Protein AF-0000000074523384 (afdb_homodimer)

Sequence (526 aa):
MQQQQSYNNSIAIIFIVIIAFISCMSECSKISSTTATSIYHSSTPRTKIYENTLPFQLLKIQELNQQYKFRTLSKYSNSKTTNANTNTIIPTNPIWPLQFNATLLKITPFNTDIQWTKLYYDYKNQLGKFDFFDSYYSMNNEWGATNFTILWWNSTVWYIYPKTQECWIRSRTLPLISPNWLQITNYIGRSLFRGLYSDIWQFPNIDDLDGMKYYHRVADKMEDRIPLRSTNQENDPGATDYVDFIIGQSDLNLYEIPKYCPKMQQQQSYNNSIAIIFIVIIAFISCMSECSKISSTTATSIYHSSTPRTKIYENTLPFQLLKIQELNQQYKFRTLSKYSNSKTTNANTNTIIPTNPIWPLQFNATLLKITPFNTDIQWTKLYYDYKNQLGKFDFFDSYYSMNNEWGATNFTILWWNSTVWYIYPKTQECWIRSRTLPLISPNWLQITNYIGRSLFRGLYSDIWQFPNIDDLDGMKYYHRVADKMEDRIPLRSTNQENDPGATDYVDFIIGQSDLNLYEIPKYCPK

Radius of gyration: 36.14 Å; Cα contacts (8 Å, |Δi|>4): 907; chains: 2; bounding box: 59×171×106 Å

Structure (mmCIF, N/CA/C/O backbone):
data_AF-0000000074523384-model_v1
#
loop_
_entity.id
_entity.type
_entity.pdbx_description
1 polymer 'Predicted protein'
#
loop_
_atom_site.group_PDB
_atom_site.id
_atom_site.type_symbol
_atom_site.label_atom_id
_atom_site.label_alt_id
_atom_site.label_comp_id
_atom_site.label_asym_id
_atom_site.label_entity_id
_atom_site.label_seq_id
_atom_site.pdbx_PDB_ins_code
_atom_site.Cartn_x
_atom_site.Cartn_y
_atom_site.Cartn_z
_atom_site.occupancy
_atom_site.B_iso_or_equiv
_atom_site.auth_seq_id
_atom_site.auth_comp_id
_atom_site.auth_asym_id
_atom_site.auth_atom_id
_atom_site.pdbx_PDB_model_num
ATOM 1 N N . MET A 1 1 ? -26.234 97.75 12.094 1 26.11 1 MET A N 1
ATOM 2 C CA . MET A 1 1 ? -25.484 97.188 13.219 1 26.11 1 MET A CA 1
ATOM 3 C C . MET A 1 1 ? -25.859 95.75 13.477 1 26.11 1 MET A C 1
ATOM 5 O O . MET A 1 1 ? -25.031 94.938 13.922 1 26.11 1 MET A O 1
ATOM 9 N N . GLN A 1 2 ? -27.188 95.375 13.32 1 31.06 2 GLN A N 1
ATOM 10 C CA . GLN A 1 2 ? -27.812 94.25 13.984 1 31.06 2 GLN A CA 1
ATOM 11 C C . GLN A 1 2 ? -27.5 92.938 13.242 1 31.06 2 GLN A C 1
ATOM 13 O O . GLN A 1 2 ? -27.609 91.875 13.812 1 31.06 2 GLN A O 1
ATOM 18 N N . GLN A 1 3 ? -27.391 92.938 11.953 1 32.56 3 GLN A N 1
ATOM 19 C CA . GLN A 1 3 ? -27.375 91.75 11.125 1 32.56 3 GLN A CA 1
ATOM 20 C C . GLN A 1 3 ? -26.094 90.938 11.344 1 32.56 3 GLN A C 1
ATOM 22 O O . GLN A 1 3 ? -25.984 89.812 10.867 1 32.56 3 GLN A O 1
ATOM 27 N N . GLN A 1 4 ? -24.969 91.562 11.812 1 32.28 4 GLN A N 1
ATOM 28 C CA . GLN A 1 4 ? -23.625 91 11.914 1 32.28 4 GLN A CA 1
ATOM 29 C C . GLN A 1 4 ? -23.547 89.938 13.031 1 32.28 4 GLN A C 1
ATOM 31 O O . GLN A 1 4 ? -22.547 89.25 13.164 1 32.28 4 GLN A O 1
ATOM 36 N N . GLN A 1 5 ? -24.453 90 14.047 1 31.61 5 GLN A N 1
ATOM 37 C CA . GLN A 1 5 ? -24.219 89.312 15.297 1 31.61 5 GLN A CA 1
ATOM 38 C C . GLN A 1 5 ? -24.422 87.812 15.102 1 31.61 5 GLN A C 1
ATOM 40 O O . GLN A 1 5 ? -23.906 87 15.875 1 31.61 5 GLN A O 1
ATOM 45 N N . SER A 1 6 ? -25.328 87.375 14.195 1 34.03 6 SER A N 1
ATOM 46 C CA . SER A 1 6 ? -25.844 86 14.281 1 34.03 6 SER A CA 1
ATOM 47 C C . SER A 1 6 ? -24.797 85 13.844 1 34.03 6 SER A C 1
ATOM 49 O O . SER A 1 6 ? -25 83.812 14.023 1 34.03 6 SER A O 1
ATOM 51 N N . TYR A 1 7 ? -23.828 85.438 12.953 1 33.94 7 TYR A N 1
ATOM 52 C CA . TYR A 1 7 ? -22.938 84.438 12.336 1 33.94 7 TYR A CA 1
ATOM 53 C C . TYR A 1 7 ? -21.953 83.875 13.359 1 33.94 7 TYR A C 1
ATOM 55 O O . TYR A 1 7 ? -21.281 82.875 13.094 1 33.94 7 TYR A O 1
ATOM 63 N N . ASN A 1 8 ? -21.656 84.625 14.461 1 33.97 8 ASN A N 1
ATOM 64 C CA . ASN A 1 8 ? -20.562 84.312 15.344 1 33.97 8 ASN A CA 1
ATOM 65 C C . ASN A 1 8 ? -20.906 83.062 16.203 1 33.97 8 ASN A C 1
ATOM 67 O O . ASN A 1 8 ? -20.016 82.438 16.781 1 33.97 8 ASN A O 1
ATOM 71 N N . ASN A 1 9 ? -22.203 82.938 16.562 1 35.53 9 ASN A N 1
ATOM 72 C CA . ASN A 1 9 ? -22.484 82 17.625 1 35.53 9 ASN A CA 1
ATOM 73 C C . ASN A 1 9 ? -22.312 80.562 17.141 1 35.53 9 ASN A C 1
ATOM 75 O O . ASN A 1 9 ? -22.406 79.625 17.938 1 35.53 9 ASN A O 1
ATOM 79 N N . SER A 1 10 ? -22.453 80.312 15.797 1 35.44 10 SER A N 1
ATOM 80 C CA . SER A 1 10 ? -22.469 78.875 15.344 1 35.44 10 SER A CA 1
ATOM 81 C C . SER A 1 10 ? -21.094 78.25 15.438 1 35.44 10 SER A C 1
ATOM 83 O O . SER A 1 10 ? -20.953 77.062 15.328 1 35.44 10 SER A O 1
ATOM 85 N N . ILE A 1 11 ? -19.969 79.062 15.422 1 37.03 11 ILE A N 1
ATOM 86 C CA . ILE A 1 11 ? -18.625 78.5 15.352 1 37.03 11 ILE A CA 1
ATOM 87 C C . ILE A 1 11 ? -18.234 77.938 16.719 1 37.03 11 ILE A C 1
ATOM 89 O O . ILE A 1 11 ? -17.438 77 16.812 1 37.03 11 ILE A O 1
ATOM 93 N N . ALA A 1 12 ? -18.812 78.438 17.828 1 34.88 12 ALA A N 1
ATOM 94 C CA . ALA A 1 12 ? -18.312 78.062 19.156 1 34.88 12 ALA A CA 1
ATOM 95 C C . ALA A 1 12 ? -18.672 76.625 19.531 1 34.88 12 ALA A C 1
ATOM 97 O O . ALA A 1 12 ? -17.953 76 20.312 1 34.88 12 ALA A O 1
ATOM 98 N N . ILE A 1 13 ? -19.812 76.125 19.062 1 36.19 13 ILE A N 1
ATOM 99 C CA . ILE A 1 13 ? -20.266 74.875 19.609 1 36.19 13 ILE A CA 1
ATOM 100 C C . ILE A 1 13 ? -19.406 73.75 19.062 1 36.19 13 ILE A C 1
ATOM 102 O O . ILE A 1 13 ? -19.25 72.688 19.703 1 36.19 13 ILE A O 1
ATOM 106 N N . ILE A 1 14 ? -18.656 73.875 17.891 1 37 14 ILE A N 1
ATOM 107 C CA . ILE A 1 14 ? -17.953 72.75 17.281 1 37 14 ILE A CA 1
ATOM 108 C C . ILE A 1 14 ? -16.672 72.438 18.062 1 37 14 ILE A C 1
ATOM 110 O O . ILE A 1 14 ? -16.266 71.312 18.172 1 37 14 ILE A O 1
ATOM 114 N N . PHE A 1 15 ? -16.062 73.375 18.812 1 37.22 15 PHE A N 1
ATOM 115 C CA . PHE A 1 15 ? -14.75 73.188 19.391 1 37.22 15 PHE A CA 1
ATOM 116 C C . PHE A 1 15 ? -14.859 72.25 20.625 1 37.22 15 PHE A C 1
ATOM 118 O O . PHE A 1 15 ? -13.906 71.562 20.984 1 37.22 15 PHE A O 1
ATOM 125 N N . ILE A 1 16 ? -15.969 72.312 21.391 1 37.41 16 ILE A N 1
ATOM 126 C CA . ILE A 1 16 ? -15.977 71.688 22.703 1 37.41 16 ILE A CA 1
ATOM 127 C C . ILE A 1 16 ? -16.078 70.188 22.531 1 37.41 16 ILE A C 1
ATOM 129 O O . ILE A 1 16 ? -15.469 69.375 23.297 1 37.41 16 ILE A O 1
ATOM 133 N N . VAL A 1 17 ? -16.703 69.625 21.438 1 36.69 17 VAL A N 1
ATOM 134 C CA . VAL A 1 17 ? -16.938 68.188 21.406 1 36.69 17 VAL A CA 1
ATOM 135 C C . VAL A 1 17 ? -15.641 67.5 21.078 1 36.69 17 VAL A C 1
ATOM 137 O O . VAL A 1 17 ? -15.453 66.312 21.438 1 36.69 17 VAL A O 1
ATOM 140 N N . ILE A 1 18 ? -14.602 68.062 20.438 1 37.78 18 ILE A N 1
ATOM 141 C CA . ILE A 1 18 ? -13.406 67.375 20 1 37.78 18 ILE A CA 1
ATOM 142 C C . ILE A 1 18 ? -12.508 67.062 21.203 1 37.78 18 ILE A C 1
ATOM 144 O O . ILE A 1 18 ? -11.922 66 21.297 1 37.78 18 ILE A O 1
ATOM 148 N N . ILE A 1 19 ? -12.492 67.875 22.266 1 36.81 19 ILE A N 1
ATOM 149 C CA . ILE A 1 19 ? -11.477 67.688 23.297 1 36.81 19 ILE A CA 1
ATOM 150 C C . ILE A 1 19 ? -11.828 66.5 24.156 1 36.81 19 ILE A C 1
ATOM 152 O O . ILE A 1 19 ? -10.945 65.75 24.562 1 36.81 19 ILE A O 1
ATOM 156 N N . ALA A 1 20 ? -13.109 66.25 24.422 1 36.97 20 ALA A N 1
ATOM 157 C CA . ALA A 1 20 ? -13.406 65.188 25.391 1 36.97 20 ALA A CA 1
ATOM 158 C C . ALA A 1 20 ? -13.062 63.812 24.828 1 36.97 20 ALA A C 1
ATOM 160 O O . ALA A 1 20 ? -12.906 62.844 25.594 1 36.97 20 ALA A O 1
ATOM 161 N N . PHE A 1 21 ? -12.992 63.594 23.453 1 35 21 PHE A N 1
ATOM 162 C CA . PHE A 1 21 ? -12.719 62.25 22.938 1 35 21 PHE A CA 1
ATOM 163 C C . PHE A 1 21 ? -11.258 61.875 23.125 1 35 21 PHE A C 1
ATOM 165 O O . PHE A 1 21 ? -10.906 60.688 23.156 1 35 21 PHE A O 1
ATOM 172 N N . ILE A 1 22 ? -10.305 62.781 23.203 1 36.5 22 ILE A N 1
ATOM 173 C CA . ILE A 1 22 ? -8.891 62.438 23.203 1 36.5 22 ILE A CA 1
ATOM 174 C C . ILE A 1 22 ? -8.492 61.906 24.578 1 36.5 22 ILE A C 1
ATOM 176 O O . ILE A 1 22 ? -7.602 61.062 24.703 1 36.5 22 ILE A O 1
ATOM 180 N N . SER A 1 23 ? -9.094 62.375 25.672 1 32.38 23 SER A N 1
ATOM 181 C CA . SER A 1 23 ? -8.5 62 26.953 1 32.38 23 SER A CA 1
ATOM 182 C C . SER A 1 23 ? -8.742 60.531 27.25 1 32.38 23 SER A C 1
ATOM 184 O O . SER A 1 23 ? -8.062 59.938 28.094 1 32.38 23 SER A O 1
ATOM 186 N N . CYS A 1 24 ? -9.914 59.938 26.906 1 32.28 24 CYS A N 1
ATOM 187 C CA . CYS A 1 24 ? -10.172 58.594 27.375 1 32.28 24 CYS A CA 1
ATOM 188 C C . CYS A 1 24 ? -9.281 57.594 26.656 1 32.28 24 CYS A C 1
ATOM 190 O O . CYS A 1 24 ? -9.289 56.406 26.984 1 32.28 24 CYS A O 1
ATOM 192 N N . MET A 1 25 ? -8.578 57.969 25.547 1 28.97 25 MET A N 1
ATOM 193 C CA . MET A 1 25 ? -7.758 56.969 24.875 1 28.97 25 MET A CA 1
ATOM 194 C C . MET A 1 25 ? -6.492 56.688 25.672 1 28.97 25 MET A C 1
ATOM 196 O O . MET A 1 25 ? -5.758 55.75 25.359 1 28.97 25 MET A O 1
ATOM 200 N N . SER A 1 26 ? -5.996 57.625 26.469 1 29.7 26 SER A N 1
ATOM 201 C CA . SER A 1 26 ? -4.652 57.375 26.984 1 29.7 26 SER A CA 1
ATOM 202 C C . SER A 1 26 ? -4.645 56.25 27.984 1 29.7 26 SER A C 1
ATOM 204 O O . SER A 1 26 ? -3.592 55.656 28.266 1 29.7 26 SER A O 1
ATOM 206 N N . GLU A 1 27 ? -5.629 56.156 28.844 1 31.73 27 GLU A N 1
ATOM 207 C CA . GLU A 1 27 ? -5.355 55.25 29.953 1 31.73 27 GLU A CA 1
ATOM 208 C C . GLU A 1 27 ? -5.332 53.781 29.484 1 31.73 27 GLU A C 1
ATOM 210 O O . GLU A 1 27 ? -5.016 52.875 30.25 1 31.73 27 GLU A O 1
ATOM 215 N N . CYS A 1 28 ? -6 53.469 28.391 1 28.72 28 CYS A N 1
ATOM 216 C CA . CYS A 1 28 ? -6.148 52.031 28.188 1 28.72 28 CYS A CA 1
ATOM 217 C C . CYS A 1 28 ? -4.824 51.406 27.781 1 28.72 28 CYS A C 1
ATOM 219 O O . CYS A 1 28 ? -4.781 50.219 27.406 1 28.72 28 CYS A O 1
ATOM 221 N N . SER A 1 29 ? -3.812 52.25 27.578 1 29.61 29 SER A N 1
ATOM 222 C CA . SER A 1 29 ? -2.633 51.625 27 1 29.61 29 SER A CA 1
ATOM 223 C C . SER A 1 29 ? -2.006 50.625 27.984 1 29.61 29 SER A C 1
ATOM 225 O O . SER A 1 29 ? -1.047 49.938 27.641 1 29.61 29 SER A O 1
ATOM 227 N N . LYS A 1 30 ? -2.068 50.906 29.234 1 30.38 30 LYS A N 1
ATOM 228 C CA . LYS A 1 30 ? -1.224 50.031 30.031 1 30.38 30 LYS A CA 1
ATOM 229 C C . LYS A 1 30 ? -1.738 48.594 30 1 30.38 30 LYS A C 1
ATOM 231 O O . LYS A 1 30 ? -2.428 48.156 30.922 1 30.38 30 LYS A O 1
ATOM 236 N N . ILE A 1 31 ? -2.549 48.25 28.984 1 29.12 31 ILE A N 1
ATOM 237 C CA . ILE A 1 31 ? -2.775 46.812 29.141 1 29.12 31 ILE A CA 1
ATOM 238 C C . ILE A 1 31 ? -1.436 46.062 29.188 1 29.12 31 ILE A C 1
ATOM 240 O O . ILE A 1 31 ? -0.572 46.312 28.328 1 29.12 31 ILE A O 1
ATOM 244 N N . SER A 1 32 ? -0.994 45.656 30.344 1 27.59 32 SER A N 1
ATOM 245 C CA . SER A 1 32 ? 0.145 44.781 30.594 1 27.59 32 SER A CA 1
ATOM 246 C C . SER A 1 32 ? 0.265 43.719 29.5 1 27.59 32 SER A C 1
ATOM 248 O O . SER A 1 32 ? -0.725 43.062 29.141 1 27.59 32 SER A O 1
ATOM 250 N N . SER A 1 33 ? 1.226 43.906 28.609 1 29.42 33 SER A N 1
ATOM 251 C CA . SER A 1 33 ? 1.703 42.812 27.766 1 29.42 33 SER A CA 1
ATOM 252 C C . SER A 1 33 ? 1.751 41.5 28.516 1 29.42 33 SER A C 1
ATOM 254 O O . SER A 1 33 ? 2.662 41.25 29.328 1 29.42 33 SER A O 1
ATOM 256 N N . THR A 1 34 ? 0.679 41.094 29.125 1 29.97 34 THR A N 1
ATOM 257 C CA . THR A 1 34 ? 0.813 39.719 29.5 1 29.97 34 THR A CA 1
ATOM 258 C C . THR A 1 34 ? 1.406 38.875 28.359 1 29.97 34 THR A C 1
ATOM 260 O O . THR A 1 34 ? 0.813 38.781 27.297 1 29.97 34 THR A O 1
ATOM 263 N N . THR A 1 35 ? 2.727 38.875 28.312 1 30.53 35 THR A N 1
ATOM 264 C CA . THR A 1 35 ? 3.447 37.875 27.547 1 30.53 35 THR A CA 1
ATOM 265 C C . THR A 1 35 ? 2.682 36.562 27.516 1 30.53 35 THR A C 1
ATOM 267 O O . THR A 1 35 ? 2.422 35.969 28.578 1 30.53 35 THR A O 1
ATOM 270 N N . ALA A 1 36 ? 1.731 36.406 26.656 1 31.55 36 ALA A N 1
ATOM 271 C CA . ALA A 1 36 ? 1.311 35.031 26.375 1 31.55 36 ALA A CA 1
ATOM 272 C C . ALA A 1 36 ? 2.494 34.094 26.438 1 31.55 36 ALA A C 1
ATOM 274 O O . ALA A 1 36 ? 3.395 34.125 25.594 1 31.55 36 ALA A O 1
ATOM 275 N N . THR A 1 37 ? 3.018 33.875 27.641 1 29.94 37 THR A N 1
ATOM 276 C CA . THR A 1 37 ? 3.822 32.656 27.719 1 29.94 37 THR A CA 1
ATOM 277 C C . THR A 1 37 ? 3.205 31.547 26.875 1 29.94 37 THR A C 1
ATOM 279 O O . THR A 1 37 ? 2.109 31.078 27.172 1 29.94 37 THR A O 1
ATOM 282 N N . SER A 1 38 ? 3.359 31.688 25.609 1 30.72 38 SER A N 1
ATOM 283 C CA . SER A 1 38 ? 3.15 30.438 24.891 1 30.72 38 SER A CA 1
ATOM 284 C C . SER A 1 38 ? 3.58 29.234 25.734 1 30.72 38 SER A C 1
ATOM 286 O O . SER A 1 38 ? 4.758 29.094 26.062 1 30.72 38 SER A O 1
ATOM 288 N N . ILE A 1 39 ? 2.875 29 26.781 1 30.45 39 ILE A N 1
ATOM 289 C CA . ILE A 1 39 ? 3.098 27.672 27.344 1 30.45 39 ILE A CA 1
ATOM 290 C C . ILE A 1 39 ? 3.334 26.656 26.219 1 30.45 39 ILE A C 1
ATOM 292 O O . ILE A 1 39 ? 2.391 26.25 25.547 1 30.45 39 ILE A O 1
ATOM 296 N N . TYR A 1 40 ? 4.363 26.922 25.438 1 31.88 40 TYR A N 1
ATOM 297 C CA . TYR A 1 40 ? 4.832 25.734 24.734 1 31.88 40 TYR A CA 1
ATOM 298 C C . TYR A 1 40 ? 4.797 24.516 25.641 1 31.88 40 TYR A C 1
ATOM 300 O O . TYR A 1 40 ? 5.594 24.406 26.578 1 31.88 40 TYR A O 1
ATOM 308 N N . HIS A 1 41 ? 3.684 24.156 26.109 1 31.77 41 HIS A N 1
ATOM 309 C CA . HIS A 1 41 ? 3.697 22.812 26.703 1 31.77 41 HIS A CA 1
ATOM 310 C C . HIS A 1 41 ? 4.562 21.859 25.875 1 31.77 41 HIS A C 1
ATOM 312 O O . HIS A 1 41 ? 4.344 21.703 24.672 1 31.77 41 HIS A O 1
ATOM 318 N N . SER A 1 42 ? 5.812 21.828 26.109 1 35.47 42 SER A N 1
ATOM 319 C CA . SER A 1 42 ? 6.723 20.766 25.672 1 35.47 42 SER A CA 1
ATOM 320 C C . SER A 1 42 ? 5.965 19.469 25.375 1 35.47 42 SER A C 1
ATOM 322 O O . SER A 1 42 ? 4.973 19.172 26.031 1 35.47 42 SER A O 1
ATOM 324 N N . SER A 1 43 ? 5.922 18.984 24.125 1 45 43 SER A N 1
ATOM 325 C CA . SER A 1 43 ? 5.469 17.656 23.734 1 45 43 SER A CA 1
ATOM 326 C C . SER A 1 43 ? 5.613 16.672 24.875 1 45 43 SER A C 1
ATOM 328 O O . SER A 1 43 ? 6.691 16.547 25.469 1 45 43 SER A O 1
ATOM 330 N N . THR A 1 44 ? 4.648 16.453 25.641 1 51.91 44 THR A N 1
ATOM 331 C CA . THR A 1 44 ? 4.598 15.391 26.656 1 51.91 44 THR A CA 1
ATOM 332 C C . THR A 1 44 ? 5.359 14.156 26.188 1 51.91 44 THR A C 1
ATOM 334 O O . THR A 1 44 ? 5.387 13.852 24.984 1 51.91 44 THR A O 1
ATOM 337 N N . PRO A 1 45 ? 6.152 13.594 27 1 57.91 45 PRO A N 1
ATOM 338 C CA . PRO A 1 45 ? 7 12.414 26.797 1 57.91 45 PRO A CA 1
ATOM 339 C C . PRO A 1 45 ? 6.32 11.344 25.953 1 57.91 45 PRO A C 1
ATOM 341 O O . PRO A 1 45 ? 6.984 10.648 25.172 1 57.91 45 PRO A O 1
ATOM 344 N N . ARG A 1 46 ? 4.922 11.469 25.781 1 74.56 46 ARG A N 1
ATOM 345 C CA . ARG A 1 46 ? 4.25 10.328 25.172 1 74.56 46 ARG A CA 1
ATOM 346 C C . ARG A 1 46 ? 4.188 10.469 23.656 1 74.56 46 ARG A C 1
ATOM 348 O O . ARG A 1 46 ? 4.125 9.477 22.938 1 74.56 46 ARG A O 1
ATOM 355 N N . THR A 1 47 ? 4.348 11.844 23.141 1 76.38 47 THR A N 1
ATOM 356 C CA . THR A 1 47 ? 4.238 12.023 21.703 1 76.38 47 THR A CA 1
ATOM 357 C C . THR A 1 47 ? 5.602 11.891 21.031 1 76.38 47 THR A C 1
ATOM 359 O O . THR A 1 47 ? 5.711 11.969 19.812 1 76.38 47 THR A O 1
ATOM 362 N N . LYS A 1 48 ? 6.59 11.703 21.797 1 75.69 48 LYS A N 1
ATOM 363 C CA . LYS A 1 48 ? 7.949 11.68 21.266 1 75.69 48 LYS A CA 1
ATOM 364 C C . LYS A 1 48 ? 8.102 10.625 20.188 1 75.69 48 LYS A C 1
ATOM 366 O O . LYS A 1 48 ? 8.789 10.844 19.188 1 75.69 48 LYS A O 1
ATOM 371 N N . ILE A 1 49 ? 7.336 9.531 20.328 1 77.75 49 ILE A N 1
ATOM 372 C CA . ILE A 1 49 ? 7.477 8.422 19.391 1 77.75 49 ILE A CA 1
ATOM 373 C C . ILE A 1 49 ? 6.863 8.805 18.047 1 77.75 49 ILE A C 1
ATOM 375 O O . ILE A 1 49 ? 7.18 8.195 17.016 1 77.75 49 ILE A O 1
ATOM 379 N N . TYR A 1 50 ? 6.086 9.906 18.047 1 83.62 50 TYR A N 1
ATOM 380 C CA . TYR A 1 50 ? 5.383 10.273 16.812 1 83.62 50 TYR A CA 1
ATOM 381 C C . TYR A 1 50 ? 6.027 11.484 16.156 1 83.62 50 TYR A C 1
ATOM 383 O O . TYR A 1 50 ? 5.684 11.836 15.023 1 83.62 50 TYR A O 1
ATOM 391 N N . GLU A 1 51 ? 6.91 12.203 16.781 1 79.25 51 GLU A N 1
ATOM 392 C CA . GLU A 1 51 ? 7.414 13.516 16.375 1 79.25 51 GLU A CA 1
ATOM 393 C C . GLU A 1 51 ? 8.086 13.453 15.016 1 79.25 51 GLU A C 1
ATOM 395 O O . GLU A 1 51 ? 8.125 14.445 14.289 1 79.25 51 GLU A O 1
ATOM 400 N N . ASN A 1 52 ? 8.508 12.32 14.617 1 78.88 52 ASN A N 1
ATOM 401 C CA . ASN A 1 52 ? 9.219 12.258 13.352 1 78.88 52 ASN A CA 1
ATOM 402 C C . ASN A 1 52 ? 8.367 11.617 12.258 1 78.88 52 ASN A C 1
ATOM 404 O O . ASN A 1 52 ? 8.891 11.156 11.242 1 78.88 52 ASN A O 1
ATOM 408 N N . THR A 1 53 ? 7.133 11.688 12.477 1 86.5 53 THR A N 1
ATOM 409 C CA . THR A 1 53 ? 6.207 11.164 11.484 1 86.5 53 THR A CA 1
ATOM 410 C C . THR A 1 53 ? 5.684 12.289 10.594 1 86.5 53 THR A C 1
ATOM 412 O O . THR A 1 53 ? 5.82 13.469 10.922 1 86.5 53 THR A O 1
ATOM 415 N N . LEU A 1 54 ? 5.152 11.953 9.484 1 87.81 54 LEU A N 1
ATOM 416 C CA . LEU A 1 54 ? 4.652 12.906 8.5 1 87.81 54 LEU A CA 1
ATOM 417 C C . LEU A 1 54 ? 3.631 13.852 9.125 1 87.81 54 LEU A C 1
ATOM 419 O O . LEU A 1 54 ? 3.705 15.062 8.938 1 87.81 54 LEU A O 1
ATOM 423 N N . PRO A 1 55 ? 2.676 13.414 9.938 1 88.56 55 PRO A N 1
ATOM 424 C CA . PRO A 1 55 ? 1.706 14.344 10.516 1 88.56 55 PRO A CA 1
ATOM 425 C C . PRO A 1 55 ? 2.367 15.445 11.344 1 88.56 55 PRO A C 1
ATOM 427 O O . PRO A 1 55 ? 1.958 16.609 11.266 1 88.56 55 PRO A O 1
ATOM 430 N N . PHE A 1 56 ? 3.326 15.094 12.055 1 88.75 56 PHE A N 1
ATOM 431 C CA . PHE A 1 56 ? 4.004 16.094 12.867 1 88.75 56 PHE A CA 1
ATOM 432 C C . PHE A 1 56 ? 4.832 17.031 12 1 88.75 56 PHE A C 1
ATOM 434 O O . PHE A 1 56 ? 4.969 18.219 12.305 1 88.75 56 PHE A O 1
ATOM 441 N N . GLN A 1 57 ? 5.363 16.5 10.953 1 87.38 57 GLN A N 1
ATOM 442 C CA . GLN A 1 57 ? 6.047 17.359 9.992 1 87.38 57 GLN A CA 1
ATOM 443 C C . GLN A 1 57 ? 5.082 18.359 9.367 1 87.38 57 GLN A C 1
ATOM 445 O O . GLN A 1 57 ? 5.422 19.531 9.203 1 87.38 57 GLN A O 1
ATOM 450 N N . LEU A 1 58 ? 3.947 17.922 9.086 1 90.06 58 LEU A N 1
ATOM 451 C CA . LEU A 1 58 ? 2.938 18.797 8.508 1 90.06 58 LEU A CA 1
ATOM 452 C C . LEU A 1 58 ? 2.523 19.875 9.492 1 90.06 58 LEU A C 1
ATOM 454 O O . LEU A 1 58 ? 2.301 21.031 9.102 1 90.06 58 LEU A O 1
ATOM 458 N N . LEU A 1 59 ? 2.441 19.5 10.766 1 89.75 59 LEU A N 1
ATOM 459 C CA . LEU A 1 59 ? 2.162 20.484 11.805 1 89.75 59 LEU A CA 1
ATOM 460 C C . LEU A 1 59 ? 3.242 21.562 11.844 1 89.75 59 LEU A C 1
ATOM 462 O O . LEU A 1 59 ? 2.936 22.75 11.875 1 89.75 59 LEU A O 1
ATOM 466 N N . LYS A 1 60 ? 4.422 21.062 11.766 1 85.69 60 LYS A N 1
ATOM 467 C CA . LYS A 1 60 ? 5.551 21.984 11.82 1 85.69 60 LYS A CA 1
ATOM 468 C C . LYS A 1 60 ? 5.566 22.906 10.609 1 85.69 60 LYS A C 1
ATOM 470 O O . LYS A 1 60 ? 5.781 24.109 10.742 1 85.69 60 LYS A O 1
ATOM 475 N N . ILE A 1 61 ? 5.359 22.359 9.5 1 87.19 61 ILE A N 1
ATOM 476 C CA . ILE A 1 61 ? 5.34 23.141 8.266 1 87.19 61 ILE A CA 1
ATOM 477 C C . ILE A 1 61 ? 4.227 24.172 8.336 1 87.19 61 ILE A C 1
ATOM 479 O O . ILE A 1 61 ? 4.434 25.344 7.969 1 87.19 61 ILE A O 1
ATOM 483 N N . GLN A 1 62 ? 3.125 23.75 8.844 1 89.56 62 GLN A N 1
ATOM 484 C CA . GLN A 1 62 ? 1.997 24.672 8.93 1 89.56 62 GLN A CA 1
ATOM 485 C C . GLN A 1 62 ? 2.273 25.797 9.93 1 89.56 62 GLN A C 1
ATOM 487 O O . GLN A 1 62 ? 1.873 26.938 9.719 1 89.56 62 GLN A O 1
ATOM 492 N N . GLU A 1 63 ? 2.91 25.453 10.953 1 87.25 63 GLU A N 1
ATOM 493 C CA . GLU A 1 63 ? 3.307 26.453 11.93 1 87.25 63 GLU A CA 1
ATOM 494 C C . GLU A 1 63 ? 4.289 27.453 11.328 1 87.25 63 GLU A C 1
ATOM 496 O O . GLU A 1 63 ? 4.176 28.656 11.555 1 87.25 63 GLU A O 1
ATOM 501 N N . LEU A 1 64 ? 5.172 26.922 10.57 1 82.44 64 LEU A N 1
ATOM 502 C CA . LEU A 1 64 ? 6.137 27.766 9.891 1 82.44 64 LEU A CA 1
ATOM 503 C C . LEU A 1 64 ? 5.441 28.672 8.875 1 82.44 64 LEU A C 1
ATOM 505 O O . LEU A 1 64 ? 5.762 29.859 8.766 1 82.44 64 LEU A O 1
ATOM 509 N N . ASN A 1 65 ? 4.539 28.109 8.141 1 82.75 65 ASN A N 1
ATOM 510 C CA . ASN A 1 65 ? 3.779 28.891 7.168 1 82.75 65 ASN A CA 1
ATOM 511 C C . ASN A 1 65 ? 3.021 30.047 7.836 1 82.75 65 ASN A C 1
ATOM 513 O O . ASN A 1 65 ? 2.91 31.125 7.273 1 82.75 65 ASN A O 1
ATOM 517 N N . GLN A 1 66 ? 2.555 29.719 8.914 1 80.69 66 GLN A N 1
ATOM 518 C CA . GLN A 1 66 ? 1.817 30.75 9.641 1 80.69 66 GLN A CA 1
ATOM 519 C C . GLN A 1 66 ? 2.75 31.859 10.133 1 80.69 66 GLN A C 1
ATOM 521 O O . GLN A 1 66 ? 2.381 33.031 10.141 1 80.69 66 GLN A O 1
ATOM 526 N N . GLN A 1 67 ? 3.906 31.328 10.523 1 73.81 67 GLN A N 1
ATOM 527 C CA . GLN A 1 67 ? 4.887 32.312 10.992 1 73.81 67 GLN A CA 1
ATOM 528 C C . GLN A 1 67 ? 5.41 33.156 9.836 1 73.81 67 GLN A C 1
ATOM 530 O O . GLN A 1 67 ? 5.582 34.375 9.977 1 73.81 67 GLN A O 1
ATOM 535 N N . TYR A 1 68 ? 5.859 32.344 8.641 1 62.25 68 TYR A N 1
ATOM 536 C CA . TYR A 1 68 ? 6.406 33.094 7.5 1 62.25 68 TYR A CA 1
ATOM 537 C C . TYR A 1 68 ? 5.312 33.844 6.773 1 62.25 68 TYR A C 1
ATOM 539 O O . TYR A 1 68 ? 5.578 34.906 6.16 1 62.25 68 TYR A O 1
ATOM 547 N N . LYS A 1 69 ? 4.148 33.062 6.301 1 54.84 69 LYS A N 1
ATOM 548 C CA . LYS A 1 69 ? 3.127 33.969 5.785 1 54.84 69 LYS A CA 1
ATOM 549 C C . LYS A 1 69 ? 3.133 35.281 6.547 1 54.84 69 LYS A C 1
ATOM 551 O O . LYS A 1 69 ? 2.871 36.344 5.969 1 54.84 69 LYS A O 1
ATOM 556 N N . PHE A 1 70 ? 3.537 35.188 7.785 1 41.47 70 PHE A N 1
ATOM 557 C CA . PHE A 1 70 ? 3.756 36.469 8.445 1 41.47 70 PHE A CA 1
ATOM 558 C C . PHE A 1 70 ? 4.992 37.156 7.879 1 41.47 70 PHE A C 1
ATOM 560 O O . PHE A 1 70 ? 5.039 38.406 7.801 1 41.47 70 PHE A O 1
ATOM 567 N N . ARG A 1 71 ? 6.121 36.344 7.461 1 37.59 71 ARG A N 1
ATOM 568 C CA . ARG A 1 71 ? 7.277 37.094 6.961 1 37.59 71 ARG A CA 1
ATOM 569 C C . ARG A 1 71 ? 7.172 37.312 5.461 1 37.59 71 ARG A C 1
ATOM 571 O O . ARG A 1 71 ? 7.566 38.375 4.961 1 37.59 71 ARG A O 1
ATOM 578 N N . THR A 1 72 ? 7.113 36.156 4.605 1 41.12 72 THR A N 1
ATOM 579 C CA . THR A 1 72 ? 7.344 36.344 3.176 1 41.12 72 THR A CA 1
ATOM 580 C C . THR A 1 72 ? 6.113 36.938 2.498 1 41.12 72 THR A C 1
ATOM 582 O O . THR A 1 72 ? 5.996 36.906 1.272 1 41.12 72 THR A O 1
ATOM 585 N N . LEU A 1 73 ? 5.09 37.625 2.982 1 34.12 73 LEU A N 1
ATOM 586 C CA . LEU A 1 73 ? 4.52 38.438 1.927 1 34.12 73 LEU A CA 1
ATOM 587 C C . LEU A 1 73 ? 5.621 39.125 1.115 1 34.12 73 LEU A C 1
ATOM 589 O O . LEU A 1 73 ? 5.352 39.719 0.076 1 34.12 73 LEU A O 1
ATOM 593 N N . SER A 1 74 ? 6.746 39.594 1.771 1 31.09 74 SER A N 1
ATOM 594 C CA . SER A 1 74 ? 7.574 40.469 0.957 1 31.09 74 SER A CA 1
ATOM 595 C C . SER A 1 74 ? 8.273 39.688 -0.156 1 31.09 74 SER A C 1
ATOM 597 O O . SER A 1 74 ? 8.32 40.156 -1.301 1 31.09 74 SER A O 1
ATOM 599 N N . LYS A 1 75 ? 9.484 38.906 0.13 1 32.78 75 LYS A N 1
ATOM 600 C CA . LYS A 1 75 ? 10.609 38.812 -0.79 1 32.78 75 LYS A CA 1
ATOM 601 C C . LYS A 1 75 ? 10.422 37.625 -1.743 1 32.78 75 LYS A C 1
ATOM 603 O O . LYS A 1 75 ? 11.359 37.219 -2.443 1 32.78 75 LYS A O 1
ATOM 608 N N . TYR A 1 76 ? 9.477 36.781 -1.636 1 31.98 76 TYR A N 1
ATOM 609 C CA . TYR A 1 76 ? 9.727 35.719 -2.602 1 31.98 76 TYR A CA 1
ATOM 610 C C . TYR A 1 76 ? 9.711 36.25 -4.027 1 31.98 76 TYR A C 1
ATOM 612 O O . TYR A 1 76 ? 8.648 36.625 -4.543 1 31.98 76 TYR A O 1
ATOM 620 N N . SER A 1 77 ? 10.656 37.156 -4.285 1 29.14 77 SER A N 1
ATOM 621 C CA . SER A 1 77 ? 11 37.531 -5.656 1 29.14 77 SER A CA 1
ATOM 622 C C . SER A 1 77 ? 11.102 36.281 -6.543 1 29.14 77 SER A C 1
ATOM 624 O O . SER A 1 77 ? 11.555 35.219 -6.098 1 29.14 77 SER A O 1
ATOM 626 N N . ASN A 1 78 ? 10.195 36.188 -7.488 1 32.28 78 ASN A N 1
ATOM 627 C CA . ASN A 1 78 ? 10.227 35.469 -8.758 1 32.28 78 ASN A CA 1
ATOM 628 C C . ASN A 1 78 ? 11.648 35.344 -9.289 1 32.28 78 ASN A C 1
ATOM 630 O O . ASN A 1 78 ? 12.094 36.156 -10.078 1 32.28 78 ASN A O 1
ATOM 634 N N . SER A 1 79 ? 12.656 35.25 -8.43 1 31.64 79 SER A N 1
ATOM 635 C CA . SER A 1 79 ? 13.812 35.156 -9.312 1 31.64 79 SER A CA 1
ATOM 636 C C . SER A 1 79 ? 13.68 34 -10.297 1 31.64 79 SER A C 1
ATOM 638 O O . SER A 1 79 ? 13.625 32.844 -9.891 1 31.64 79 SER A O 1
ATOM 640 N N . LYS A 1 80 ? 12.938 34.312 -11.367 1 31.97 80 LYS A N 1
ATOM 641 C CA . LYS A 1 80 ? 13.109 33.625 -12.641 1 31.97 80 LYS A CA 1
ATOM 642 C C . LYS A 1 80 ? 14.586 33.375 -12.938 1 31.97 80 LYS A C 1
ATOM 644 O O . LYS A 1 80 ? 15.289 34.25 -13.398 1 31.97 80 LYS A O 1
ATOM 649 N N . THR A 1 81 ? 15.312 32.844 -12.078 1 31.86 81 THR A N 1
ATOM 650 C CA . THR A 1 81 ? 16.594 32.562 -12.727 1 31.86 81 THR A CA 1
ATOM 651 C C . THR A 1 81 ? 16.375 31.828 -14.055 1 31.86 81 THR A C 1
ATOM 653 O O . THR A 1 81 ? 15.719 30.797 -14.102 1 31.86 81 THR A O 1
ATOM 656 N N . THR A 1 82 ? 16.453 32.688 -15.102 1 32.78 82 THR A N 1
ATOM 657 C CA . THR A 1 82 ? 16.594 32.406 -16.531 1 32.78 82 THR A CA 1
ATOM 658 C C . THR A 1 82 ? 17.672 31.359 -16.781 1 32.78 82 THR A C 1
ATOM 660 O O . THR A 1 82 ? 18.203 31.281 -17.891 1 32.78 82 THR A O 1
ATOM 663 N N . ASN A 1 83 ? 18.188 30.641 -15.852 1 31.19 83 ASN A N 1
ATOM 664 C CA . ASN A 1 83 ? 19.344 30 -16.469 1 31.19 83 ASN A CA 1
ATOM 665 C C . ASN A 1 83 ? 19 29.438 -17.844 1 31.19 83 ASN A C 1
ATOM 667 O O . ASN A 1 83 ? 17.828 29.172 -18.141 1 31.19 83 ASN A O 1
ATOM 671 N N . ALA A 1 84 ? 20.172 29.062 -18.734 1 32.16 84 ALA A N 1
ATOM 672 C CA . ALA A 1 84 ? 20.328 28.625 -20.109 1 32.16 84 ALA A CA 1
ATOM 673 C C . ALA A 1 84 ? 19.234 27.625 -20.5 1 32.16 84 ALA A C 1
ATOM 675 O O . ALA A 1 84 ? 18.609 27.016 -19.641 1 32.16 84 ALA A O 1
ATOM 676 N N . ASN A 1 85 ? 18.984 27.375 -21.891 1 34.47 85 ASN A N 1
ATOM 677 C CA . ASN A 1 85 ? 18.188 26.844 -23 1 34.47 85 ASN A CA 1
ATOM 678 C C . ASN A 1 85 ? 17.766 25.406 -22.75 1 34.47 85 ASN A C 1
ATOM 680 O O . ASN A 1 85 ? 17.375 24.703 -23.672 1 34.47 85 ASN A O 1
ATOM 684 N N . THR A 1 86 ? 18.438 24.609 -21.844 1 40.31 86 THR A N 1
ATOM 685 C CA . THR A 1 86 ? 18.016 23.266 -22.188 1 40.31 86 THR A CA 1
ATOM 686 C C . THR A 1 86 ? 16.531 23.078 -21.875 1 40.31 86 THR A C 1
ATOM 688 O O . THR A 1 86 ? 16.062 23.438 -20.781 1 40.31 86 THR A O 1
ATOM 691 N N . ASN A 1 87 ? 15.516 23.125 -22.719 1 45.28 87 ASN A N 1
ATOM 692 C CA . ASN A 1 87 ? 14.094 22.844 -22.906 1 45.28 87 ASN A CA 1
ATOM 693 C C . ASN A 1 87 ? 13.586 21.812 -21.906 1 45.28 87 ASN A C 1
ATOM 695 O O . ASN A 1 87 ? 12.688 21.031 -22.203 1 45.28 87 ASN A O 1
ATOM 699 N N . THR A 1 88 ? 14.305 21.484 -20.844 1 56.62 88 THR A N 1
ATOM 700 C CA . THR A 1 88 ? 13.656 20.406 -20.094 1 56.62 88 THR A CA 1
ATOM 701 C C . THR A 1 88 ? 12.492 20.953 -19.266 1 56.62 88 THR A C 1
ATOM 703 O O . THR A 1 88 ? 12.68 21.859 -18.438 1 56.62 88 THR A O 1
ATOM 706 N N . ILE A 1 89 ? 11.266 21.031 -19.641 1 66.12 89 ILE A N 1
ATOM 707 C CA . ILE A 1 89 ? 10.016 21.375 -19 1 66.12 89 ILE A CA 1
ATOM 708 C C . ILE A 1 89 ? 9.992 20.797 -17.578 1 66.12 89 ILE A C 1
ATOM 710 O O . ILE A 1 89 ? 10.039 19.578 -17.391 1 66.12 89 ILE A O 1
ATOM 714 N N . ILE A 1 90 ? 10.289 21.703 -16.516 1 80 90 ILE A N 1
ATOM 715 C CA . ILE A 1 90 ? 10.164 21.312 -15.117 1 80 90 ILE A CA 1
ATOM 716 C C . ILE A 1 90 ? 8.688 21.156 -14.75 1 80 90 ILE A C 1
ATOM 718 O O . ILE A 1 90 ? 7.883 22.062 -15.008 1 80 90 ILE A O 1
ATOM 722 N N . PRO A 1 91 ? 8.398 20.047 -14.164 1 89.62 91 PRO A N 1
ATOM 723 C CA . PRO A 1 91 ? 7 19.859 -13.766 1 89.62 91 PRO A CA 1
ATOM 724 C C . PRO A 1 91 ? 6.555 20.844 -12.688 1 89.62 91 PRO A C 1
ATOM 726 O O . PRO A 1 91 ? 7.391 21.391 -11.961 1 89.62 91 PRO A O 1
ATOM 729 N N . THR A 1 92 ? 5.285 21.156 -12.672 1 92.12 92 THR A N 1
ATOM 730 C CA . THR A 1 92 ? 4.723 21.984 -11.602 1 92.12 92 THR A CA 1
ATOM 731 C C . THR A 1 92 ? 4.703 21.203 -10.289 1 92.12 92 THR A C 1
ATOM 733 O O . THR A 1 92 ? 4.641 19.969 -10.289 1 92.12 92 THR A O 1
ATOM 736 N N . ASN A 1 93 ? 4.777 21.938 -9.195 1 94.12 93 ASN A N 1
ATOM 737 C CA . ASN A 1 93 ? 4.738 21.312 -7.871 1 94.12 93 ASN A CA 1
ATOM 738 C C . ASN A 1 93 ? 3.449 20.531 -7.66 1 94.12 93 ASN A C 1
ATOM 740 O O . ASN A 1 93 ? 2.385 20.938 -8.133 1 94.12 93 ASN A O 1
ATOM 744 N N . PRO A 1 94 ? 3.6 19.469 -6.93 1 94.88 94 PRO A N 1
ATOM 745 C CA . PRO A 1 94 ? 2.381 18.703 -6.645 1 94.88 94 PRO A CA 1
ATOM 746 C C . PRO A 1 94 ? 1.406 19.469 -5.746 1 94.88 94 PRO A C 1
ATOM 748 O O . PRO A 1 94 ? 1.829 20.266 -4.906 1 94.88 94 PRO A O 1
ATOM 751 N N . ILE A 1 95 ? 0.151 19.203 -5.996 1 95.75 95 ILE A N 1
ATOM 752 C CA . ILE A 1 95 ? -0.942 19.766 -5.199 1 95.75 95 ILE A CA 1
ATOM 753 C C . ILE A 1 95 ? -1.8 18.625 -4.652 1 95.75 95 ILE A C 1
ATOM 755 O O . ILE A 1 95 ? -2.201 17.719 -5.395 1 95.75 95 ILE A O 1
ATOM 759 N N . TRP A 1 96 ? -2.008 18.672 -3.377 1 96.38 96 TRP A N 1
ATOM 760 C CA . TRP A 1 96 ? -2.885 17.656 -2.795 1 96.38 96 TRP A CA 1
ATOM 761 C C . TRP A 1 96 ? -4.336 17.906 -3.191 1 96.38 96 TRP A C 1
ATOM 763 O O . TRP A 1 96 ? -4.77 19.047 -3.312 1 96.38 96 TRP A O 1
ATOM 773 N N . PRO A 1 97 ? -5.086 16.797 -3.432 1 95.75 97 PRO A N 1
ATOM 774 C CA . PRO A 1 97 ? -6.531 17 -3.592 1 95.75 97 PRO A CA 1
ATOM 775 C C . PRO A 1 97 ? -7.18 17.625 -2.363 1 95.75 97 PRO A C 1
ATOM 777 O O . PRO A 1 97 ? -6.652 17.516 -1.255 1 95.75 97 PRO A O 1
ATOM 780 N N . LEU A 1 98 ? -8.336 18.234 -2.562 1 96.88 98 LEU A N 1
ATOM 781 C CA . LEU A 1 98 ? -9.031 18.906 -1.477 1 96.88 98 LEU A CA 1
ATOM 782 C C . LEU A 1 98 ? -9.5 17.906 -0.422 1 96.88 98 LEU A C 1
ATOM 784 O O . LEU A 1 98 ? -9.641 18.266 0.752 1 96.88 98 LEU A O 1
ATOM 788 N N . GLN A 1 99 ? -9.828 16.734 -0.904 1 96.12 99 GLN A N 1
ATOM 789 C CA . GLN A 1 99 ? -10.297 15.688 -0.012 1 96.12 99 GLN A CA 1
ATOM 790 C C . GLN A 1 99 ? -9.727 14.328 -0.409 1 96.12 99 GLN A C 1
ATOM 792 O O . GLN A 1 99 ? -9.836 13.914 -1.564 1 96.12 99 GLN A O 1
ATOM 797 N N . PHE A 1 100 ? -9.148 13.625 0.574 1 95.31 100 PHE A N 1
ATOM 798 C CA . PHE A 1 100 ? -8.625 12.281 0.349 1 95.31 100 PHE A CA 1
ATOM 799 C C . PHE A 1 100 ? -8.297 11.602 1.673 1 95.31 100 PHE A C 1
ATOM 801 O O . PHE A 1 100 ? -8.328 12.234 2.729 1 95.31 100 PHE A O 1
ATOM 808 N N . ASN A 1 101 ? -8.07 10.391 1.663 1 94.31 101 ASN A N 1
ATOM 809 C CA . ASN A 1 101 ? -7.473 9.656 2.77 1 94.31 101 ASN A CA 1
ATOM 810 C C . ASN A 1 101 ? -6.359 8.727 2.287 1 94.31 101 ASN A C 1
ATOM 812 O O . ASN A 1 101 ? -6.301 8.383 1.104 1 94.31 101 ASN A O 1
ATOM 816 N N . ALA A 1 102 ? -5.508 8.383 3.16 1 94.69 102 ALA A N 1
ATOM 817 C CA . ALA A 1 102 ? -4.363 7.547 2.811 1 94.69 102 ALA A CA 1
ATOM 818 C C . ALA A 1 102 ? -3.922 6.699 4 1 94.69 102 ALA A C 1
ATOM 820 O O . ALA A 1 102 ? -3.949 7.16 5.145 1 94.69 102 ALA A O 1
ATOM 821 N N . THR A 1 103 ? -3.598 5.488 3.668 1 94 103 THR A N 1
ATOM 822 C CA . THR A 1 103 ? -2.9 4.648 4.633 1 94 103 THR A CA 1
ATOM 823 C C . THR A 1 103 ? -1.39 4.836 4.523 1 94 103 THR A C 1
ATOM 825 O O . THR A 1 103 ? -0.826 4.746 3.432 1 94 103 THR A O 1
ATOM 828 N N . LEU A 1 104 ? -0.777 5.121 5.707 1 95.12 104 LEU A N 1
ATOM 829 C CA . LEU A 1 104 ? 0.65 5.426 5.734 1 95.12 104 LEU A CA 1
ATOM 830 C C . LEU A 1 104 ? 1.412 4.391 6.555 1 95.12 104 LEU A C 1
ATOM 832 O O . LEU A 1 104 ? 0.925 3.934 7.59 1 95.12 104 LEU A O 1
ATOM 836 N N . LEU A 1 105 ? 2.566 4.051 6.027 1 93.56 105 LEU A N 1
ATOM 837 C CA . LEU A 1 105 ? 3.514 3.223 6.762 1 93.56 105 LEU A CA 1
ATOM 838 C C . LEU A 1 105 ? 4.832 3.957 6.969 1 93.56 105 LEU A C 1
ATOM 840 O O . LEU A 1 105 ? 5.473 4.379 6 1 93.56 105 LEU A O 1
ATOM 844 N N . LYS A 1 106 ? 5.23 4.098 8.172 1 92.31 106 LYS A N 1
ATOM 845 C CA . LYS A 1 106 ? 6.5 4.75 8.484 1 92.31 106 LYS A CA 1
ATOM 846 C C . LYS A 1 106 ? 7.594 3.725 8.75 1 92.31 106 LYS A C 1
ATOM 848 O O . LYS A 1 106 ? 7.391 2.77 9.5 1 92.31 106 LYS A O 1
ATOM 853 N N . ILE A 1 107 ? 8.664 4 8.148 1 90 107 ILE A N 1
ATOM 854 C CA . ILE A 1 107 ? 9.836 3.148 8.328 1 90 107 ILE A CA 1
ATOM 855 C C . ILE A 1 107 ? 10.984 3.971 8.898 1 90 107 ILE A C 1
ATOM 857 O O . ILE A 1 107 ? 11.109 5.164 8.617 1 90 107 ILE A O 1
ATOM 861 N N . THR A 1 108 ? 11.797 3.367 9.719 1 86.31 108 THR A N 1
ATOM 862 C CA . THR A 1 108 ? 13.008 3.959 10.273 1 86.31 108 THR A CA 1
ATOM 863 C C . THR A 1 108 ? 14.211 3.049 10.039 1 86.31 108 THR A C 1
ATOM 865 O O . THR A 1 108 ? 14.055 1.843 9.836 1 86.31 108 THR A O 1
ATOM 868 N N . PRO A 1 109 ? 15.336 3.65 9.984 1 83.44 109 PRO A N 1
ATOM 869 C CA . PRO A 1 109 ? 16.516 2.812 9.797 1 83.44 109 PRO A CA 1
ATOM 870 C C . PRO A 1 109 ? 16.891 2.012 11.047 1 83.44 109 PRO A C 1
ATOM 872 O O . PRO A 1 109 ? 17.781 1.157 10.992 1 83.44 109 PRO A O 1
ATOM 875 N N . PHE A 1 110 ? 16.266 2.188 12.102 1 79.56 110 PHE A N 1
ATOM 876 C CA . PHE A 1 110 ? 16.719 1.659 13.383 1 79.56 110 PHE A CA 1
ATOM 877 C C . PHE A 1 110 ? 16.016 0.354 13.719 1 79.56 110 PHE A C 1
ATOM 879 O O . PHE A 1 110 ? 16.484 -0.424 14.547 1 79.56 110 PHE A O 1
ATOM 886 N N . ASN A 1 111 ? 14.859 0.151 13.203 1 75.25 111 ASN A N 1
ATOM 887 C CA . ASN A 1 111 ? 14.141 -1.107 13.398 1 75.25 111 ASN A CA 1
ATOM 888 C C . ASN A 1 111 ? 13.242 -1.43 12.211 1 75.25 111 ASN A C 1
ATOM 890 O O . ASN A 1 111 ? 13.07 -0.603 11.312 1 75.25 111 ASN A O 1
ATOM 894 N N . THR A 1 112 ? 12.75 -2.656 12.273 1 78.5 112 THR A N 1
ATOM 895 C CA . THR A 1 112 ? 11.938 -3.111 11.148 1 78.5 112 THR A CA 1
ATOM 896 C C . THR A 1 112 ? 10.453 -2.949 11.445 1 78.5 112 THR A C 1
ATOM 898 O O . THR A 1 112 ? 9.609 -3.33 10.633 1 78.5 112 THR A O 1
ATOM 901 N N . ASP A 1 113 ? 10.18 -2.318 12.594 1 81.06 113 ASP A N 1
ATOM 902 C CA . ASP A 1 113 ? 8.773 -2.145 12.945 1 81.06 113 ASP A CA 1
ATOM 903 C C . ASP A 1 113 ? 8.133 -1.059 12.086 1 81.06 113 ASP A C 1
ATOM 905 O O . ASP A 1 113 ? 8.75 -0.034 11.797 1 81.06 113 ASP A O 1
ATOM 909 N N . ILE A 1 114 ? 6.934 -1.358 11.781 1 88.31 114 ILE A N 1
ATOM 910 C CA . ILE A 1 114 ? 6.184 -0.408 10.969 1 88.31 114 ILE A CA 1
ATOM 911 C C . ILE A 1 114 ? 5.188 0.348 11.844 1 88.31 114 ILE A C 1
ATOM 913 O O . ILE A 1 114 ? 4.477 -0.256 12.656 1 88.31 114 ILE A O 1
ATOM 917 N N . GLN A 1 115 ? 5.246 1.608 11.719 1 89.88 115 GLN A N 1
ATOM 918 C CA . GLN A 1 115 ? 4.203 2.422 12.336 1 89.88 115 GLN A CA 1
ATOM 919 C C . GLN A 1 115 ? 3.092 2.738 11.336 1 89.88 115 GLN A C 1
ATOM 921 O O . GLN A 1 115 ? 3.344 3.338 10.289 1 89.88 115 GLN A O 1
ATOM 926 N N . TRP A 1 116 ? 1.87 2.354 11.758 1 92.69 116 TRP A N 1
ATOM 927 C CA . TRP A 1 116 ? 0.727 2.516 10.867 1 92.69 116 TRP A CA 1
ATOM 928 C C . TRP A 1 116 ? -0.058 3.775 11.211 1 92.69 116 TRP A C 1
ATOM 930 O O . TRP A 1 116 ? -0.365 4.023 12.375 1 92.69 116 TRP A O 1
ATOM 940 N N . THR A 1 117 ? -0.388 4.543 10.156 1 95.06 117 THR A N 1
ATOM 941 C CA . THR A 1 117 ? -1.177 5.762 10.312 1 95.06 117 THR A CA 1
ATOM 942 C C . THR A 1 117 ? -2.219 5.875 9.203 1 95.06 117 THR A C 1
ATOM 944 O O . THR A 1 117 ? -1.946 5.535 8.055 1 95.06 117 THR A O 1
ATOM 947 N N . LYS A 1 118 ? -3.357 6.25 9.578 1 95.25 118 LYS A N 1
ATOM 948 C CA . LYS A 1 118 ? -4.363 6.637 8.586 1 95.25 118 LYS A CA 1
ATOM 949 C C . LYS A 1 118 ? -4.574 8.148 8.578 1 95.25 118 LYS A C 1
ATOM 951 O O . LYS A 1 118 ? -4.789 8.758 9.633 1 95.25 118 LYS A O 1
ATOM 956 N N . LEU A 1 119 ? -4.461 8.711 7.41 1 96.44 119 LEU A N 1
ATOM 957 C CA . LEU A 1 119 ? -4.656 10.133 7.188 1 96.44 119 LEU A CA 1
ATOM 958 C C . LEU A 1 119 ? -6.004 10.406 6.527 1 96.44 119 LEU A C 1
ATOM 960 O O . LEU A 1 119 ? -6.32 9.82 5.488 1 96.44 119 LEU A O 1
ATOM 964 N N . TYR A 1 120 ? -6.82 11.219 7.141 1 96.44 120 TYR A N 1
ATOM 965 C CA . TYR A 1 120 ? -8.023 11.797 6.559 1 96.44 120 TYR A CA 1
ATOM 966 C C . TYR A 1 120 ? -7.867 13.305 6.363 1 96.44 120 TYR A C 1
ATOM 968 O O . TYR A 1 120 ? -7.676 14.047 7.328 1 96.44 120 TYR A O 1
ATOM 976 N N . TYR A 1 121 ? -7.883 13.664 5.156 1 97 121 TYR A N 1
ATOM 977 C CA . TYR A 1 121 ? -7.664 15.055 4.77 1 97 121 TYR A CA 1
ATOM 978 C C . TYR A 1 121 ? -8.898 15.641 4.102 1 97 121 TYR A C 1
ATOM 980 O O . TYR A 1 121 ? -9.352 15.141 3.068 1 97 121 TYR A O 1
ATOM 988 N N . ASP A 1 122 ? -9.484 16.688 4.676 1 97.56 122 ASP A N 1
ATOM 989 C CA . ASP A 1 122 ? -10.656 17.391 4.156 1 97.56 122 ASP A CA 1
ATOM 990 C C . ASP A 1 122 ? -10.477 18.906 4.246 1 97.56 122 ASP A C 1
ATOM 992 O O . ASP A 1 122 ? -11.039 19.547 5.133 1 97.56 122 ASP A O 1
ATOM 996 N N . TYR A 1 123 ? -9.773 19.391 3.281 1 97.12 123 TYR A N 1
ATOM 997 C CA . TYR A 1 123 ? -9.461 20.812 3.289 1 97.12 123 TYR A CA 1
ATOM 998 C C . TYR A 1 123 ? -10.703 21.641 3.016 1 97.12 123 TYR A C 1
ATOM 1000 O O . TYR A 1 123 ? -10.844 22.766 3.531 1 97.12 123 TYR A O 1
ATOM 1008 N N . LYS A 1 124 ? -11.562 21.156 2.189 1 96.5 124 LYS A N 1
ATOM 1009 C CA . LYS A 1 124 ? -12.812 21.844 1.878 1 96.5 124 LYS A CA 1
ATOM 1010 C C . LYS A 1 124 ? -13.562 22.219 3.152 1 96.5 124 LYS A C 1
ATOM 1012 O O . LYS A 1 124 ? -14.094 23.328 3.264 1 96.5 124 LYS A O 1
ATOM 1017 N N . ASN A 1 125 ? -13.57 21.391 4.074 1 96.31 125 ASN A N 1
ATOM 1018 C CA . ASN A 1 125 ? -14.312 21.609 5.309 1 96.31 125 ASN A CA 1
ATOM 1019 C C . ASN A 1 125 ? -13.375 21.938 6.473 1 96.31 125 ASN A C 1
ATOM 1021 O O . ASN A 1 125 ? -13.812 22 7.621 1 96.31 125 ASN A O 1
ATOM 1025 N N . GLN A 1 126 ? -12.094 22.016 6.211 1 96.88 126 GLN A N 1
ATOM 1026 C CA . GLN A 1 126 ? -11.07 22.328 7.195 1 96.88 126 GLN A CA 1
ATOM 1027 C C . GLN A 1 126 ? -11.047 21.297 8.32 1 96.88 126 GLN A C 1
ATOM 1029 O O . GLN A 1 126 ? -11.016 21.656 9.5 1 96.88 126 GLN A O 1
ATOM 1034 N N . LEU A 1 127 ? -11.172 20.031 7.895 1 97.56 127 LEU A N 1
ATOM 1035 C CA . LEU A 1 127 ? -11.102 18.891 8.789 1 97.56 127 LEU A CA 1
ATOM 1036 C C . LEU A 1 127 ? -9.898 18 8.453 1 97.56 127 LEU A C 1
ATOM 1038 O O . LEU A 1 127 ? -9.594 17.797 7.273 1 97.56 127 LEU A O 1
ATOM 1042 N N . GLY A 1 128 ? -9.164 17.562 9.438 1 97.19 128 GLY A N 1
ATOM 1043 C CA . GLY A 1 128 ? -8.055 16.625 9.281 1 97.19 128 GLY A CA 1
ATOM 1044 C C . GLY A 1 128 ? -7.914 15.664 10.445 1 97.19 128 GLY A C 1
ATOM 1045 O O . GLY A 1 128 ? -8.188 16.016 11.594 1 97.19 128 GLY A O 1
ATOM 1046 N N . LYS A 1 129 ? -7.543 14.508 10.141 1 97.5 129 LYS A N 1
ATOM 1047 C CA . LYS A 1 129 ? -7.371 13.5 11.188 1 97.5 129 LYS A CA 1
ATOM 1048 C C . LYS A 1 129 ? -6.234 12.539 10.852 1 97.5 129 LYS A C 1
ATOM 1050 O O . LYS A 1 129 ? -6.145 12.055 9.719 1 97.5 129 LYS A O 1
ATOM 1055 N N . PHE A 1 130 ? -5.355 12.344 11.812 1 96.94 130 PHE A N 1
ATOM 1056 C CA . PHE A 1 130 ? -4.305 11.336 11.75 1 96.94 130 PHE A CA 1
ATOM 1057 C C . PHE A 1 130 ? -4.449 10.336 12.883 1 96.94 130 PHE A C 1
ATOM 1059 O O . PHE A 1 130 ? -4.312 10.688 14.055 1 96.94 130 PHE A O 1
ATOM 1066 N N . ASP A 1 131 ? -4.762 9.133 12.516 1 96.19 131 ASP A N 1
ATOM 1067 C CA . ASP A 1 131 ? -4.867 8.062 13.508 1 96.19 131 ASP A CA 1
ATOM 1068 C C . A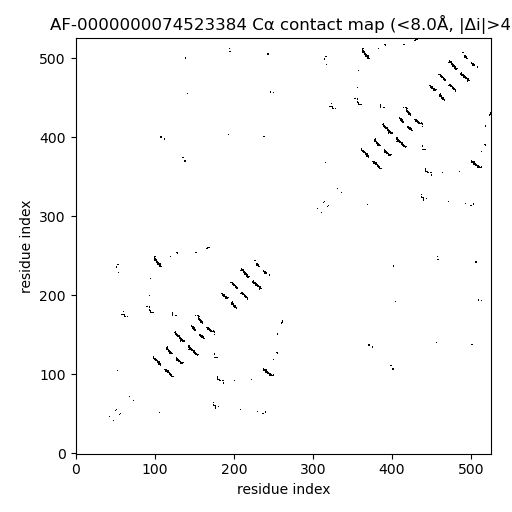SP A 1 131 ? -3.631 7.164 13.477 1 96.19 131 ASP A C 1
ATOM 1070 O O . ASP A 1 131 ? -3.262 6.645 12.422 1 96.19 131 ASP A O 1
ATOM 1074 N N . PHE A 1 132 ? -2.986 7.031 14.617 1 95.44 132 PHE A N 1
ATOM 1075 C CA . PHE A 1 132 ? -1.863 6.113 14.781 1 95.44 132 PHE A CA 1
ATOM 1076 C C . PHE A 1 132 ? -2.324 4.797 15.398 1 95.44 132 PHE A C 1
ATOM 1078 O O . PHE A 1 132 ? -2.973 4.789 16.438 1 95.44 132 PHE A O 1
ATOM 1085 N N . PHE A 1 133 ? -1.956 3.719 14.766 1 93 133 PHE A N 1
ATOM 1086 C CA . PHE A 1 133 ? -2.496 2.428 15.172 1 93 133 PHE A CA 1
ATOM 1087 C C . PHE A 1 133 ? -1.389 1.513 15.68 1 93 133 PHE A C 1
ATOM 1089 O O . PHE A 1 133 ? -0.223 1.682 15.312 1 93 133 PHE A O 1
ATOM 1096 N N . ASP A 1 134 ? -1.827 0.512 16.406 1 87 134 ASP A N 1
ATOM 1097 C CA . ASP A 1 134 ? -0.905 -0.496 16.922 1 87 134 ASP A CA 1
ATOM 1098 C C . ASP A 1 134 ? -0.554 -1.52 15.852 1 87 134 ASP A C 1
ATOM 1100 O O . ASP A 1 134 ? 0.506 -2.146 15.906 1 87 134 ASP A O 1
ATOM 1104 N N . SER A 1 135 ? -1.508 -1.672 14.969 1 87.25 135 SER A N 1
ATOM 1105 C CA . SER A 1 135 ? -1.308 -2.697 13.953 1 87.25 135 SER A CA 1
ATOM 1106 C C . SER A 1 135 ? -2.076 -2.369 12.68 1 87.25 135 SER A C 1
ATOM 1108 O O . SER A 1 135 ? -2.91 -1.46 12.664 1 87.25 135 SER A O 1
ATOM 1110 N N . TYR A 1 136 ? -1.688 -3.115 11.664 1 88.06 136 TYR A N 1
ATOM 1111 C CA . TYR A 1 136 ? -2.375 -3.029 10.383 1 88.06 136 TYR A CA 1
ATOM 1112 C C . TYR A 1 136 ? -3.789 -3.588 10.484 1 88.06 136 TYR A C 1
ATOM 1114 O O . TYR A 1 136 ? -4.172 -4.141 11.516 1 88.06 136 TYR A O 1
ATOM 1122 N N . TYR A 1 137 ? -4.559 -3.457 9.438 1 84.94 137 TYR A N 1
ATOM 1123 C CA . TYR A 1 137 ? -5.926 -3.955 9.328 1 84.94 137 TYR A CA 1
ATOM 1124 C C . TYR A 1 137 ? -5.984 -5.453 9.602 1 84.94 137 TYR A C 1
ATOM 1126 O O . TYR A 1 137 ? -5.09 -6.199 9.203 1 84.94 137 TYR A O 1
ATOM 1134 N N . SER A 1 138 ? -7.078 -5.746 10.266 1 80.06 138 SER A N 1
ATOM 1135 C CA . SER A 1 138 ? -7.426 -7.16 10.352 1 80.06 138 SER A CA 1
ATOM 1136 C C . SER A 1 138 ? -8.062 -7.652 9.055 1 80.06 138 SER A C 1
ATOM 1138 O O . SER A 1 138 ? -8.289 -6.871 8.133 1 80.06 138 SER A O 1
ATOM 1140 N N . MET A 1 139 ? -8.391 -8.906 9 1 79.19 139 MET A N 1
ATOM 1141 C CA . MET A 1 139 ? -9.047 -9.508 7.84 1 79.19 139 MET A CA 1
ATOM 1142 C C . MET A 1 139 ? -10.43 -8.898 7.617 1 79.19 139 MET A C 1
ATOM 1144 O O . MET A 1 139 ? -10.945 -8.922 6.5 1 79.19 139 MET A O 1
ATOM 1148 N N . ASN A 1 140 ? -11.031 -8.359 8.664 1 77.75 140 ASN A N 1
ATOM 1149 C CA . ASN A 1 140 ? -12.344 -7.738 8.562 1 77.75 140 ASN A CA 1
ATOM 1150 C C . ASN A 1 140 ? -12.234 -6.238 8.305 1 77.75 140 ASN A C 1
ATOM 1152 O O . ASN A 1 140 ? -13.203 -5.5 8.484 1 77.75 140 ASN A O 1
ATOM 1156 N N . ASN A 1 141 ? -11.039 -5.844 7.926 1 78.12 141 ASN A N 1
ATOM 1157 C CA . ASN A 1 141 ? -10.742 -4.457 7.582 1 78.12 141 ASN A CA 1
ATOM 1158 C C . ASN A 1 141 ? -10.898 -3.533 8.789 1 78.12 141 ASN A C 1
ATOM 1160 O O . ASN A 1 141 ? -11.344 -2.393 8.648 1 78.12 141 ASN A O 1
ATOM 1164 N N . GLU A 1 142 ? -10.648 -4.098 9.891 1 80.12 142 GLU A N 1
ATOM 1165 C CA . GLU A 1 142 ? -10.648 -3.299 11.117 1 80.12 142 GLU A CA 1
ATOM 1166 C C . GLU A 1 142 ? -9.234 -2.932 11.539 1 80.12 142 GLU A C 1
ATOM 1168 O O . GLU A 1 142 ? -8.359 -3.799 11.633 1 80.12 142 GLU A O 1
ATOM 1173 N N . TRP A 1 143 ? -9.07 -1.653 11.742 1 80.31 143 TRP A N 1
ATOM 1174 C CA . TRP A 1 143 ? -7.781 -1.21 12.258 1 80.31 143 TRP A CA 1
ATOM 1175 C C . TRP A 1 143 ? -7.531 -1.767 13.656 1 80.31 143 TRP A C 1
ATOM 1177 O O . TRP A 1 143 ? -8.477 -2.02 14.406 1 80.31 143 TRP A O 1
ATOM 1187 N N . GLY A 1 144 ? -6.242 -2.01 13.953 1 80.56 144 GLY A N 1
ATOM 1188 C CA . GLY A 1 144 ? -5.918 -2.213 15.359 1 80.56 144 GLY A CA 1
ATOM 1189 C C . GLY A 1 144 ? -6.34 -1.054 16.234 1 80.56 144 GLY A C 1
ATOM 1190 O O . GLY A 1 144 ? -6.945 -0.091 15.766 1 80.56 144 GLY A O 1
ATOM 1191 N N . ALA A 1 145 ? -6.055 -1.167 17.453 1 87.31 145 ALA A N 1
ATOM 1192 C CA . ALA A 1 145 ? -6.418 -0.116 18.391 1 87.31 145 ALA A CA 1
ATOM 1193 C C . ALA A 1 145 ? -5.676 1.18 18.094 1 87.31 145 ALA A C 1
ATOM 1195 O O . ALA A 1 145 ? -4.488 1.156 17.75 1 87.31 145 ALA A O 1
ATOM 1196 N N . THR A 1 146 ? -6.414 2.287 18.203 1 92.88 146 THR A N 1
ATOM 1197 C CA . THR A 1 146 ? -5.812 3.602 18.016 1 92.88 146 THR A CA 1
ATOM 1198 C C . THR A 1 146 ? -5.023 4.027 19.25 1 92.88 146 THR A C 1
ATOM 1200 O O . THR A 1 146 ? -5.578 4.105 20.344 1 92.88 146 THR A O 1
ATOM 1203 N N . ASN A 1 147 ? -3.775 4.332 19.062 1 93.25 147 ASN A N 1
ATOM 1204 C CA . ASN A 1 147 ? -2.908 4.766 20.156 1 93.25 147 ASN A CA 1
ATOM 1205 C C . ASN A 1 147 ? -2.955 6.281 20.344 1 93.25 147 ASN A C 1
ATOM 1207 O O . ASN A 1 147 ? -2.881 6.773 21.469 1 93.25 147 ASN A O 1
ATOM 1211 N N . PHE A 1 148 ? -3.025 6.93 19.312 1 95.69 148 PHE A N 1
ATOM 1212 C CA . PHE A 1 148 ? -2.914 8.383 19.312 1 95.69 148 PHE A CA 1
ATOM 1213 C C . PHE A 1 148 ? -3.588 8.977 18.094 1 95.69 148 PHE A C 1
ATOM 1215 O O . PHE A 1 148 ? -3.543 8.391 17 1 95.69 148 PHE A O 1
ATOM 1222 N N . THR A 1 149 ? -4.285 10.07 18.281 1 96.75 149 THR A N 1
ATOM 1223 C CA . THR A 1 149 ? -4.945 10.773 17.188 1 96.75 149 THR A CA 1
ATOM 1224 C C . THR A 1 149 ? -4.602 12.266 17.203 1 96.75 149 THR A C 1
ATOM 1226 O O . THR A 1 149 ? -4.586 12.883 18.281 1 96.75 149 THR A O 1
ATOM 1229 N N . ILE A 1 150 ? -4.223 12.797 16.062 1 96.94 150 ILE A N 1
ATOM 1230 C CA . ILE A 1 150 ? -4.223 14.234 15.828 1 96.94 150 ILE A CA 1
ATOM 1231 C C . ILE A 1 150 ? -5.477 14.633 15.055 1 96.94 150 ILE A C 1
ATOM 1233 O O . ILE A 1 150 ? -5.707 14.141 13.945 1 96.94 150 ILE A O 1
ATOM 1237 N N . LEU A 1 151 ? -6.273 15.484 15.672 1 97.56 151 LEU A N 1
ATOM 1238 C CA . LEU A 1 151 ? -7.531 15.891 15.055 1 97.56 151 LEU A CA 1
ATOM 1239 C C . LEU A 1 151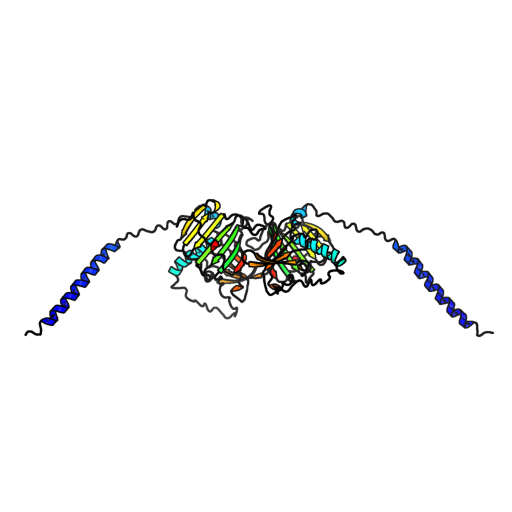 ? -7.555 17.391 14.797 1 97.56 151 LEU A C 1
ATOM 1241 O O . LEU A 1 151 ? -7.238 18.188 15.688 1 97.56 151 LEU A O 1
ATOM 1245 N N . TRP A 1 152 ? -7.84 17.75 13.57 1 96.56 152 TRP A N 1
ATOM 1246 C CA . TRP A 1 152 ? -8.062 19.125 13.164 1 96.56 152 TRP A CA 1
ATOM 1247 C C . TRP A 1 152 ? -9.555 19.391 12.961 1 96.56 152 TRP A C 1
ATOM 1249 O O . TRP A 1 152 ? -10.227 18.688 12.203 1 96.56 152 TRP A O 1
ATOM 1259 N N . TRP A 1 153 ? -10.008 20.281 13.555 1 94.62 153 TRP A N 1
ATOM 1260 C CA . TRP A 1 153 ? -11.344 20.844 13.336 1 94.62 153 TRP A CA 1
ATOM 1261 C C . TRP A 1 153 ? -11.297 22.359 13.219 1 94.62 153 TRP A C 1
ATOM 1263 O O . TRP A 1 153 ? -11.172 23.062 14.227 1 94.62 153 TRP A O 1
ATOM 1273 N N . ASN A 1 154 ? -11.312 22.703 11.883 1 90.69 154 ASN A N 1
ATOM 1274 C CA . ASN A 1 154 ? -11.031 24.109 11.578 1 90.69 154 ASN A CA 1
ATOM 1275 C C . ASN A 1 154 ? -9.641 24.516 12.062 1 90.69 154 ASN A C 1
ATOM 1277 O O . ASN A 1 154 ? -8.641 23.922 11.664 1 90.69 154 ASN A O 1
ATOM 1281 N N . SER A 1 155 ? -9.398 25.391 12.922 1 93.81 155 SER A N 1
ATOM 1282 C CA . SER A 1 155 ? -8.078 25.859 13.328 1 93.81 155 SER A CA 1
ATOM 1283 C C . SER A 1 155 ? -7.676 25.281 14.688 1 93.81 155 SER A C 1
ATOM 1285 O O . SER A 1 155 ? -6.574 25.547 15.172 1 93.81 155 S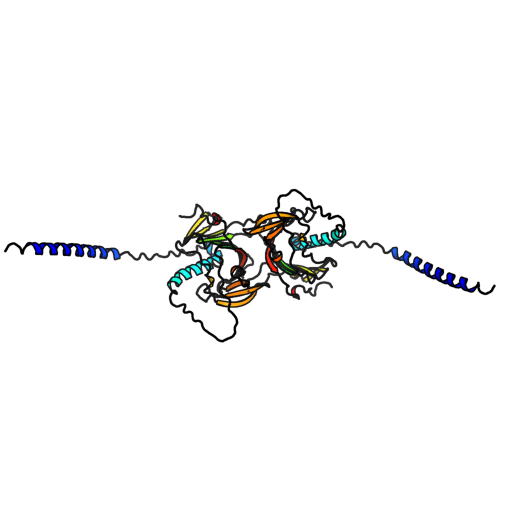ER A O 1
ATOM 1287 N N . THR A 1 156 ? -8.562 24.438 15.203 1 96.19 156 THR A N 1
ATOM 1288 C CA . THR A 1 156 ? -8.234 23.812 16.484 1 96.19 156 THR A CA 1
ATOM 1289 C C . THR A 1 156 ? -7.633 22.422 16.266 1 96.19 156 THR A C 1
ATOM 1291 O O . THR A 1 156 ? -8.156 21.625 15.492 1 96.19 156 THR A O 1
ATOM 1294 N N . VAL A 1 157 ? -6.512 22.141 16.922 1 96.31 157 VAL A N 1
ATOM 1295 C CA . VAL A 1 157 ? -5.824 20.859 16.844 1 96.31 157 VAL A CA 1
ATOM 1296 C C . VAL A 1 157 ? -5.871 20.156 18.203 1 96.31 157 VAL A C 1
ATOM 1298 O O . VAL A 1 157 ? -5.516 20.75 19.219 1 96.31 157 VAL A O 1
ATOM 1301 N N . TRP A 1 158 ? -6.355 18.938 18.172 1 96.94 158 TRP A N 1
ATOM 1302 C CA . TRP A 1 158 ? -6.438 18.125 19.391 1 96.94 158 TRP A CA 1
ATOM 1303 C C . TRP A 1 158 ? -5.441 16.969 19.328 1 96.94 158 TRP A C 1
ATOM 1305 O O . TRP A 1 158 ? -5.254 16.344 18.281 1 96.94 158 TRP A O 1
ATOM 1315 N N . TYR A 1 159 ? -4.801 16.703 20.438 1 96.56 159 TYR A N 1
ATOM 1316 C CA . TYR A 1 159 ? -4.125 15.438 20.703 1 96.56 159 TYR A CA 1
ATOM 1317 C C . TYR A 1 159 ? -5.012 14.516 21.531 1 96.56 159 TYR A C 1
ATOM 1319 O O . TYR A 1 159 ? -5.457 14.883 22.625 1 96.56 159 TYR A O 1
ATOM 1327 N N . ILE A 1 160 ? -5.281 13.383 21.016 1 97.06 160 ILE A N 1
ATOM 1328 C CA . ILE A 1 160 ? -6.246 12.492 21.641 1 97.06 160 ILE A CA 1
ATOM 1329 C C . ILE A 1 160 ? -5.613 11.125 21.875 1 97.06 160 ILE A C 1
ATOM 1331 O O . ILE A 1 160 ? -5.031 10.539 20.953 1 97.06 160 ILE A O 1
ATOM 1335 N N . TYR A 1 161 ? -5.73 10.641 23.078 1 95.69 161 TYR A N 1
ATOM 1336 C CA . TYR A 1 161 ? -5.336 9.289 23.453 1 95.69 161 TYR A CA 1
ATOM 1337 C C . TYR A 1 161 ? -6.551 8.453 23.844 1 95.69 161 TYR A C 1
ATOM 1339 O O . TYR A 1 161 ? -6.945 8.422 25.016 1 95.69 161 TYR A O 1
ATOM 1347 N N . PRO A 1 162 ? -6.996 7.719 22.875 1 95.06 162 PRO A N 1
ATOM 1348 C CA . PRO A 1 162 ? -8.266 7.023 23.094 1 95.06 162 PRO A CA 1
ATOM 1349 C C . PRO A 1 162 ? -8.172 5.988 24.219 1 95.06 162 PRO A C 1
ATOM 1351 O O . PRO A 1 162 ? -9.102 5.852 25.016 1 95.06 162 PRO A O 1
ATOM 1354 N N . LYS A 1 163 ? -7.113 5.215 24.297 1 92.56 163 LYS A N 1
ATOM 1355 C CA . LYS A 1 163 ? -6.988 4.133 25.266 1 92.56 163 LYS A CA 1
ATOM 1356 C C . LYS A 1 163 ? -7.117 4.656 26.703 1 92.56 163 LYS A C 1
ATOM 1358 O O . LYS A 1 163 ? -7.734 4.012 27.547 1 92.56 163 LYS A O 1
ATOM 1363 N N . THR A 1 164 ? -6.555 5.797 26.938 1 93.88 164 THR A N 1
ATOM 1364 C CA . THR A 1 164 ? -6.582 6.367 28.281 1 93.88 164 THR A CA 1
ATOM 1365 C C . THR A 1 164 ? -7.625 7.477 28.375 1 93.88 164 THR A C 1
ATOM 1367 O O . THR A 1 164 ? -7.754 8.133 29.422 1 93.88 164 THR A O 1
ATOM 1370 N N . GLN A 1 165 ? -8.312 7.773 27.312 1 95.38 165 GLN A N 1
ATOM 1371 C CA . GLN A 1 165 ? -9.32 8.82 27.219 1 95.38 165 GLN A CA 1
ATOM 1372 C C . GLN A 1 165 ? -8.75 10.172 27.641 1 95.38 165 GLN A C 1
ATOM 1374 O O . GLN A 1 165 ? -9.359 10.883 28.438 1 95.38 165 GLN A O 1
ATOM 1379 N N . GLU A 1 166 ? -7.555 10.445 27.203 1 95.75 166 GLU A N 1
ATOM 1380 C CA . GLU A 1 166 ? -6.914 11.742 27.406 1 95.75 166 GLU A CA 1
ATOM 1381 C C . GLU A 1 166 ? -7 12.594 26.141 1 95.75 166 GLU A C 1
ATOM 1383 O O . GLU A 1 166 ? -6.918 12.07 25.031 1 95.75 166 GLU A O 1
ATOM 1388 N N . CYS A 1 167 ? -7.227 13.812 26.391 1 96.06 167 CYS A N 1
ATOM 1389 C CA . CYS A 1 167 ? -7.379 14.742 25.281 1 96.06 167 CYS A CA 1
ATOM 1390 C C . CYS A 1 167 ? -6.871 16.125 25.656 1 96.06 167 CYS A C 1
ATOM 1392 O O . CYS A 1 167 ? -7.18 16.641 26.734 1 96.06 167 CYS A O 1
ATOM 1394 N N . TRP A 1 168 ? -6.031 16.734 24.734 1 94.75 168 TRP A N 1
ATOM 1395 C CA . TRP A 1 168 ? -5.504 18.094 24.938 1 94.75 168 TRP A CA 1
ATOM 1396 C C . TRP A 1 168 ? -5.637 18.922 23.672 1 94.75 168 TRP A C 1
ATOM 1398 O O . TRP A 1 168 ? -5.512 18.406 22.562 1 94.75 168 TRP A O 1
ATOM 1408 N N . ILE A 1 169 ? -5.852 20.156 23.906 1 95.38 169 ILE A N 1
ATOM 1409 C CA . ILE A 1 169 ? -5.812 21.078 22.781 1 95.38 169 ILE A CA 1
ATOM 1410 C C . ILE A 1 169 ? -4.367 21.5 22.516 1 95.38 169 ILE A C 1
ATOM 1412 O O . ILE A 1 169 ? -3.719 22.125 23.344 1 95.38 169 ILE A O 1
ATOM 1416 N N . ARG A 1 170 ? -3.895 21.125 21.391 1 93.88 170 ARG A N 1
ATOM 1417 C CA . ARG A 1 170 ? -2.537 21.469 20.984 1 93.88 170 ARG A CA 1
ATOM 1418 C C . ARG A 1 170 ? -2.463 22.891 20.469 1 93.88 170 ARG A C 1
ATOM 1420 O O . ARG A 1 170 ? -1.464 23.578 20.672 1 93.88 170 ARG A O 1
ATOM 1427 N N . SER A 1 171 ? -3.438 23.344 19.734 1 94.12 171 SER A N 1
ATOM 1428 C CA . SER A 1 171 ? -3.516 24.688 19.172 1 94.12 171 SER A CA 1
ATOM 1429 C C . SER A 1 171 ? -4.953 25.078 18.844 1 94.12 171 SER A C 1
ATOM 1431 O O . SER A 1 171 ? -5.734 24.234 18.406 1 94.12 171 SER A O 1
ATOM 1433 N N . ARG A 1 172 ? -5.297 26.375 19.016 1 94.94 172 ARG A N 1
ATOM 1434 C CA . ARG A 1 172 ? -6.629 26.859 18.672 1 94.94 172 ARG A CA 1
ATOM 1435 C C . ARG A 1 172 ? -6.586 27.688 17.391 1 94.94 172 ARG A C 1
ATOM 1437 O O . ARG A 1 172 ? -7.625 28.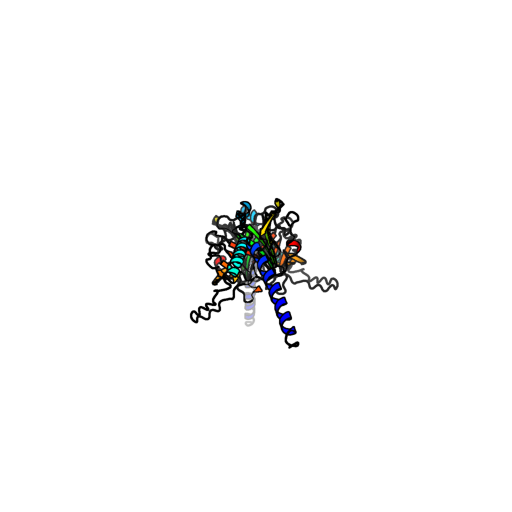141 16.906 1 94.94 172 ARG A O 1
ATOM 1444 N N . THR A 1 173 ? -5.395 27.812 16.812 1 94.38 173 THR A N 1
ATOM 1445 C CA . THR A 1 173 ? -5.281 28.797 15.75 1 94.38 173 THR A CA 1
ATOM 1446 C C . THR A 1 173 ? -4.508 28.234 14.562 1 94.38 173 THR A C 1
ATOM 1448 O O . THR A 1 173 ? -4.016 28.984 13.719 1 94.38 173 THR A O 1
ATOM 1451 N N . LEU A 1 174 ? -4.34 27.016 14.523 1 94.94 174 LEU A N 1
ATOM 1452 C CA . LEU A 1 174 ? -3.559 26.422 13.445 1 94.94 174 LEU A CA 1
ATOM 1453 C C . LEU A 1 174 ? -4.473 25.812 12.391 1 94.94 174 LEU A C 1
ATOM 1455 O O . LEU A 1 174 ? -5.02 24.719 12.586 1 94.94 174 LEU A O 1
ATOM 1459 N N . PRO A 1 175 ? -4.582 26.422 11.242 1 94.44 175 PRO A N 1
ATOM 1460 C CA . PRO A 1 175 ? -5.41 25.844 10.188 1 94.44 175 PRO A CA 1
ATOM 1461 C C . PRO A 1 175 ? -4.816 24.562 9.609 1 94.44 175 PRO A C 1
ATOM 1463 O O . PRO A 1 175 ? -3.625 24.297 9.789 1 94.44 175 PRO A O 1
ATOM 1466 N N . LEU A 1 176 ? -5.684 23.797 8.953 1 95.44 176 LEU A N 1
ATOM 1467 C CA . LEU A 1 176 ? -5.211 22.609 8.25 1 95.44 176 LEU A CA 1
ATOM 1468 C C . LEU A 1 176 ? -4.238 23 7.137 1 95.44 176 LEU A C 1
ATOM 1470 O O . LEU A 1 176 ? -4.43 24 6.457 1 95.44 176 LEU A O 1
ATOM 1474 N N . ILE A 1 177 ? -3.277 22.188 6.969 1 94.44 177 ILE A N 1
ATOM 1475 C CA . ILE A 1 177 ? -2.264 22.453 5.953 1 94.44 177 ILE A CA 1
ATOM 1476 C C . ILE A 1 177 ? -2.918 22.531 4.578 1 94.44 177 ILE A C 1
ATOM 1478 O O . ILE A 1 177 ? -3.807 21.734 4.262 1 94.44 177 ILE A O 1
ATOM 1482 N N . SER A 1 178 ? -2.504 23.453 3.795 1 94.12 178 SER A N 1
ATOM 1483 C CA . SER A 1 178 ? -3.088 23.719 2.484 1 94.12 178 SER A CA 1
ATOM 1484 C C . SER A 1 178 ? -2.686 22.641 1.477 1 94.12 178 SER A C 1
ATOM 1486 O O . SER A 1 178 ? -1.605 22.062 1.583 1 94.12 178 SER A O 1
ATOM 1488 N N . PRO A 1 179 ? -3.562 22.469 0.456 1 94.94 179 PRO A N 1
ATOM 1489 C CA . PRO A 1 179 ? -3.189 21.547 -0.631 1 94.94 179 PRO A CA 1
ATOM 1490 C C . PRO A 1 179 ? -1.874 21.953 -1.301 1 94.94 179 PRO A C 1
ATOM 1492 O O . PRO A 1 179 ? -1.208 21.094 -1.903 1 94.94 179 PRO A O 1
ATOM 1495 N N . ASN A 1 180 ? -1.45 23.188 -1.16 1 93.31 180 ASN A N 1
ATOM 1496 C CA . ASN A 1 180 ? -0.289 23.719 -1.864 1 93.31 180 ASN A CA 1
ATOM 1497 C C . ASN A 1 180 ? 0.954 23.719 -0.979 1 93.31 180 ASN A C 1
ATOM 1499 O O . ASN A 1 180 ? 1.925 24.422 -1.262 1 93.31 180 ASN A O 1
ATOM 1503 N N . TRP A 1 181 ? 0.979 22.953 0.016 1 92 181 TRP A N 1
ATOM 1504 C CA . TRP A 1 181 ? 2.047 23.016 1.009 1 92 181 TRP A CA 1
ATOM 1505 C C . TRP A 1 181 ? 3.385 22.625 0.39 1 92 181 TRP A C 1
ATOM 1507 O O . TRP A 1 181 ? 4.445 22.953 0.926 1 92 181 TRP A O 1
ATOM 1517 N N . LEU A 1 182 ? 3.363 21.953 -0.765 1 92.75 182 LEU A N 1
ATOM 1518 C CA . LEU A 1 182 ? 4.582 21.5 -1.419 1 92.75 182 LEU A CA 1
ATOM 1519 C C . LEU A 1 182 ? 5.141 22.562 -2.35 1 92.75 182 LEU A C 1
ATOM 1521 O O . LEU A 1 182 ? 6.168 22.359 -2.998 1 92.75 182 LEU A O 1
ATOM 1525 N N . GLN A 1 183 ? 4.578 23.734 -2.355 1 90 183 GLN A N 1
ATOM 1526 C CA . GLN A 1 183 ? 5.023 24.797 -3.24 1 90 183 GLN A CA 1
ATOM 1527 C C . GLN A 1 183 ? 6.402 25.328 -2.828 1 90 183 GLN A C 1
ATOM 1529 O O . GLN A 1 183 ? 7.109 25.922 -3.635 1 90 183 GLN A O 1
ATOM 1534 N N . ILE A 1 184 ? 6.785 25.094 -1.663 1 86.06 184 ILE A N 1
ATOM 1535 C CA . ILE A 1 184 ? 8.055 25.594 -1.156 1 86.06 184 ILE A CA 1
ATOM 1536 C C . ILE A 1 184 ? 9.195 24.672 -1.609 1 86.06 184 ILE A C 1
ATOM 1538 O O . ILE A 1 184 ? 10.367 24.969 -1.383 1 86.06 184 ILE A O 1
ATOM 1542 N N . THR A 1 185 ? 8.844 23.516 -2.191 1 91.81 185 THR A N 1
ATOM 1543 C CA . THR A 1 185 ? 9.859 22.516 -2.553 1 91.81 185 THR A CA 1
ATOM 1544 C C . THR A 1 185 ? 10.453 22.828 -3.924 1 91.81 185 THR A C 1
ATOM 1546 O O . THR A 1 185 ? 9.859 23.578 -4.707 1 91.81 185 THR A O 1
ATOM 1549 N N . ASN A 1 186 ? 11.617 22.219 -4.168 1 92.56 186 ASN A N 1
ATOM 1550 C CA . ASN A 1 186 ? 12.297 22.297 -5.457 1 92.56 186 ASN A CA 1
ATOM 1551 C C . ASN A 1 186 ? 12.344 20.922 -6.137 1 92.56 186 ASN A C 1
ATOM 1553 O O . ASN A 1 186 ? 12.586 19.906 -5.484 1 92.56 186 ASN A O 1
ATOM 1557 N N . TYR A 1 187 ? 12.109 21.016 -7.445 1 94.94 187 TYR A N 1
ATOM 1558 C CA . TYR A 1 187 ? 12.211 19.781 -8.234 1 94.94 187 TYR A CA 1
ATOM 1559 C C . TYR A 1 187 ? 13.664 19.328 -8.344 1 94.94 187 TYR A C 1
ATOM 1561 O O . TYR A 1 187 ? 14.539 20.109 -8.719 1 94.94 187 TYR A O 1
ATOM 1569 N N . ILE A 1 188 ? 13.914 18.078 -8.031 1 93.94 188 ILE A N 1
ATOM 1570 C CA . ILE A 1 188 ? 15.312 17.672 -8.086 1 93.94 188 ILE A CA 1
ATOM 1571 C C . ILE A 1 188 ? 15.484 16.562 -9.109 1 93.94 188 ILE A C 1
ATOM 1573 O O . ILE A 1 188 ? 16.594 16.078 -9.328 1 93.94 188 ILE A O 1
ATOM 1577 N N . GLY A 1 189 ? 14.414 16.031 -9.664 1 94.94 189 GLY A N 1
ATOM 1578 C CA . GLY A 1 189 ? 14.57 15.094 -10.758 1 94.94 189 GLY A CA 1
ATOM 1579 C C . GLY A 1 189 ? 13.602 13.93 -10.695 1 94.94 189 GLY A C 1
ATOM 1580 O O . GLY A 1 189 ? 12.664 13.938 -9.891 1 94.94 189 GLY A O 1
ATOM 1581 N N . ARG A 1 190 ? 13.758 13.039 -11.656 1 93.12 190 ARG A N 1
ATOM 1582 C CA . ARG A 1 190 ? 12.953 11.828 -11.789 1 93.12 190 ARG A CA 1
ATOM 1583 C C . ARG A 1 190 ? 13.789 10.586 -11.516 1 93.12 190 ARG A C 1
ATOM 1585 O O . ARG A 1 190 ? 14.969 10.539 -11.867 1 93.12 190 ARG A O 1
ATOM 1592 N N . SER A 1 191 ? 13.219 9.703 -10.766 1 90.56 191 SER A N 1
ATOM 1593 C CA . SER A 1 191 ? 13.883 8.438 -10.484 1 90.56 191 SER A CA 1
ATOM 1594 C C . SER A 1 191 ? 12.898 7.273 -10.5 1 90.56 191 SER A C 1
ATOM 1596 O O . SER A 1 191 ? 11.688 7.48 -10.531 1 90.56 191 SER A O 1
ATOM 1598 N N . LEU A 1 192 ? 13.469 6.012 -10.516 1 84.62 192 LEU A N 1
ATOM 1599 C CA . LEU A 1 192 ? 12.633 4.824 -10.391 1 84.62 192 LEU A CA 1
ATOM 1600 C C . LEU A 1 192 ? 12.383 4.484 -8.93 1 84.62 192 LEU A C 1
ATOM 1602 O O . LEU A 1 192 ? 13.336 4.348 -8.148 1 84.62 192 LEU A O 1
ATOM 1606 N N . PHE A 1 193 ? 11.164 4.543 -8.617 1 86.12 193 PHE A N 1
ATOM 1607 C CA . PHE A 1 193 ? 10.695 4.109 -7.309 1 86.12 193 PHE A CA 1
ATOM 1608 C C . PHE A 1 193 ? 10.055 2.73 -7.391 1 86.12 193 PHE A C 1
ATOM 1610 O O . PHE A 1 193 ? 8.875 2.609 -7.727 1 86.12 193 PHE A O 1
ATOM 1617 N N . ARG A 1 194 ? 10.812 1.74 -7.164 1 80.44 194 ARG A N 1
ATOM 1618 C CA . ARG A 1 194 ? 10.352 0.356 -7.199 1 80.44 194 ARG A CA 1
ATOM 1619 C C . ARG A 1 194 ? 9.695 0.029 -8.539 1 80.44 194 ARG A C 1
ATOM 1621 O O . ARG A 1 194 ? 8.609 -0.561 -8.57 1 80.44 194 ARG A O 1
ATOM 1628 N N . GLY A 1 195 ? 10.281 0.534 -9.602 1 75.12 195 GLY A N 1
ATOM 1629 C CA . GLY A 1 195 ? 9.844 0.232 -10.953 1 75.12 195 GLY A CA 1
ATOM 1630 C C . GLY A 1 195 ? 8.914 1.286 -11.523 1 75.12 195 GLY A C 1
ATOM 1631 O O . GLY A 1 195 ? 8.516 1.198 -12.688 1 75.12 195 GLY A O 1
ATOM 1632 N N . LEU A 1 196 ? 8.516 2.201 -10.711 1 80.38 196 LEU A N 1
ATOM 1633 C CA . LEU A 1 196 ? 7.676 3.307 -11.156 1 80.38 196 LEU A CA 1
ATOM 1634 C C . LEU A 1 196 ? 8.484 4.594 -11.266 1 80.38 196 LEU A C 1
ATOM 1636 O O . LEU A 1 196 ? 9.281 4.91 -10.375 1 80.38 196 LEU A O 1
ATOM 1640 N N . TYR A 1 197 ? 8.266 5.23 -12.344 1 86.19 197 TYR A N 1
ATOM 1641 C CA . TYR A 1 197 ? 8.875 6.551 -12.422 1 86.19 197 TYR A CA 1
ATOM 1642 C C . TYR A 1 197 ? 8.25 7.508 -11.414 1 86.19 197 TYR A C 1
ATOM 1644 O O . TYR A 1 197 ? 7.023 7.559 -11.273 1 86.19 197 TYR A O 1
ATOM 1652 N N . SER A 1 198 ? 9.133 8.172 -10.742 1 93.81 198 SER A N 1
ATOM 1653 C CA . SER A 1 198 ? 8.68 9.117 -9.727 1 93.81 198 SER A CA 1
ATOM 1654 C C . SER A 1 198 ? 9.391 10.453 -9.859 1 93.81 198 SER A C 1
ATOM 1656 O O . SER A 1 198 ? 10.57 10.5 -10.211 1 93.81 198 SER A O 1
ATOM 1658 N N . ASP A 1 199 ? 8.648 11.516 -9.664 1 95.62 199 ASP A N 1
ATOM 1659 C CA . ASP A 1 199 ? 9.234 12.844 -9.5 1 95.62 199 ASP A CA 1
ATOM 1660 C C . ASP A 1 199 ? 9.594 13.109 -8.039 1 95.62 199 ASP A C 1
ATOM 1662 O O . ASP A 1 199 ? 8.859 12.719 -7.137 1 95.62 199 ASP A O 1
ATOM 1666 N N . ILE A 1 200 ? 10.719 13.82 -7.879 1 96.56 200 ILE A N 1
ATOM 1667 C CA . ILE A 1 200 ? 11.234 14.039 -6.531 1 96.56 200 ILE A CA 1
ATOM 1668 C C . ILE A 1 200 ? 11.312 15.539 -6.25 1 96.56 200 ILE A C 1
ATOM 1670 O O . ILE A 1 200 ? 11.812 16.312 -7.078 1 96.56 200 ILE A O 1
ATOM 1674 N N . TRP A 1 201 ? 10.789 15.898 -5.133 1 95.06 201 TRP A N 1
ATOM 1675 C CA . TRP A 1 201 ? 10.789 17.281 -4.668 1 95.06 201 TRP A CA 1
ATOM 1676 C C . TRP A 1 201 ? 11.508 17.406 -3.328 1 95.06 201 TRP A C 1
ATOM 1678 O O . TRP A 1 201 ? 11.266 16.609 -2.414 1 95.06 201 TRP A O 1
ATOM 1688 N N . GLN A 1 202 ? 12.391 18.391 -3.23 1 93.81 202 GLN A N 1
ATOM 1689 C CA . GLN A 1 202 ? 13.18 18.578 -2.016 1 93.81 202 GLN A CA 1
ATOM 1690 C C . GLN A 1 202 ? 12.789 19.875 -1.304 1 93.81 202 GLN A C 1
ATOM 1692 O O . GLN A 1 202 ? 12.617 20.906 -1.942 1 93.81 202 GLN A O 1
ATOM 1697 N N . PHE A 1 203 ? 12.656 19.703 0.002 1 89.38 203 PHE A N 1
ATOM 1698 C CA . PHE A 1 203 ? 12.375 20.859 0.833 1 89.38 203 PHE A CA 1
ATOM 1699 C C . PHE A 1 203 ? 13.617 21.719 1.003 1 89.38 203 PHE A C 1
ATOM 1701 O O . PHE A 1 203 ? 14.742 21.219 0.92 1 89.38 203 PHE A O 1
ATOM 1708 N N . PRO A 1 204 ? 13.344 23.031 1.179 1 83.5 204 PRO A N 1
ATOM 1709 C CA . PRO A 1 204 ? 14.5 23.891 1.442 1 83.5 204 PRO A CA 1
ATOM 1710 C C . PRO A 1 204 ? 15.18 23.578 2.771 1 83.5 204 PRO A C 1
ATOM 1712 O O . PRO A 1 204 ? 14.555 22.984 3.66 1 83.5 204 PRO A O 1
ATOM 1715 N N . ASN A 1 205 ? 16.438 23.828 2.791 1 78.88 205 ASN A N 1
ATOM 1716 C CA . ASN A 1 205 ? 17.203 23.578 4.004 1 78.88 205 ASN A CA 1
ATOM 1717 C C . ASN A 1 205 ? 16.844 24.562 5.109 1 78.88 205 ASN A C 1
ATOM 1719 O O . ASN A 1 205 ? 17.594 25.5 5.379 1 78.88 205 ASN A O 1
ATOM 1723 N N . ILE A 1 206 ? 15.719 24.453 5.535 1 70.06 206 ILE A N 1
ATOM 1724 C CA . ILE A 1 206 ? 15.273 25.266 6.668 1 70.06 206 ILE A CA 1
ATOM 1725 C C . ILE A 1 206 ? 15.086 24.375 7.895 1 70.06 206 ILE A C 1
ATOM 1727 O O . ILE A 1 206 ? 14.242 23.484 7.898 1 70.06 206 ILE A O 1
ATOM 1731 N N . ASP A 1 207 ? 15.898 24.594 8.891 1 66.56 207 ASP A N 1
ATOM 1732 C CA . ASP A 1 207 ? 16.047 23.953 10.195 1 66.56 207 ASP A CA 1
ATOM 1733 C C . ASP A 1 207 ? 15.367 22.594 10.227 1 66.56 207 ASP A C 1
ATOM 1735 O O . ASP A 1 207 ? 15.875 21.625 9.672 1 66.56 207 ASP A O 1
ATOM 1739 N N . ASP A 1 208 ? 14.055 22.609 10.508 1 68.06 208 ASP A N 1
ATOM 1740 C CA . ASP A 1 208 ? 13.391 21.359 10.883 1 68.06 208 ASP A CA 1
ATOM 1741 C C . ASP A 1 208 ? 12.906 20.609 9.641 1 68.06 208 ASP A C 1
ATOM 1743 O O . ASP A 1 208 ? 12.289 19.547 9.758 1 68.06 208 ASP A O 1
ATOM 1747 N N . LEU A 1 209 ? 13.273 21.078 8.398 1 76.5 209 LEU A N 1
ATOM 1748 C CA . LEU A 1 209 ? 12.805 20.422 7.18 1 76.5 209 LEU A CA 1
ATOM 1749 C C . LEU A 1 209 ? 13.977 20.047 6.281 1 76.5 209 LEU A C 1
ATOM 1751 O O . LEU A 1 209 ? 13.781 19.594 5.148 1 76.5 209 LEU A O 1
ATOM 1755 N N . ASP A 1 210 ? 15.172 20.062 6.871 1 80.62 210 ASP A N 1
ATOM 1756 C CA . ASP A 1 210 ? 16.391 19.875 6.066 1 80.62 210 ASP A CA 1
ATOM 1757 C C . ASP A 1 210 ? 16.453 18.469 5.473 1 80.62 210 ASP A C 1
ATOM 1759 O O . ASP A 1 210 ? 16.375 17.484 6.199 1 80.62 210 ASP A O 1
ATOM 1763 N N . GLY A 1 211 ? 16.5 18.531 4.145 1 84.88 211 GLY A N 1
ATOM 1764 C CA . GLY A 1 211 ? 16.766 17.281 3.447 1 84.88 211 GLY A CA 1
ATOM 1765 C C . GLY A 1 211 ? 15.516 16.469 3.178 1 84.88 211 GLY A C 1
ATOM 1766 O O . GLY A 1 211 ? 15.578 15.414 2.545 1 84.88 211 GLY A O 1
ATOM 1767 N N . MET A 1 212 ? 14.375 16.906 3.631 1 90.38 212 MET A N 1
ATOM 1768 C CA . MET A 1 212 ? 13.125 16.188 3.393 1 90.38 212 MET A CA 1
ATOM 1769 C C . MET A 1 212 ? 12.789 16.172 1.904 1 90.38 212 MET A C 1
ATOM 1771 O O . MET A 1 212 ? 12.984 17.156 1.203 1 90.38 212 MET A O 1
ATOM 1775 N N . LYS A 1 213 ? 12.289 15.023 1.506 1 93.81 213 LYS A N 1
ATOM 1776 C CA . LYS A 1 213 ? 11.914 14.844 0.105 1 93.81 213 LYS A CA 1
ATOM 1777 C C . LYS A 1 213 ? 10.508 14.281 -0.019 1 93.81 213 LYS A C 1
ATOM 1779 O O . LYS A 1 213 ? 10 13.648 0.911 1 93.81 213 LYS A O 1
ATOM 1784 N N . TYR A 1 214 ? 9.914 14.602 -1.081 1 95.81 214 TYR A N 1
ATOM 1785 C CA . TYR A 1 214 ? 8.586 14.125 -1.45 1 95.81 214 TYR A CA 1
ATOM 1786 C C . TYR A 1 214 ? 8.609 13.453 -2.818 1 95.81 214 TYR A C 1
ATOM 1788 O O . TYR A 1 214 ? 9.102 14.023 -3.791 1 95.81 214 TYR A O 1
ATOM 1796 N N . TYR A 1 215 ? 8.109 12.211 -2.867 1 96 215 TYR A N 1
ATOM 1797 C CA . TYR A 1 215 ? 8.047 11.414 -4.086 1 96 215 TYR A CA 1
ATOM 1798 C C . TYR A 1 215 ? 6.609 11.203 -4.531 1 96 215 TYR A C 1
ATOM 1800 O O . TYR A 1 215 ? 5.742 10.867 -3.719 1 96 215 TYR A O 1
ATOM 1808 N N . HIS A 1 216 ? 6.355 11.398 -5.805 1 96.25 216 HIS A N 1
ATOM 1809 C CA . HIS A 1 216 ? 5.055 11.023 -6.344 1 96.25 216 HIS A CA 1
ATOM 1810 C C . HIS A 1 216 ? 5.188 10.406 -7.734 1 96.25 216 HIS A C 1
ATOM 1812 O O . HIS A 1 216 ? 6.207 10.594 -8.406 1 96.25 216 HIS A O 1
ATOM 1818 N N . ARG A 1 217 ? 4.191 9.695 -8.102 1 93.12 217 ARG A N 1
ATOM 1819 C CA . ARG A 1 217 ? 4.148 9.078 -9.422 1 93.12 217 ARG A CA 1
ATOM 1820 C C . ARG A 1 217 ? 4.125 10.133 -10.516 1 93.12 217 ARG A C 1
ATOM 1822 O O . ARG A 1 217 ? 3.424 11.141 -10.398 1 93.12 217 ARG A O 1
ATOM 1829 N N . VAL A 1 218 ? 4.867 9.805 -11.555 1 92.19 218 VAL A N 1
ATOM 1830 C CA . VAL A 1 218 ? 4.824 10.688 -12.711 1 92.19 218 VAL A CA 1
ATOM 1831 C C . VAL A 1 218 ? 3.482 10.539 -13.422 1 92.19 218 VAL A C 1
ATOM 1833 O O . VAL A 1 218 ? 3.041 9.422 -13.711 1 92.19 218 VAL A O 1
ATOM 1836 N N . ALA A 1 219 ? 2.859 11.672 -13.641 1 88.5 219 ALA A N 1
ATOM 1837 C CA . ALA A 1 219 ? 1.608 11.695 -14.398 1 88.5 219 ALA A CA 1
ATOM 1838 C C . ALA A 1 219 ? 1.369 13.07 -15.016 1 88.5 219 ALA A C 1
ATOM 1840 O O . ALA A 1 219 ? 1.867 14.078 -14.516 1 88.5 219 ALA A O 1
ATOM 1841 N N . ASP A 1 220 ? 0.671 13 -16.031 1 86.25 220 ASP A N 1
ATOM 1842 C CA . ASP A 1 220 ? 0.36 14.258 -16.703 1 86.25 220 ASP A CA 1
ATOM 1843 C C . ASP A 1 220 ? -0.671 15.062 -15.922 1 86.25 220 ASP A C 1
ATOM 1845 O O . ASP A 1 220 ? -0.528 16.281 -15.758 1 86.25 220 ASP A O 1
ATOM 1849 N N . LYS A 1 221 ? -1.629 14.352 -15.43 1 87.12 221 LYS A N 1
ATOM 1850 C CA . LYS A 1 221 ? -2.676 15.023 -14.672 1 87.12 221 LYS A CA 1
ATOM 1851 C C . LYS A 1 221 ? -2.326 15.086 -13.188 1 87.12 221 LYS A C 1
ATOM 1853 O O . LYS A 1 221 ? -1.796 14.125 -12.625 1 87.12 221 LYS A O 1
ATOM 1858 N N . MET A 1 222 ? -2.617 16.219 -12.586 1 87.38 222 MET A N 1
ATOM 1859 C CA . MET A 1 222 ? -2.303 16.469 -11.188 1 87.38 222 MET A CA 1
ATOM 1860 C C . MET A 1 222 ? -2.934 15.398 -10.289 1 87.38 222 MET A C 1
ATOM 1862 O O . MET A 1 222 ? -2.295 14.906 -9.359 1 87.38 222 MET A O 1
ATOM 1866 N N . GLU A 1 223 ? -4.145 15.016 -10.641 1 82.25 223 GLU A N 1
ATOM 1867 C CA . GLU A 1 223 ? -4.883 14.07 -9.805 1 82.25 223 GLU A CA 1
ATOM 1868 C C . GLU A 1 223 ? -4.262 12.68 -9.852 1 82.25 223 GLU A C 1
ATOM 1870 O O . GLU A 1 223 ? -4.516 11.852 -8.977 1 82.25 223 GLU A O 1
ATOM 1875 N N . ASP A 1 224 ? -3.43 12.43 -10.812 1 85.25 224 ASP A N 1
ATOM 1876 C CA . ASP A 1 224 ? -2.818 11.117 -10.984 1 85.25 224 ASP A CA 1
ATOM 1877 C C . ASP A 1 224 ? -1.417 11.078 -10.375 1 85.25 224 ASP A C 1
ATOM 1879 O O . ASP A 1 224 ? -0.775 10.023 -10.344 1 85.25 224 ASP A O 1
ATOM 1883 N N . ARG A 1 225 ? -0.988 12.203 -9.867 1 92.25 225 ARG A N 1
ATOM 1884 C CA . ARG A 1 225 ? 0.31 12.266 -9.203 1 92.25 225 ARG A CA 1
ATOM 1885 C C . ARG A 1 225 ? 0.212 11.773 -7.762 1 92.25 225 ARG A C 1
ATOM 1887 O O . ARG A 1 225 ? 0.403 12.555 -6.82 1 92.25 225 ARG A O 1
ATOM 1894 N N . ILE A 1 226 ? -0.031 10.508 -7.711 1 92.12 226 ILE A N 1
ATOM 1895 C CA . ILE A 1 226 ? -0.26 9.859 -6.426 1 92.12 226 ILE A CA 1
ATOM 1896 C C . ILE A 1 226 ? 1.032 9.852 -5.613 1 92.12 226 ILE A C 1
ATOM 1898 O O . ILE A 1 226 ? 2.086 9.453 -6.113 1 92.12 226 ILE A O 1
ATOM 1902 N N . PRO A 1 227 ? 0.958 10.328 -4.379 1 96.12 227 PRO A N 1
ATOM 1903 C CA . PRO A 1 227 ? 2.156 10.297 -3.535 1 96.12 227 PRO A CA 1
ATOM 1904 C C . PRO A 1 227 ? 2.664 8.883 -3.287 1 96.12 227 PRO A C 1
ATOM 1906 O O . PRO A 1 227 ? 1.867 7.953 -3.141 1 96.12 227 PRO A O 1
ATOM 1909 N N . LEU A 1 228 ? 3.973 8.773 -3.209 1 94.62 228 LEU A N 1
ATOM 1910 C CA . LEU A 1 228 ? 4.598 7.48 -2.967 1 94.62 228 LEU A CA 1
ATOM 1911 C C . LEU A 1 228 ? 5.312 7.461 -1.621 1 94.62 228 LEU A C 1
ATOM 1913 O O . LEU A 1 228 ? 5.176 6.508 -0.852 1 94.62 228 LEU A O 1
ATOM 1917 N N . ARG A 1 229 ? 6.039 8.555 -1.372 1 95.38 229 ARG A N 1
ATOM 1918 C CA . ARG A 1 229 ? 6.879 8.586 -0.178 1 95.38 229 ARG A CA 1
ATOM 1919 C C . ARG A 1 229 ? 7.184 10.016 0.245 1 95.38 229 ARG A C 1
ATOM 1921 O O . ARG A 1 229 ? 7.375 10.891 -0.602 1 95.38 229 ARG A O 1
ATOM 1928 N N . SER A 1 230 ? 7.211 10.25 1.523 1 94.75 230 SER A N 1
ATOM 1929 C CA . SER A 1 230 ? 7.82 11.422 2.145 1 94.75 230 SER A CA 1
ATOM 1930 C C . SER A 1 230 ? 8.945 11.016 3.094 1 94.75 230 SER A C 1
ATOM 1932 O O . SER A 1 230 ? 8.789 10.094 3.895 1 94.75 230 SER A O 1
ATOM 1934 N N . THR A 1 231 ? 10.078 11.703 3.002 1 93.38 231 THR A N 1
ATOM 1935 C CA . THR A 1 231 ? 11.18 11.391 3.906 1 93.38 231 THR A CA 1
ATOM 1936 C C . THR A 1 231 ? 11.234 12.383 5.062 1 93.38 231 THR A C 1
ATOM 1938 O O . THR A 1 231 ? 10.672 13.477 4.969 1 93.38 231 THR A O 1
ATOM 1941 N N . ASN A 1 232 ? 11.914 11.883 6.082 1 89.69 232 ASN A N 1
ATOM 1942 C CA . ASN A 1 232 ? 12.18 12.773 7.199 1 89.69 232 ASN A CA 1
ATOM 1943 C C . ASN A 1 232 ? 13.398 13.664 6.934 1 89.69 232 ASN A C 1
ATOM 1945 O O . ASN A 1 232 ? 14.008 13.578 5.863 1 89.69 232 ASN A O 1
ATOM 1949 N N . GLN A 1 233 ? 13.594 14.492 7.941 1 85.69 233 GLN A N 1
ATOM 1950 C CA . GLN A 1 233 ? 14.781 15.344 7.875 1 85.69 233 GLN A CA 1
ATOM 1951 C C . GLN A 1 233 ? 16.047 14.523 8.047 1 85.69 233 GLN A C 1
ATOM 1953 O O . GLN A 1 233 ? 16.016 13.422 8.594 1 85.69 233 GLN A O 1
ATOM 1958 N N . GLU A 1 234 ? 17.094 15.094 7.652 1 81.38 234 GLU A N 1
ATOM 1959 C CA 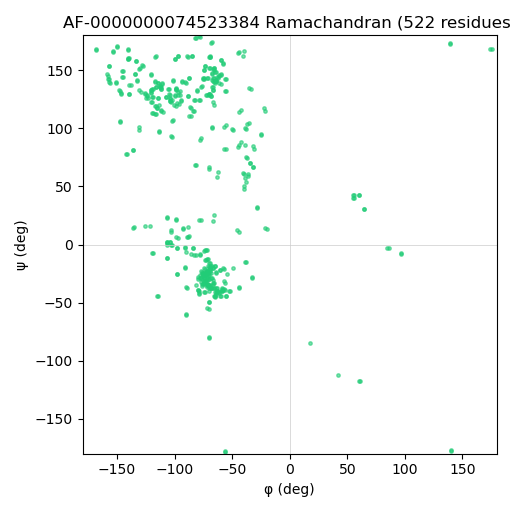. GLU A 1 234 ? 18.375 14.391 7.625 1 81.38 234 GLU A CA 1
ATOM 1960 C C . GLU A 1 234 ? 18.812 13.992 9.031 1 81.38 234 GLU A C 1
ATOM 1962 O O . GLU A 1 234 ? 19.391 12.914 9.227 1 81.38 234 GLU A O 1
ATOM 1967 N N . ASN A 1 235 ? 18.562 14.836 10.008 1 81.06 235 ASN A N 1
ATOM 1968 C CA . ASN A 1 235 ? 19.031 14.586 11.359 1 81.06 235 ASN A CA 1
ATOM 1969 C C . ASN A 1 235 ? 18.172 13.562 12.086 1 81.06 235 ASN A C 1
ATOM 1971 O O . ASN A 1 235 ? 18.516 13.094 13.164 1 81.06 235 ASN A O 1
ATOM 1975 N N . ASP A 1 236 ? 17.125 13.164 11.578 1 82.88 236 ASP A N 1
ATOM 1976 C CA . ASP A 1 236 ? 16.219 12.125 12.07 1 82.88 236 ASP A CA 1
ATOM 1977 C C . ASP A 1 236 ? 15.656 11.297 10.914 1 82.88 236 ASP A C 1
ATOM 1979 O O . ASP A 1 236 ? 14.484 11.43 10.562 1 82.88 236 ASP A O 1
ATOM 1983 N N . PRO A 1 237 ? 16.484 10.422 10.461 1 86.44 237 PRO A N 1
ATOM 1984 C CA . PRO A 1 237 ? 16.141 9.742 9.211 1 86.44 237 PRO A CA 1
ATOM 1985 C C . PRO A 1 237 ? 14.938 8.82 9.359 1 86.44 237 PRO A C 1
ATOM 1987 O O . PRO A 1 237 ? 14.766 8.188 10.398 1 86.44 237 PRO A O 1
ATOM 1990 N N . GLY A 1 238 ? 14.102 8.758 8.406 1 90.12 238 GLY A N 1
ATOM 1991 C CA . GLY A 1 238 ? 12.914 7.938 8.258 1 90.12 238 GLY A CA 1
ATOM 1992 C C . GLY A 1 238 ? 12.109 8.273 7.012 1 90.12 238 GLY A C 1
ATOM 1993 O O . GLY A 1 238 ? 12.445 9.211 6.285 1 90.12 238 GLY A O 1
ATOM 1994 N N . ALA A 1 239 ? 11.195 7.43 6.727 1 92.81 239 ALA A N 1
ATOM 1995 C CA . ALA A 1 239 ? 10.344 7.676 5.566 1 92.81 239 ALA A CA 1
ATOM 1996 C C . ALA A 1 239 ? 8.922 7.184 5.812 1 92.81 239 ALA A C 1
ATOM 1998 O O . ALA A 1 239 ? 8.703 6.293 6.641 1 92.81 239 ALA A O 1
ATOM 1999 N N . THR A 1 240 ? 8.023 7.871 5.195 1 94.88 240 THR A N 1
ATOM 2000 C CA . THR A 1 240 ? 6.625 7.473 5.191 1 94.88 240 THR A CA 1
ATOM 2001 C C . THR A 1 240 ? 6.168 7.113 3.779 1 94.88 240 THR A C 1
ATOM 2003 O O . THR A 1 240 ? 6.223 7.945 2.873 1 94.88 240 THR A O 1
ATOM 2006 N N . ASP A 1 241 ? 5.797 5.875 3.627 1 94.25 241 ASP A N 1
ATOM 2007 C CA . ASP A 1 241 ? 5.242 5.434 2.348 1 94.25 241 ASP A CA 1
ATOM 2008 C C . ASP A 1 241 ? 3.721 5.531 2.346 1 94.25 241 ASP A C 1
ATOM 2010 O O . ASP A 1 241 ? 3.07 5.211 3.342 1 94.25 241 ASP A O 1
ATOM 2014 N N . TYR A 1 242 ? 3.211 5.953 1.23 1 94.44 242 TYR A N 1
ATOM 2015 C CA . TYR A 1 242 ? 1.771 5.941 1.003 1 94.44 242 TYR A CA 1
ATOM 2016 C C . TYR A 1 242 ? 1.318 4.598 0.444 1 94.44 242 TYR A C 1
ATOM 2018 O O . TYR A 1 242 ? 1.604 4.27 -0.71 1 94.44 242 TYR A O 1
ATOM 2026 N N . VAL A 1 243 ? 0.604 3.869 1.252 1 90.62 243 VAL A N 1
ATOM 2027 C CA . VAL A 1 243 ? 0.157 2.533 0.871 1 90.62 243 VAL A CA 1
ATOM 2028 C C . VAL A 1 243 ? -1.048 2.639 -0.062 1 90.62 243 VAL A C 1
ATOM 2030 O O . VAL A 1 243 ? -1.162 1.88 -1.027 1 90.62 243 VAL A O 1
ATOM 2033 N N . ASP A 1 244 ? -1.907 3.471 0.238 1 88.25 244 ASP A N 1
ATOM 2034 C CA . ASP A 1 244 ? -3.049 3.791 -0.612 1 88.25 244 ASP A CA 1
ATOM 2035 C C . ASP A 1 244 ? -3.332 5.293 -0.612 1 88.25 244 ASP A C 1
ATOM 2037 O O . ASP A 1 244 ? -2.742 6.039 0.171 1 88.25 244 ASP A O 1
ATOM 2041 N N . PHE A 1 245 ? -4.008 5.699 -1.569 1 91.38 245 PHE A N 1
ATOM 2042 C CA . PHE A 1 245 ? -4.395 7.094 -1.759 1 91.38 245 PHE A CA 1
ATOM 2043 C C . PHE A 1 245 ? -5.762 7.188 -2.432 1 91.38 245 PHE A C 1
ATOM 2045 O O . PHE A 1 245 ? -5.883 6.953 -3.635 1 91.38 245 PHE A O 1
ATOM 2052 N N . ILE A 1 246 ? -6.73 7.551 -1.644 1 88.88 246 ILE A N 1
ATOM 2053 C CA . ILE A 1 246 ? -8.109 7.523 -2.119 1 88.88 246 ILE A CA 1
ATOM 2054 C C . ILE A 1 246 ? -8.68 8.938 -2.125 1 88.88 246 ILE A C 1
ATOM 2056 O O . ILE A 1 246 ? -8.938 9.516 -1.065 1 88.88 246 ILE A O 1
ATOM 2060 N N . ILE A 1 247 ? -8.922 9.398 -3.332 1 90.56 247 ILE A N 1
ATOM 2061 C CA . ILE A 1 247 ? -9.438 10.758 -3.48 1 90.56 247 ILE A CA 1
ATOM 2062 C C . ILE A 1 247 ? -10.938 10.773 -3.223 1 90.56 247 ILE A C 1
ATOM 2064 O O . ILE A 1 247 ? -11.672 9.906 -3.703 1 90.56 247 ILE A O 1
ATOM 2068 N N . GLY A 1 248 ? -11.383 11.711 -2.422 1 89.88 248 GLY A N 1
ATOM 2069 C CA . GLY A 1 248 ? -12.797 11.875 -2.115 1 89.88 248 GLY A CA 1
ATOM 2070 C C . GLY A 1 248 ? -13.055 12.195 -0.655 1 89.88 248 GLY A C 1
ATOM 2071 O O . GLY A 1 248 ? -12.148 12.117 0.174 1 89.88 248 GLY A O 1
ATOM 2072 N N . GLN A 1 249 ? -14.273 12.5 -0.355 1 91.69 249 GLN A N 1
ATOM 2073 C CA . GLN A 1 249 ? -14.672 12.867 0.999 1 91.69 249 GLN A CA 1
ATOM 2074 C C . GLN A 1 249 ? -14.758 11.641 1.904 1 91.69 249 GLN A C 1
ATOM 2076 O O . GLN A 1 249 ? -15.25 10.594 1.489 1 91.69 249 GLN A O 1
ATOM 2081 N N . SER A 1 250 ? -14.234 11.805 3.076 1 90.38 250 SER A N 1
ATOM 2082 C CA . SER A 1 250 ? -14.414 10.781 4.098 1 90.38 250 SER A CA 1
ATOM 2083 C C . SER A 1 250 ? -15.68 11.031 4.914 1 90.38 250 SER A C 1
ATOM 2085 O O . SER A 1 250 ? -16.25 12.117 4.859 1 90.38 250 SER A O 1
ATOM 2087 N N . ASP A 1 251 ? -16.062 9.961 5.555 1 89.75 251 ASP A N 1
ATOM 2088 C CA . ASP A 1 251 ? -17.219 10.094 6.457 1 89.75 251 ASP A CA 1
ATOM 2089 C C . ASP A 1 251 ? -16.969 11.195 7.484 1 89.75 251 ASP A C 1
ATOM 2091 O O . ASP A 1 251 ? -15.953 11.203 8.172 1 89.75 251 ASP A O 1
ATOM 2095 N N . LEU A 1 252 ? -17.969 12.039 7.621 1 92.12 252 LEU A N 1
ATOM 2096 C CA . LEU A 1 252 ? -17.828 13.188 8.508 1 92.12 252 LEU A CA 1
ATOM 2097 C C . LEU A 1 252 ? -17.781 12.742 9.969 1 92.12 252 LEU A C 1
ATOM 2099 O O . LEU A 1 252 ? -17.234 13.445 10.82 1 92.12 252 LEU A O 1
ATOM 2103 N N . ASN A 1 253 ? -18.266 11.57 10.289 1 92.06 253 ASN A N 1
ATOM 2104 C CA . ASN A 1 253 ? -18.266 11.047 11.656 1 92.06 253 ASN A CA 1
ATOM 2105 C C . ASN A 1 253 ? -16.859 10.75 12.148 1 92.06 253 ASN A C 1
ATOM 2107 O O . ASN A 1 253 ? -16.625 10.648 13.359 1 92.06 253 ASN A O 1
ATOM 2111 N N . LEU A 1 254 ? -15.977 10.641 11.242 1 93.19 254 LEU A N 1
ATOM 2112 C CA . LEU A 1 254 ? -14.594 10.359 11.602 1 93.19 254 LEU A CA 1
ATOM 2113 C C . LEU A 1 254 ? -13.977 11.523 12.367 1 93.19 254 LEU A C 1
ATOM 2115 O O . LEU A 1 254 ? -13.008 11.344 13.102 1 93.19 254 LEU A O 1
ATOM 2119 N N . TYR A 1 255 ? -14.617 12.719 12.203 1 95.75 255 TYR A N 1
ATOM 2120 C CA . TYR A 1 255 ? -14.016 13.922 12.758 1 95.75 255 TYR A CA 1
ATOM 2121 C C . TYR A 1 255 ? -14.719 14.352 14.039 1 95.75 255 TYR A C 1
ATOM 2123 O O . TYR A 1 255 ? -14.477 15.445 14.555 1 95.75 255 TYR A O 1
ATOM 2131 N N . GLU A 1 256 ? -15.492 13.523 14.516 1 94.5 256 GLU A N 1
ATOM 2132 C CA . GLU A 1 256 ? -16.188 13.859 15.758 1 94.5 256 GLU A CA 1
ATOM 2133 C C . GLU A 1 256 ? -15.219 13.953 16.938 1 94.5 256 GLU A C 1
ATOM 2135 O O . GLU A 1 256 ? -14.375 13.078 17.125 1 94.5 256 GLU A O 1
ATOM 2140 N N . ILE A 1 257 ? -15.398 14.969 17.703 1 95.5 257 ILE A N 1
ATOM 2141 C CA . ILE A 1 257 ? -14.578 15.18 18.891 1 95.5 257 ILE A CA 1
ATOM 2142 C C . ILE A 1 257 ? -15.133 14.344 20.047 1 95.5 257 ILE A C 1
ATOM 2144 O O . ILE A 1 257 ? -16.312 14.469 20.406 1 95.5 257 ILE A O 1
ATOM 2148 N N . PRO A 1 258 ? -14.305 13.594 20.531 1 95.94 258 PRO A N 1
ATOM 2149 C CA . PRO A 1 258 ? -14.789 12.789 21.656 1 95.94 258 PRO A CA 1
ATOM 2150 C C . PRO A 1 258 ? -15.32 13.648 22.812 1 95.94 258 PRO A C 1
ATOM 2152 O O . PRO A 1 258 ? -14.828 14.758 23.031 1 95.94 258 PRO A O 1
ATOM 2155 N N . LYS A 1 259 ? -16.172 13.023 23.562 1 95.12 259 LYS A N 1
ATOM 2156 C CA . LYS A 1 259 ? -16.875 13.742 24.625 1 95.12 259 LYS A CA 1
ATOM 2157 C C . LYS A 1 259 ? -15.906 14.141 25.734 1 95.12 259 LYS A C 1
ATOM 2159 O O . LYS A 1 259 ? -16.125 15.148 26.422 1 95.12 259 LYS A O 1
ATOM 2164 N N . TYR A 1 260 ? -14.859 13.43 25.953 1 96.38 260 TYR A N 1
ATOM 2165 C CA . TYR A 1 260 ? -13.938 13.68 27.062 1 96.38 260 TYR A CA 1
ATOM 2166 C C . TYR A 1 260 ? -12.922 14.742 26.688 1 96.38 260 TYR A C 1
ATOM 2168 O O . TYR A 1 260 ? -12.078 15.125 27.516 1 96.38 260 TYR A O 1
ATOM 2176 N N . CYS A 1 261 ? -12.977 15.195 25.484 1 95.81 261 CYS A N 1
ATOM 2177 C CA . CYS A 1 261 ? -12.094 16.297 25.109 1 95.81 261 CYS A CA 1
ATOM 2178 C C . CYS A 1 261 ? -12.594 17.609 25.688 1 95.81 261 CYS A C 1
ATOM 2180 O O . CYS A 1 261 ? -13.805 17.844 25.75 1 95.81 261 CYS A O 1
ATOM 2182 N N . PRO A 1 262 ? -11.648 18.438 26.094 1 92.44 262 PRO A N 1
ATOM 2183 C CA . PRO A 1 262 ? -12.07 19.734 26.609 1 92.44 262 PRO A CA 1
ATOM 2184 C C . PRO A 1 262 ? -12.711 20.609 25.547 1 92.44 262 PRO A C 1
ATOM 2186 O O . PRO A 1 262 ? -12.359 20.516 24.359 1 92.44 262 PRO A O 1
ATOM 2189 N N . LYS A 1 263 ? -13.711 21.391 25.828 1 80.25 263 LYS A N 1
ATOM 2190 C CA . LYS A 1 263 ? -14.398 22.297 24.922 1 80.25 263 LYS A CA 1
ATOM 2191 C C . LYS A 1 263 ? -13.641 23.609 24.766 1 80.25 263 LYS A C 1
ATOM 2193 O O . LYS A 1 263 ? -12.977 24.062 25.703 1 80.25 263 LYS A O 1
ATOM 2198 N N . MET B 1 1 ? 4.68 -73.625 -76.812 1 25.42 1 MET B N 1
ATOM 2199 C CA . MET B 1 1 ? 4.852 -74.062 -75.438 1 25.42 1 MET B CA 1
ATOM 2200 C C . MET B 1 1 ? 5.543 -72.938 -74.625 1 25.42 1 MET B C 1
ATOM 2202 O O . MET B 1 1 ? 5.391 -72.875 -73.375 1 25.42 1 MET B O 1
ATOM 2206 N N . GLN B 1 2 ? 6.465 -72.188 -75.188 1 29.42 2 GLN B N 1
ATOM 2207 C CA . GLN B 1 2 ? 7.574 -71.5 -74.562 1 29.42 2 GLN B CA 1
ATOM 2208 C C . GLN B 1 2 ? 7.113 -70.188 -73.875 1 29.42 2 GLN B C 1
ATOM 2210 O O . GLN B 1 2 ? 7.73 -69.688 -72.938 1 29.42 2 GLN B O 1
ATOM 2215 N N . GLN B 1 3 ? 6.246 -69.438 -74.438 1 31.52 3 GLN B N 1
ATOM 2216 C CA . GLN B 1 3 ? 5.973 -68.062 -74.188 1 31.52 3 GLN B CA 1
ATOM 2217 C C . GLN B 1 3 ? 5.285 -67.875 -72.812 1 31.52 3 GLN B C 1
ATOM 2219 O O . GLN B 1 3 ? 5.168 -66.75 -72.312 1 31.52 3 GLN B O 1
ATOM 2224 N N . GLN B 1 4 ? 4.559 -68.875 -72.312 1 31.69 4 GLN B N 1
ATOM 2225 C CA . GLN B 1 4 ? 3.664 -68.812 -71.125 1 31.69 4 GLN B CA 1
ATOM 2226 C C . GLN B 1 4 ? 4.445 -68.688 -69.875 1 31.69 4 GLN B C 1
ATOM 2228 O O . GLN B 1 4 ? 3.855 -68.5 -68.812 1 31.69 4 GLN B O 1
ATOM 2233 N N . GLN B 1 5 ? 5.738 -69 -69.812 1 31.08 5 GLN B N 1
ATOM 2234 C CA . GLN B 1 5 ? 6.461 -69.25 -68.562 1 31.08 5 GLN B CA 1
ATOM 2235 C C . GLN B 1 5 ? 6.723 -67.938 -67.812 1 31.08 5 GLN B C 1
ATOM 2237 O O . GLN B 1 5 ? 6.93 -67.938 -66.625 1 31.08 5 GLN B O 1
ATOM 2242 N N . SER B 1 6 ? 6.918 -66.875 -68.562 1 33.53 6 SER B N 1
ATOM 2243 C CA . SER B 1 6 ? 7.637 -65.688 -68.062 1 33.53 6 SER B CA 1
ATOM 2244 C C . SER B 1 6 ? 6.785 -65 -67 1 33.53 6 SER B C 1
ATOM 2246 O O . SER B 1 6 ? 7.305 -64.188 -66.188 1 33.53 6 SER B O 1
ATOM 2248 N N . TYR B 1 7 ? 5.434 -65 -67.188 1 32.81 7 TYR B N 1
ATOM 2249 C CA . TYR B 1 7 ? 4.59 -64.062 -66.5 1 32.81 7 TYR B CA 1
ATOM 2250 C C . TYR B 1 7 ? 4.5 -64.438 -65 1 32.81 7 TYR B C 1
ATOM 2252 O O . TYR B 1 7 ? 4.035 -63.688 -64.188 1 32.81 7 TYR B O 1
ATOM 2260 N N . ASN B 1 8 ? 4.668 -65.75 -64.688 1 33.25 8 ASN B N 1
ATOM 2261 C CA . ASN B 1 8 ? 4.363 -66.25 -63.344 1 33.25 8 ASN B CA 1
ATOM 2262 C C . ASN B 1 8 ? 5.375 -65.75 -62.312 1 33.25 8 ASN B C 1
ATOM 2264 O O . ASN B 1 8 ? 5.148 -65.875 -61.125 1 33.25 8 ASN B O 1
ATOM 2268 N N . ASN B 1 9 ? 6.629 -65.5 -62.75 1 34.12 9 ASN B N 1
ATOM 2269 C CA . ASN B 1 9 ? 7.676 -65.312 -61.75 1 34.12 9 ASN B CA 1
ATOM 2270 C C . ASN B 1 9 ? 7.492 -64 -61 1 34.12 9 ASN B C 1
ATOM 2272 O O . ASN B 1 9 ? 8.195 -63.75 -60 1 34.12 9 ASN B O 1
ATOM 2276 N N . SER B 1 10 ? 6.832 -63 -61.625 1 33.69 10 SER B N 1
ATOM 2277 C CA . SER B 1 10 ? 6.855 -61.656 -61.031 1 33.69 10 SER B CA 1
ATOM 2278 C C . SER B 1 10 ? 6.012 -61.594 -59.75 1 33.69 10 SER B C 1
ATOM 2280 O O . SER B 1 10 ? 6.141 -60.656 -58.969 1 33.69 10 SER B O 1
ATOM 2282 N N . ILE B 1 11 ? 4.934 -62.406 -59.625 1 35.53 11 ILE B N 1
ATOM 2283 C CA . ILE B 1 11 ? 3.959 -62.25 -58.531 1 35.53 11 ILE B CA 1
ATOM 2284 C C . ILE B 1 11 ? 4.543 -62.75 -57.219 1 35.53 11 ILE B C 1
ATOM 2286 O O . ILE B 1 11 ? 4.145 -62.312 -56.156 1 35.53 11 ILE B O 1
ATOM 2290 N N . ALA B 1 12 ? 5.531 -63.656 -57.188 1 32.84 12 ALA B N 1
ATOM 2291 C CA . ALA B 1 12 ? 5.977 -64.312 -55.969 1 32.84 12 ALA B CA 1
ATOM 2292 C C . ALA B 1 12 ? 6.746 -63.375 -55.062 1 32.84 12 ALA B C 1
ATOM 2294 O O . ALA B 1 12 ? 6.824 -63.594 -53.875 1 32.84 12 ALA B O 1
ATOM 2295 N N . ILE B 1 13 ? 7.449 -62.375 -55.625 1 34.28 13 ILE B N 1
ATOM 2296 C CA . ILE B 1 13 ? 8.406 -61.656 -54.781 1 34.28 13 ILE B CA 1
ATOM 2297 C C . ILE B 1 13 ? 7.652 -60.719 -53.812 1 34.28 13 ILE B C 1
ATOM 2299 O O . ILE B 1 13 ? 8.141 -60.438 -52.719 1 34.28 13 ILE B O 1
ATOM 2303 N N . ILE B 1 14 ? 6.359 -60.312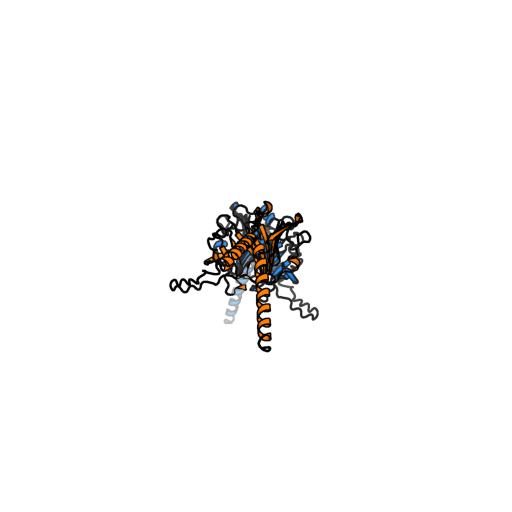 -54.062 1 34.84 14 ILE B N 1
ATOM 2304 C CA . ILE B 1 14 ? 5.719 -59.25 -53.281 1 34.84 14 ILE B CA 1
ATOM 2305 C C . ILE B 1 14 ? 5.262 -59.812 -51.938 1 34.84 14 ILE B C 1
ATOM 2307 O O . ILE B 1 14 ? 5.301 -59.125 -50.906 1 34.84 14 ILE B O 1
ATOM 2311 N N . PHE B 1 15 ? 4.969 -61.094 -51.75 1 35.59 15 PHE B N 1
ATOM 2312 C CA . PHE B 1 15 ? 4.324 -61.594 -50.531 1 35.59 15 PHE B CA 1
ATOM 2313 C C . PHE B 1 15 ? 5.32 -61.688 -49.375 1 35.59 15 PHE B C 1
ATOM 2315 O O . PHE B 1 15 ? 4.93 -61.656 -48.219 1 35.59 15 PHE B O 1
ATOM 2322 N N . ILE B 1 16 ? 6.625 -61.906 -49.594 1 35.72 16 ILE B N 1
ATOM 2323 C CA . ILE B 1 16 ? 7.535 -62.25 -48.5 1 35.72 16 ILE B CA 1
ATOM 2324 C C . ILE B 1 16 ? 7.809 -61 -47.688 1 35.72 16 ILE B C 1
ATOM 2326 O O . ILE B 1 16 ? 7.977 -61.094 -46.469 1 35.72 16 ILE B O 1
ATOM 2330 N N . VAL B 1 17 ? 7.777 -59.75 -48.188 1 35.19 17 VAL B N 1
ATOM 2331 C CA . VAL B 1 17 ? 8.273 -58.594 -47.438 1 35.19 17 VAL B CA 1
ATOM 2332 C C . VAL B 1 17 ? 7.266 -58.219 -46.344 1 35.19 17 VAL B C 1
ATOM 2334 O O . VAL B 1 17 ? 7.645 -57.688 -45.312 1 35.19 17 VAL B O 1
ATOM 2337 N N . ILE B 1 18 ? 5.961 -58.5 -46.438 1 36.59 18 ILE B N 1
ATOM 2338 C CA . ILE B 1 18 ? 4.965 -57.969 -45.5 1 36.59 18 ILE B CA 1
ATOM 2339 C C . ILE B 1 18 ? 5.027 -58.719 -44.188 1 36.59 18 ILE B C 1
ATOM 2341 O O . ILE B 1 18 ? 4.871 -58.125 -43.125 1 36.59 18 ILE B O 1
ATOM 2345 N N . ILE B 1 19 ? 5.402 -59.969 -44.094 1 34.59 19 ILE B N 1
ATOM 2346 C CA . ILE B 1 19 ? 5.223 -60.75 -42.875 1 34.59 19 ILE B CA 1
ATOM 2347 C C . ILE B 1 19 ? 6.277 -60.312 -41.844 1 34.59 19 ILE B C 1
ATOM 2349 O O . ILE B 1 19 ? 5.996 -60.25 -40.656 1 34.59 19 ILE B O 1
ATOM 2353 N N . ALA B 1 20 ? 7.492 -59.938 -42.219 1 35.25 20 ALA B N 1
ATOM 2354 C CA . ALA B 1 20 ? 8.539 -59.75 -41.219 1 35.25 20 ALA B CA 1
ATOM 2355 C C . ALA B 1 20 ? 8.273 -58.5 -40.406 1 35.25 20 ALA B C 1
ATOM 2357 O O . ALA B 1 20 ? 8.836 -58.344 -39.312 1 35.25 20 ALA B O 1
ATOM 2358 N N . PHE B 1 21 ? 7.484 -57.469 -40.875 1 33.56 21 PHE B N 1
ATOM 2359 C CA . PHE B 1 21 ? 7.355 -56.25 -40.094 1 33.56 21 PHE B CA 1
ATOM 2360 C C . PHE B 1 21 ? 6.449 -56.438 -38.875 1 33.56 21 PHE B C 1
ATOM 2362 O O . PHE B 1 21 ? 6.516 -55.688 -37.906 1 33.56 21 PHE B O 1
ATOM 2369 N N . ILE B 1 22 ? 5.516 -57.375 -38.844 1 35.06 22 ILE B N 1
ATOM 2370 C CA . ILE B 1 22 ? 4.516 -57.406 -37.781 1 35.06 22 ILE B CA 1
ATOM 2371 C C . ILE B 1 22 ? 5.137 -58 -36.5 1 35.06 22 ILE B C 1
ATOM 2373 O O . ILE B 1 22 ? 4.703 -57.656 -35.406 1 35.06 22 ILE B O 1
ATOM 2377 N N . SER B 1 23 ? 6.113 -58.875 -36.594 1 31.03 23 SER B N 1
ATOM 2378 C CA . SER B 1 23 ? 6.473 -59.562 -35.344 1 31.03 23 SER B CA 1
ATOM 2379 C C . SER B 1 23 ? 7.18 -58.625 -34.375 1 31.03 23 SER B C 1
ATOM 2381 O O . SER B 1 23 ? 7.297 -58.938 -33.188 1 31.03 23 SER B O 1
ATOM 2383 N N . CYS B 1 24 ? 7.988 -57.688 -34.812 1 30.95 24 CYS B N 1
ATOM 2384 C CA . CYS B 1 24 ? 8.82 -56.969 -33.844 1 30.95 24 CYS B CA 1
ATOM 2385 C C . CYS B 1 24 ? 7.977 -56.031 -33 1 30.95 24 CYS B C 1
ATOM 2387 O O . CYS B 1 24 ? 8.492 -55.375 -32.094 1 30.95 24 CYS B O 1
ATOM 2389 N N . MET B 1 25 ? 6.672 -55.75 -33.375 1 28.59 25 MET B N 1
ATOM 2390 C CA . MET B 1 25 ? 5.945 -54.75 -32.562 1 28.59 25 MET B CA 1
ATOM 2391 C C . MET B 1 25 ? 5.523 -55.344 -31.234 1 28.59 25 MET B C 1
ATOM 2393 O O . MET B 1 25 ? 4.992 -54.625 -30.375 1 28.59 25 MET B O 1
ATOM 2397 N N . SER B 1 26 ? 5.371 -56.656 -31.109 1 29.48 26 SER B N 1
ATOM 2398 C CA . SER B 1 26 ? 4.707 -57.094 -29.891 1 29.48 26 SER B CA 1
ATOM 2399 C C . SER B 1 26 ? 5.578 -56.875 -28.656 1 29.48 26 SER B C 1
ATOM 2401 O O . SER B 1 26 ? 5.09 -56.938 -27.531 1 29.48 26 SER B O 1
ATOM 2403 N N . GLU B 1 27 ? 6.867 -57.031 -28.766 1 30.95 27 GLU B N 1
ATOM 2404 C CA . GLU B 1 27 ? 7.543 -57.156 -27.484 1 30.95 27 GLU B CA 1
ATOM 2405 C C . GLU B 1 27 ? 7.562 -55.812 -26.75 1 30.95 27 GLU B C 1
ATOM 2407 O O . GLU B 1 27 ? 8 -55.719 -25.609 1 30.95 27 GLU B O 1
ATOM 2412 N N . CYS B 1 28 ? 7.438 -54.688 -27.484 1 28.55 28 CYS B N 1
ATOM 2413 C CA . CYS B 1 28 ? 7.805 -53.5 -26.75 1 28.55 28 CYS B CA 1
ATOM 2414 C C . CYS B 1 28 ? 6.734 -53.125 -25.734 1 28.55 28 CYS B C 1
ATOM 2416 O O . CYS B 1 28 ? 6.797 -52.062 -25.109 1 28.55 28 CYS B O 1
ATOM 2418 N N . SER B 1 29 ? 5.625 -53.875 -25.781 1 28.84 29 SER B N 1
ATOM 2419 C CA . SER B 1 29 ? 4.566 -53.312 -24.938 1 28.84 29 SER B CA 1
ATOM 2420 C C . SER B 1 29 ? 4.926 -53.375 -23.469 1 28.84 29 SER B C 1
ATOM 2422 O O . SER B 1 29 ? 4.168 -52.938 -22.609 1 28.84 29 SER B O 1
ATOM 2424 N N . LYS B 1 30 ? 5.684 -54.344 -23.078 1 30.47 30 LYS B N 1
ATOM 2425 C CA . LYS B 1 30 ? 5.77 -54.438 -21.625 1 30.47 30 LYS B CA 1
ATOM 2426 C C . LYS B 1 30 ? 6.461 -53.219 -21.047 1 30.47 30 LYS B C 1
ATOM 2428 O O . LYS B 1 30 ? 7.66 -53.25 -20.766 1 30.47 30 LYS B O 1
ATOM 2433 N N . ILE B 1 31 ? 6.43 -52.062 -21.75 1 29.44 31 ILE B N 1
ATOM 2434 C CA . ILE B 1 31 ? 7.043 -51.031 -20.922 1 29.44 31 ILE B CA 1
ATOM 2435 C C . ILE B 1 31 ? 6.305 -50.938 -19.594 1 29.44 31 ILE B C 1
ATOM 2437 O O . ILE B 1 31 ? 5.074 -50.844 -19.562 1 29.44 31 ILE B O 1
ATOM 2441 N N . SER B 1 32 ? 6.836 -51.5 -18.547 1 28.08 32 SER B N 1
ATOM 2442 C CA . SER B 1 32 ? 6.402 -51.344 -17.156 1 28.08 32 SER B CA 1
ATOM 2443 C C . SER B 1 32 ? 5.953 -49.938 -16.875 1 28.08 32 SER B C 1
ATOM 2445 O O . SER B 1 32 ? 6.613 -48.969 -17.297 1 28.08 32 SER B O 1
ATOM 2447 N N . SER B 1 33 ? 4.641 -49.719 -16.797 1 30 33 SER B N 1
ATOM 2448 C CA . SER B 1 33 ? 4.07 -48.531 -16.203 1 30 33 SER B CA 1
ATOM 2449 C C . SER B 1 33 ? 4.859 -48.125 -14.961 1 30 33 SER B C 1
ATOM 2451 O O . SER B 1 33 ? 4.723 -48.719 -13.898 1 30 33 SER B O 1
ATOM 2453 N N . THR B 1 34 ? 6.133 -47.906 -15.109 1 30.45 34 THR B N 1
ATOM 2454 C CA . THR B 1 34 ? 6.664 -47.188 -13.945 1 30.45 34 THR B CA 1
ATOM 2455 C C . THR B 1 34 ? 5.738 -46.031 -13.539 1 30.45 34 THR B C 1
ATOM 2457 O O . THR B 1 34 ? 5.535 -45.094 -14.305 1 30.45 34 THR B O 1
ATOM 2460 N N . THR B 1 35 ? 4.711 -46.375 -12.75 1 30.84 35 THR B N 1
ATOM 2461 C CA . THR B 1 35 ? 3.979 -45.375 -11.977 1 30.84 35 THR B CA 1
ATOM 2462 C C . THR B 1 35 ? 4.898 -44.25 -11.555 1 30.84 35 THR B C 1
ATOM 2464 O O . THR B 1 35 ? 5.891 -44.469 -10.859 1 30.84 35 THR B O 1
ATOM 2467 N N . ALA B 1 36 ? 5.109 -43.281 -12.398 1 31.78 36 ALA B N 1
ATOM 2468 C CA . ALA B 1 36 ? 5.641 -42.031 -11.867 1 31.78 36 ALA B CA 1
ATOM 2469 C C . ALA B 1 36 ? 5.098 -41.75 -10.469 1 31.78 36 ALA B C 1
ATOM 2471 O O . ALA B 1 36 ? 3.9 -41.5 -10.297 1 31.78 36 ALA B O 1
ATOM 2472 N N . THR B 1 37 ? 5.531 -42.531 -9.516 1 29.81 37 THR B N 1
ATOM 2473 C CA . THR B 1 37 ? 5.34 -42 -8.172 1 29.81 37 THR B CA 1
ATOM 2474 C C . THR B 1 37 ? 5.57 -40.5 -8.148 1 29.81 37 THR B C 1
ATOM 2476 O O . THR B 1 37 ? 6.688 -40.031 -8.391 1 29.81 37 THR B O 1
ATOM 2479 N N . SER B 1 38 ? 4.625 -39.781 -8.656 1 31.11 38 SER B N 1
ATOM 2480 C CA . SER B 1 38 ? 4.68 -38.406 -8.242 1 31.11 38 SER B CA 1
ATOM 2481 C C . SER B 1 38 ? 5.246 -38.25 -6.828 1 31.11 38 SER B C 1
ATOM 2483 O O . SER B 1 38 ? 4.641 -38.75 -5.863 1 31.11 38 SER B O 1
ATOM 2485 N N . ILE B 1 39 ? 6.48 -38.562 -6.66 1 30.56 39 ILE B N 1
ATOM 2486 C CA . ILE B 1 39 ? 7.066 -38.125 -5.402 1 30.56 39 ILE B CA 1
ATOM 2487 C C . ILE B 1 39 ? 6.492 -36.75 -5.02 1 30.56 39 ILE B C 1
ATOM 2489 O O . ILE B 1 39 ? 6.867 -35.75 -5.598 1 30.56 39 ILE B O 1
ATOM 2493 N N . TYR B 1 40 ? 5.18 -36.719 -4.84 1 32.44 40 TYR B N 1
ATOM 2494 C CA . TYR B 1 40 ? 4.754 -35.594 -4.02 1 32.44 40 TYR B CA 1
ATOM 2495 C C . TYR B 1 40 ? 5.715 -35.375 -2.855 1 32.44 40 TYR B C 1
ATOM 2497 O O . TYR B 1 40 ? 5.754 -36.156 -1.916 1 32.44 40 TYR B O 1
ATOM 2505 N N . HIS B 1 41 ? 6.918 -35.094 -3.117 1 31.83 41 HIS B N 1
ATOM 2506 C CA . HIS B 1 41 ? 7.68 -34.625 -1.974 1 31.83 41 HIS B CA 1
ATOM 2507 C C . HIS B 1 41 ? 6.855 -33.656 -1.13 1 31.83 41 HIS B C 1
ATOM 2509 O O . HIS B 1 41 ? 6.34 -32.656 -1.645 1 31.83 41 HIS B O 1
ATOM 2515 N N . SER B 1 42 ? 6.117 -34.125 -0.21 1 36.31 42 SER B N 1
ATOM 2516 C CA . SER B 1 42 ? 5.508 -33.375 0.888 1 36.31 42 SER B CA 1
ATOM 2517 C C . SER B 1 42 ? 6.262 -32.062 1.161 1 36.31 42 SER B C 1
ATOM 2519 O O . SER B 1 42 ? 7.48 -32 0.989 1 36.31 42 SER B O 1
ATOM 2521 N N . SER B 1 43 ? 5.641 -30.891 0.997 1 45.72 43 SER B N 1
ATOM 2522 C CA . SER B 1 43 ? 6.129 -29.594 1.458 1 45.72 43 SER B CA 1
ATOM 2523 C C . SER B 1 43 ? 7.07 -29.75 2.648 1 45.72 43 SER B C 1
ATOM 2525 O O . SER B 1 43 ? 6.727 -30.422 3.631 1 45.72 43 SER B O 1
ATOM 2527 N N . THR B 1 44 ? 8.305 -29.797 2.461 1 52.69 44 THR B N 1
ATOM 2528 C CA . THR B 1 44 ? 9.289 -29.75 3.537 1 52.69 44 THR B CA 1
ATOM 2529 C C . THR B 1 44 ? 8.82 -28.828 4.66 1 52.69 44 THR B C 1
ATOM 2531 O O . THR B 1 44 ? 8.117 -27.844 4.414 1 52.69 44 THR B O 1
ATOM 2534 N N . PRO B 1 45 ? 8.945 -29.234 5.867 1 57.75 45 PRO B N 1
ATOM 2535 C CA . PRO B 1 45 ? 8.555 -28.531 7.098 1 57.75 45 PRO B CA 1
ATOM 2536 C C . PRO B 1 45 ? 8.828 -27.031 7.039 1 57.75 45 PRO B C 1
ATOM 2538 O O . PRO B 1 45 ? 8.078 -26.25 7.621 1 57.75 45 PRO B O 1
ATOM 2541 N N . ARG B 1 46 ? 9.695 -26.594 6.004 1 74.88 46 ARG B N 1
ATOM 2542 C CA . ARG B 1 46 ? 10.133 -25.203 6.086 1 74.88 46 ARG B CA 1
ATOM 2543 C C . ARG B 1 46 ? 9.188 -24.281 5.328 1 74.88 46 ARG B C 1
ATOM 2545 O O . ARG B 1 46 ? 9.086 -23.094 5.641 1 74.88 46 ARG B O 1
ATOM 2552 N N . THR B 1 47 ? 8.328 -24.938 4.324 1 76.5 47 THR B N 1
ATOM 2553 C CA . THR B 1 47 ? 7.449 -24.078 3.537 1 76.5 47 THR B CA 1
ATOM 2554 C C . THR B 1 47 ? 6.09 -23.938 4.215 1 76.5 47 THR B C 1
ATOM 2556 O O . THR B 1 47 ? 5.219 -23.203 3.727 1 76.5 47 THR B O 1
ATOM 2559 N N . LYS B 1 48 ? 5.91 -24.609 5.273 1 75.94 48 LYS B N 1
ATOM 2560 C CA . LYS B 1 48 ? 4.609 -24.641 5.934 1 75.94 48 LYS B CA 1
ATOM 2561 C C . LYS B 1 48 ? 4.125 -23.234 6.27 1 75.94 48 LYS B C 1
ATOM 2563 O O . LYS B 1 48 ? 2.934 -22.938 6.145 1 75.94 48 LYS B O 1
ATOM 2568 N N . ILE B 1 49 ? 5.082 -22.344 6.582 1 77.94 49 ILE B N 1
ATOM 2569 C CA . ILE B 1 49 ? 4.715 -21 7.012 1 77.94 49 ILE B CA 1
ATOM 2570 C C . ILE B 1 49 ? 4.203 -20.203 5.816 1 77.94 49 ILE B C 1
ATOM 2572 O O . ILE B 1 49 ? 3.5 -19.203 5.988 1 77.94 49 ILE B O 1
ATOM 2576 N N . TYR B 1 50 ? 4.434 -20.734 4.594 1 84.06 50 TYR B N 1
ATOM 2577 C CA . TYR B 1 50 ? 4.062 -19.969 3.406 1 84.06 50 TYR B CA 1
ATOM 2578 C C . TYR B 1 50 ? 2.828 -20.562 2.74 1 84.06 50 TYR B C 1
ATOM 2580 O O . TYR B 1 50 ? 2.262 -19.969 1.823 1 84.06 50 TYR B O 1
ATOM 2588 N N . GLU B 1 51 ? 2.377 -21.734 3.086 1 79.44 51 GLU B N 1
ATOM 2589 C CA . GLU B 1 51 ? 1.384 -22.531 2.375 1 79.44 51 GLU B CA 1
ATOM 2590 C C . GLU B 1 51 ? 0.053 -21.781 2.27 1 79.44 51 GLU B C 1
ATOM 2592 O O . GLU B 1 51 ? -0.718 -22.016 1.335 1 79.44 51 GLU B O 1
ATOM 2597 N N . ASN B 1 52 ? -0.168 -20.875 3.1 1 79.19 52 ASN B N 1
ATOM 2598 C CA . ASN B 1 52 ? -1.465 -20.203 3.059 1 79.19 52 ASN B CA 1
ATOM 2599 C C . ASN B 1 52 ? -1.351 -18.781 2.494 1 79.19 52 ASN B C 1
ATOM 2601 O O . ASN B 1 52 ? -2.24 -17.953 2.699 1 79.19 52 ASN B O 1
ATOM 2605 N N . THR B 1 53 ? -0.333 -18.625 1.773 1 86.81 53 THR B N 1
ATOM 2606 C CA . THR B 1 53 ? -0.148 -17.328 1.121 1 86.81 53 THR B CA 1
ATOM 2607 C C . THR B 1 53 ? -0.658 -17.375 -0.316 1 86.81 53 THR B C 1
ATOM 2609 O O . THR B 1 53 ? -0.892 -18.453 -0.867 1 86.81 53 THR B O 1
ATOM 2612 N N . LEU B 1 54 ? -0.877 -16.266 -0.882 1 88.19 54 LEU B N 1
ATOM 2613 C CA . LEU B 1 54 ? -1.415 -16.125 -2.232 1 88.19 54 LEU B CA 1
ATOM 2614 C C . LEU B 1 54 ? -0.559 -16.891 -3.234 1 88.19 54 LEU B C 1
ATOM 2616 O O . LEU B 1 54 ? -1.085 -17.641 -4.066 1 88.19 54 LEU B O 1
ATOM 2620 N N . PRO B 1 55 ? 0.764 -16.844 -3.207 1 88.69 55 PRO B N 1
ATOM 2621 C CA . PRO B 1 55 ? 1.557 -17.578 -4.191 1 88.69 55 PRO B CA 1
ATOM 2622 C C . PRO B 1 55 ? 1.285 -19.094 -4.16 1 88.69 55 PRO B C 1
ATOM 2624 O O . PRO B 1 55 ? 1.196 -19.719 -5.211 1 88.69 55 PRO B O 1
ATOM 2627 N N . PHE B 1 56 ? 1.146 -19.594 -3.029 1 88.75 56 PHE B N 1
ATOM 2628 C CA . PHE B 1 56 ? 0.884 -21.016 -2.926 1 88.75 56 PHE B CA 1
ATOM 2629 C C . PHE B 1 56 ? -0.534 -21.344 -3.381 1 88.75 56 PHE B C 1
ATOM 2631 O O . PHE B 1 56 ? -0.781 -22.406 -3.945 1 88.75 56 PHE B O 1
ATOM 2638 N N . GLN B 1 57 ? -1.423 -20.453 -3.127 1 87.38 57 GLN B N 1
ATOM 2639 C CA . GLN B 1 57 ? -2.77 -20.625 -3.66 1 87.38 57 GLN B CA 1
ATOM 2640 C C . GLN B 1 57 ? -2.762 -20.625 -5.188 1 87.38 57 GLN B C 1
ATOM 2642 O O . GLN B 1 57 ? -3.447 -21.438 -5.812 1 87.38 57 GLN B O 1
ATOM 2647 N N . LEU B 1 58 ? -1.997 -19.797 -5.727 1 90.25 58 LEU B N 1
ATOM 2648 C CA . LEU B 1 58 ? -1.895 -19.734 -7.18 1 90.25 58 LEU B CA 1
ATOM 2649 C C . LEU B 1 58 ? -1.283 -21 -7.742 1 90.25 58 LEU B C 1
ATOM 2651 O O . LEU B 1 58 ? -1.702 -21.484 -8.797 1 90.25 58 LEU B O 1
ATOM 2655 N N . LEU B 1 59 ? -0.302 -21.547 -7.02 1 89.5 59 LEU B N 1
ATOM 2656 C CA . LEU B 1 59 ? 0.275 -22.828 -7.406 1 89.5 59 LEU B CA 1
ATOM 2657 C C . LEU B 1 59 ? -0.788 -23.922 -7.418 1 89.5 59 LEU B C 1
ATOM 2659 O O . LEU B 1 59 ? -0.892 -24.672 -8.383 1 89.5 59 LEU B O 1
ATOM 2663 N N . LYS B 1 60 ? -1.549 -23.875 -6.387 1 85.38 60 LYS B N 1
ATOM 2664 C CA . LYS B 1 60 ? -2.594 -24.891 -6.262 1 85.38 60 LYS B CA 1
ATOM 2665 C C . LYS B 1 60 ? -3.639 -24.734 -7.367 1 85.38 60 LYS B C 1
ATOM 2667 O O . LYS B 1 60 ? -4.059 -25.734 -7.969 1 85.38 60 LYS B O 1
ATOM 2672 N N . ILE B 1 61 ? -4.023 -23.562 -7.59 1 87.19 61 ILE B N 1
ATOM 2673 C CA . ILE B 1 61 ? -5.016 -23.297 -8.625 1 87.19 61 ILE B CA 1
ATOM 2674 C C . ILE B 1 61 ? -4.473 -23.734 -9.984 1 87.19 61 ILE B C 1
ATOM 2676 O O . ILE B 1 61 ? -5.188 -24.359 -10.773 1 87.19 61 ILE B O 1
ATOM 2680 N N . GLN B 1 62 ? -3.24 -23.453 -10.195 1 89.69 62 GLN B N 1
ATOM 2681 C CA . GLN B 1 62 ? -2.641 -23.812 -11.477 1 89.69 62 GLN B CA 1
ATOM 2682 C C . GLN B 1 62 ? -2.527 -25.328 -11.617 1 89.69 62 GLN B C 1
ATOM 2684 O O . GLN B 1 62 ? -2.705 -25.875 -12.711 1 89.69 62 GLN B O 1
ATOM 2689 N N . GLU B 1 63 ? -2.234 -25.953 -10.57 1 87.12 63 GLU B N 1
ATOM 2690 C CA . GLU B 1 63 ? -2.197 -27.406 -10.578 1 87.12 63 GLU B CA 1
ATOM 2691 C C . GLU B 1 63 ? -3.576 -28 -10.867 1 87.12 63 GLU B C 1
ATOM 2693 O O . GLU B 1 63 ? -3.699 -28.953 -11.641 1 87.12 63 GLU B O 1
ATOM 2698 N N . LEU B 1 64 ? -4.535 -27.391 -10.281 1 82.06 64 LEU B N 1
ATOM 2699 C CA . LEU B 1 64 ? -5.906 -27.812 -10.523 1 82.06 64 LEU B CA 1
ATOM 2700 C C . LEU B 1 64 ? -6.305 -27.578 -11.977 1 82.06 64 LEU B C 1
ATOM 2702 O O . LEU B 1 64 ? -6.945 -28.438 -12.594 1 82.06 64 LEU B O 1
ATOM 2706 N N . ASN B 1 65 ? -5.957 -26.438 -12.469 1 82.75 65 ASN B N 1
ATOM 2707 C CA . ASN B 1 65 ? -6.25 -26.125 -13.867 1 82.75 65 ASN B CA 1
ATOM 2708 C C . ASN B 1 65 ? -5.613 -27.125 -14.812 1 82.75 65 ASN B C 1
ATOM 2710 O O . ASN B 1 65 ? -6.199 -27.484 -15.844 1 82.75 65 ASN B O 1
ATOM 2714 N N . GLN B 1 66 ? -4.508 -27.5 -14.453 1 80.81 66 GLN B N 1
ATOM 2715 C CA . GLN B 1 66 ? -3.822 -28.469 -15.289 1 80.81 66 GLN B CA 1
ATOM 2716 C C . GLN B 1 66 ? -4.508 -29.844 -15.227 1 80.81 66 GLN B C 1
ATOM 2718 O O . GLN B 1 66 ? -4.574 -30.547 -16.234 1 80.81 66 GLN B O 1
ATOM 2723 N N . GLN B 1 67 ? -4.953 -30.078 -13.992 1 73.31 67 GLN B N 1
ATOM 2724 C CA . GLN B 1 67 ? -5.652 -31.344 -13.828 1 73.31 67 GLN B CA 1
ATOM 2725 C C . GLN B 1 67 ? -7.004 -31.328 -14.531 1 73.31 67 GLN B C 1
ATOM 2727 O O . GLN B 1 67 ? -7.395 -32.312 -15.164 1 73.31 67 GLN B O 1
ATOM 2732 N N . TYR B 1 68 ? -7.855 -30.125 -14.219 1 61.91 68 TYR B N 1
ATOM 2733 C CA . TYR B 1 68 ? -9.18 -30.031 -14.828 1 61.91 68 TYR B CA 1
ATOM 2734 C C . TYR B 1 68 ? -9.07 -29.766 -16.328 1 61.91 68 TYR B C 1
ATOM 2736 O O . TYR B 1 68 ? -9.961 -30.141 -17.094 1 61.91 68 TYR B O 1
ATOM 2744 N N . LYS B 1 69 ? -8.289 -28.578 -16.719 1 54.25 69 LYS B N 1
ATOM 2745 C CA . LYS B 1 69 ? -8.141 -28.578 -18.172 1 54.25 69 LYS B CA 1
ATOM 2746 C C . LYS B 1 69 ? -8.07 -30.016 -18.719 1 54.25 69 LYS B C 1
ATOM 2748 O O . LYS B 1 69 ? -8.555 -30.281 -19.812 1 54.25 69 LYS B O 1
ATOM 2753 N N . PHE B 1 70 ? -7.574 -30.906 -17.875 1 40.38 70 PHE B N 1
ATOM 2754 C CA . PHE B 1 70 ? -7.73 -32.281 -18.328 1 40.38 70 PHE B CA 1
ATOM 2755 C C . PHE B 1 70 ? -9.188 -32.719 -18.266 1 40.38 70 PHE B C 1
ATOM 2757 O O . PHE B 1 70 ? -9.648 -33.5 -19.094 1 40.38 70 PHE B O 1
ATOM 2764 N N . ARG B 1 71 ? -10.047 -32.219 -17.188 1 37.16 71 ARG B N 1
ATOM 2765 C CA . ARG B 1 71 ? -11.422 -32.719 -17.188 1 37.16 71 ARG B CA 1
ATOM 2766 C C . ARG B 1 71 ? -12.336 -31.812 -18.016 1 37.16 71 ARG B C 1
ATOM 2768 O O . ARG B 1 71 ? -13.242 -32.281 -18.688 1 37.16 71 ARG B O 1
ATOM 2775 N N . THR B 1 72 ? -12.484 -30.453 -17.625 1 41.31 72 THR B N 1
ATOM 2776 C CA . THR B 1 72 ? -13.594 -29.688 -18.172 1 41.31 72 THR B CA 1
ATOM 2777 C C . THR B 1 72 ? -13.281 -29.219 -19.594 1 41.31 72 THR B C 1
ATOM 2779 O O . THR B 1 72 ? -13.953 -28.328 -20.125 1 41.31 72 THR B O 1
ATOM 2782 N N . LEU B 1 73 ? -12.422 -29.672 -20.484 1 34.19 73 LEU B N 1
ATOM 2783 C CA . LEU B 1 73 ? -12.883 -29.312 -21.828 1 34.19 73 LEU B CA 1
ATOM 2784 C C . LEU B 1 73 ? -14.383 -29.562 -21.969 1 34.19 73 LEU B C 1
ATOM 2786 O O . LEU B 1 73 ? -14.977 -29.234 -23 1 34.19 73 LEU B O 1
ATOM 2790 N N . SER B 1 74 ? -14.945 -30.641 -21.344 1 31.39 74 SER B N 1
ATOM 2791 C CA . SER B 1 74 ? -16.312 -30.938 -21.766 1 31.39 74 SER B CA 1
ATOM 2792 C C . SER B 1 74 ? -17.281 -29.875 -21.281 1 31.39 74 SER B C 1
ATOM 2794 O O . SER B 1 74 ? -18.156 -29.422 -22.031 1 31.39 74 SER B O 1
ATOM 2796 N N . LYS B 1 75 ? -17.766 -29.906 -19.906 1 33 75 LYS B N 1
ATOM 2797 C CA . LYS B 1 75 ? -19.125 -29.531 -19.516 1 33 75 LYS B CA 1
ATOM 2798 C C . LYS B 1 75 ? -19.234 -28.031 -19.281 1 33 75 LYS B C 1
ATOM 2800 O O . LYS B 1 75 ? -20.219 -27.547 -18.734 1 33 75 LYS B O 1
ATOM 2805 N N . TYR B 1 76 ? -18.25 -27.234 -19.266 1 32.03 76 TYR B N 1
ATOM 2806 C CA . TYR B 1 76 ? -18.734 -25.922 -18.859 1 32.03 76 TYR B CA 1
ATOM 2807 C C . TYR B 1 76 ? -19.734 -25.359 -19.859 1 32.03 76 TYR B C 1
ATOM 2809 O O . TYR B 1 76 ? -19.359 -24.938 -20.953 1 32.03 76 TYR B O 1
ATOM 2817 N N . SER B 1 77 ? -20.812 -26.141 -20.047 1 29.14 77 SER B N 1
ATOM 2818 C CA . SER B 1 77 ? -22 -25.562 -20.672 1 29.14 77 SER B CA 1
ATOM 2819 C C . SER B 1 77 ? -22.297 -24.172 -20.125 1 29.14 77 SER B C 1
ATOM 2821 O O . SER B 1 77 ? -22.078 -23.906 -18.938 1 29.14 77 SER B O 1
ATOM 2823 N N . ASN B 1 78 ? -22.219 -23.172 -20.984 1 31.72 78 ASN B N 1
ATOM 2824 C CA . ASN B 1 78 ? -22.844 -21.859 -21 1 31.72 78 ASN B CA 1
ATOM 2825 C C . ASN B 1 78 ? -24.188 -21.875 -20.266 1 31.72 78 ASN B C 1
ATOM 2827 O O . ASN B 1 78 ? -25.234 -22.047 -20.875 1 31.72 78 ASN B O 1
ATOM 2831 N N . SER B 1 79 ? -24.344 -22.703 -19.25 1 31.67 79 SER B N 1
ATOM 2832 C CA . SER B 1 79 ? -25.719 -22.406 -18.844 1 31.67 79 SER B CA 1
ATOM 2833 C C . SER B 1 79 ? -25.891 -20.938 -18.516 1 31.67 79 SER B C 1
ATOM 2835 O O . SER B 1 79 ? -25.281 -20.422 -17.594 1 31.67 79 SER B O 1
ATOM 2837 N N . LYS B 1 80 ? -26.078 -20.188 -19.609 1 32.09 80 LYS B N 1
ATOM 2838 C CA . LYS B 1 80 ? -26.812 -18.922 -19.547 1 32.09 80 LYS B CA 1
ATOM 2839 C C . LYS B 1 80 ? -28.016 -19.031 -18.609 1 32.09 80 LYS B C 1
ATOM 2841 O O . LYS B 1 80 ? -29.078 -19.547 -19 1 32.09 80 LYS B O 1
ATOM 2846 N N . THR B 1 81 ? -27.875 -19.531 -17.469 1 31.75 81 THR B N 1
ATOM 2847 C CA . THR B 1 81 ? -29.141 -19.297 -16.781 1 31.75 81 THR B CA 1
ATOM 2848 C C . THR B 1 81 ? -29.578 -17.844 -16.906 1 31.75 81 THR B C 1
ATOM 2850 O O . THR B 1 81 ? -28.812 -16.938 -16.562 1 31.75 81 THR B O 1
ATOM 2853 N N . THR B 1 82 ? -30.484 -17.703 -17.891 1 32.91 82 THR B N 1
ATOM 2854 C CA . THR B 1 82 ? -31.391 -16.594 -18.188 1 32.91 82 THR B CA 1
ATOM 2855 C C . THR B 1 82 ? -32.062 -16.078 -16.922 1 32.91 82 THR B C 1
ATOM 2857 O O . THR B 1 82 ? -33.156 -15.492 -16.984 1 32.91 82 THR B O 1
ATOM 2860 N N . ASN B 1 83 ? -31.719 -16.422 -15.742 1 30.91 83 ASN B N 1
ATOM 2861 C CA . ASN B 1 83 ? -32.781 -15.938 -14.883 1 30.91 83 ASN B CA 1
ATOM 2862 C C . ASN B 1 83 ? -33.219 -14.508 -15.234 1 30.91 83 ASN B C 1
ATOM 2864 O O . ASN B 1 83 ? -32.406 -13.766 -15.828 1 30.91 83 ASN B O 1
ATOM 2868 N N . ALA B 1 84 ? -34.5 -14.031 -14.664 1 31.94 84 ALA B N 1
ATOM 2869 C CA . ALA B 1 84 ? -35.344 -12.852 -14.836 1 31.94 84 ALA B CA 1
ATOM 2870 C C . ALA B 1 84 ? -34.5 -11.586 -14.961 1 31.94 84 ALA B C 1
ATOM 2872 O O . ALA B 1 84 ? -33.344 -11.562 -14.555 1 31.94 84 ALA B O 1
ATOM 2873 N N . ASN B 1 85 ? -35.094 -10.359 -15.43 1 34.53 85 ASN B N 1
ATOM 2874 C CA . ASN B 1 85 ? -35.125 -9.016 -16 1 34.53 85 ASN B CA 1
ATOM 2875 C C . ASN B 1 85 ? -34.219 -8.062 -15.227 1 34.53 85 ASN B C 1
ATOM 2877 O O . ASN B 1 85 ? -34.312 -6.844 -15.375 1 34.53 85 ASN B O 1
ATOM 2881 N N . THR B 1 86 ? -33.906 -8.305 -13.891 1 40.09 86 THR B N 1
ATOM 2882 C CA . THR B 1 86 ? -33.406 -7.02 -13.422 1 40.09 86 THR B CA 1
ATOM 2883 C C . THR B 1 86 ? -32.094 -6.676 -14.086 1 40.09 86 THR B C 1
ATOM 2885 O O . THR B 1 86 ? -31.172 -7.512 -14.141 1 40.09 86 THR B O 1
ATOM 2888 N N . ASN B 1 87 ? -31.844 -5.848 -15.102 1 44.91 87 ASN B N 1
ATOM 2889 C CA . ASN B 1 87 ? -30.859 -5.105 -15.875 1 44.91 87 ASN B CA 1
ATOM 2890 C C . ASN B 1 87 ? -29.562 -4.926 -15.086 1 44.91 87 ASN B C 1
ATOM 2892 O O . ASN B 1 87 ? -28.875 -3.92 -15.25 1 44.91 87 ASN B O 1
ATOM 2896 N N . THR B 1 88 ? -29.297 -5.605 -13.992 1 56.53 88 THR B N 1
ATOM 2897 C CA . THR B 1 88 ? -28.047 -5.188 -13.375 1 56.53 88 THR B CA 1
ATOM 2898 C C . THR B 1 88 ? -26.859 -5.773 -14.117 1 56.53 88 THR B C 1
ATOM 2900 O O . THR B 1 88 ? -26.734 -6.992 -14.258 1 56.53 88 THR B O 1
ATOM 2903 N N . ILE B 1 89 ? -26.25 -5.223 -15.109 1 65.88 89 ILE B N 1
ATOM 2904 C CA . ILE B 1 89 ? -25.031 -5.527 -15.859 1 65.88 89 ILE B CA 1
ATOM 2905 C C . ILE B 1 89 ? -23.953 -6.051 -14.914 1 65.88 89 ILE B C 1
ATOM 2907 O O . ILE B 1 89 ? -23.516 -5.34 -14.008 1 65.88 89 ILE B O 1
ATOM 2911 N N . ILE B 1 90 ? -23.766 -7.469 -14.859 1 80.25 90 ILE B N 1
ATOM 2912 C CA . ILE B 1 90 ? -22.688 -8.086 -14.109 1 80.25 90 ILE B CA 1
ATOM 2913 C C . ILE B 1 90 ? -21.344 -7.781 -14.781 1 80.25 90 ILE B C 1
ATOM 2915 O O . ILE B 1 90 ? -21.188 -7.992 -15.992 1 80.25 90 ILE B O 1
ATOM 2919 N N . PRO B 1 91 ? -20.453 -7.32 -13.984 1 89.5 91 PRO B N 1
ATOM 2920 C CA . PRO B 1 91 ? -19.141 -7.035 -14.578 1 89.5 91 PRO B CA 1
ATOM 2921 C C . PRO B 1 91 ? -18.422 -8.297 -15.07 1 89.5 91 PRO B C 1
ATOM 2923 O O . PRO B 1 91 ? -18.719 -9.398 -14.602 1 89.5 91 PRO B O 1
ATOM 2926 N N . THR B 1 92 ? -17.594 -8.141 -16.062 1 92.19 92 THR B N 1
ATOM 2927 C CA . THR B 1 92 ? -16.75 -9.242 -16.516 1 92.19 92 THR B CA 1
ATOM 2928 C C . THR B 1 92 ? -15.688 -9.57 -15.477 1 92.19 92 THR B C 1
ATOM 2930 O O . THR B 1 92 ? -15.281 -8.703 -14.703 1 92.19 92 THR B O 1
ATOM 2933 N N . ASN B 1 93 ? -15.281 -10.828 -15.477 1 94.12 93 ASN B N 1
ATOM 2934 C CA . ASN B 1 93 ? -14.242 -11.258 -14.547 1 94.12 93 ASN B CA 1
ATOM 2935 C C . ASN B 1 93 ? -12.945 -10.477 -14.75 1 94.12 93 ASN B C 1
ATOM 2937 O O . ASN B 1 93 ? -12.586 -10.148 -15.883 1 94.12 93 ASN B O 1
ATOM 2941 N N . PRO B 1 94 ? -12.281 -10.273 -13.656 1 94.94 94 PRO B N 1
ATOM 2942 C CA . PRO B 1 94 ? -11 -9.57 -13.797 1 94.94 94 PRO B CA 1
ATOM 2943 C C . PRO B 1 94 ? -9.961 -10.406 -14.539 1 94.94 94 PRO B C 1
ATOM 2945 O O . PRO B 1 94 ? -9.961 -11.633 -14.445 1 94.94 94 PRO B O 1
ATOM 2948 N N . ILE B 1 95 ? -9.133 -9.695 -15.266 1 95.81 95 ILE B N 1
ATOM 2949 C CA . ILE B 1 95 ? -8.008 -10.281 -15.984 1 95.81 95 ILE B CA 1
ATOM 2950 C C . ILE B 1 95 ? -6.711 -9.594 -15.547 1 95.81 95 ILE B C 1
ATOM 2952 O O . ILE B 1 95 ? -6.629 -8.367 -15.516 1 95.81 95 ILE B O 1
ATOM 2956 N N . TRP B 1 96 ? -5.773 -10.398 -15.172 1 96.44 96 TRP B N 1
ATOM 2957 C CA . TRP B 1 96 ? -4.48 -9.82 -14.82 1 96.44 96 TRP B CA 1
ATOM 2958 C C . TRP B 1 96 ? -3.756 -9.305 -16.062 1 96.44 96 TRP B C 1
ATOM 2960 O O . TRP B 1 96 ? -3.855 -9.898 -17.141 1 96.44 96 TRP B O 1
ATOM 2970 N N . PRO B 1 97 ? -3.037 -8.156 -15.898 1 95.75 97 PRO B N 1
ATOM 2971 C CA . PRO B 1 97 ? -2.156 -7.762 -17 1 95.75 97 PRO B CA 1
ATOM 2972 C C . PRO B 1 97 ? -1.102 -8.812 -17.312 1 95.75 97 PRO B C 1
ATOM 2974 O O . PRO B 1 97 ? -0.755 -9.633 -16.453 1 95.75 97 PRO B O 1
ATOM 2977 N N . LEU B 1 98 ? -0.571 -8.766 -18.516 1 96.88 98 LEU B N 1
ATOM 2978 C CA . LEU B 1 98 ? 0.415 -9.75 -18.953 1 96.88 98 LEU B CA 1
ATOM 2979 C C . LEU B 1 98 ? 1.708 -9.609 -18.156 1 96.88 98 LEU B C 1
ATOM 2981 O O . LEU B 1 98 ? 2.445 -10.586 -17.984 1 96.88 98 LEU B O 1
ATOM 2985 N N . GLN B 1 99 ? 1.982 -8.375 -17.797 1 96.12 99 GLN B N 1
ATOM 2986 C CA . GLN B 1 99 ? 3.191 -8.094 -17.031 1 96.12 99 GLN B CA 1
ATOM 2987 C C . GLN B 1 99 ? 2.922 -7.059 -15.938 1 96.12 99 GLN B C 1
ATOM 2989 O O . GLN B 1 99 ? 2.391 -5.98 -16.219 1 96.12 99 GLN B O 1
ATOM 2994 N N . PHE B 1 100 ? 3.336 -7.383 -14.703 1 95.38 100 PHE B N 1
ATOM 2995 C CA . PHE B 1 100 ? 3.211 -6.453 -13.586 1 95.38 100 PHE B CA 1
ATOM 2996 C C . PHE B 1 100 ? 4.008 -6.945 -12.383 1 95.38 100 PHE B C 1
ATOM 2998 O O . PHE B 1 100 ? 4.516 -8.07 -12.383 1 95.38 100 PHE B O 1
ATOM 3005 N N . ASN B 1 101 ? 4.184 -6.164 -11.445 1 94.44 101 ASN B N 1
ATOM 3006 C CA . ASN B 1 101 ? 4.66 -6.555 -10.125 1 94.44 101 ASN B CA 1
ATOM 3007 C C . ASN B 1 101 ? 3.824 -5.926 -9.016 1 94.44 101 ASN B C 1
ATOM 3009 O O . ASN B 1 101 ? 3.131 -4.934 -9.242 1 94.44 101 ASN B O 1
ATOM 3013 N N . ALA B 1 102 ? 3.869 -6.52 -7.891 1 94.75 102 ALA B N 1
ATOM 3014 C CA . ALA B 1 102 ? 3.068 -6.047 -6.766 1 94.75 102 ALA B CA 1
ATOM 3015 C C . ALA B 1 102 ? 3.746 -6.367 -5.434 1 94.75 102 ALA B C 1
ATOM 3017 O O . ALA B 1 102 ? 4.355 -7.426 -5.281 1 94.75 102 ALA B O 1
ATOM 3018 N N . THR B 1 103 ? 3.652 -5.402 -4.566 1 94.06 103 THR B N 1
ATOM 3019 C CA . THR B 1 103 ? 4.004 -5.656 -3.176 1 94.06 103 THR B CA 1
ATOM 3020 C C . THR B 1 103 ? 2.791 -6.156 -2.395 1 94.06 103 THR B C 1
ATOM 3022 O O . THR B 1 103 ? 1.725 -5.539 -2.432 1 94.06 103 THR B O 1
ATOM 3025 N N . LEU B 1 104 ? 3.006 -7.312 -1.705 1 95.25 104 LEU B N 1
ATOM 3026 C CA . LEU B 1 104 ? 1.905 -7.957 -0.997 1 95.25 104 LEU B CA 1
ATOM 3027 C C . LEU B 1 104 ? 2.176 -8 0.503 1 95.25 104 LEU B C 1
ATOM 3029 O O . LEU B 1 104 ? 3.314 -8.211 0.928 1 95.25 104 LEU B O 1
ATOM 3033 N N . LEU B 1 105 ? 1.106 -7.77 1.216 1 93.69 105 LEU B N 1
ATOM 3034 C CA . LEU B 1 105 ? 1.126 -7.945 2.664 1 93.69 105 LEU B CA 1
ATOM 3035 C C . LEU B 1 105 ? 0.09 -8.977 3.1 1 93.69 105 LEU B C 1
ATOM 3037 O O . LEU B 1 105 ? -1.104 -8.812 2.836 1 93.69 105 LEU B O 1
ATOM 3041 N N . LYS B 1 106 ? 0.527 -9.984 3.766 1 92.62 106 LYS B N 1
ATOM 3042 C CA . LYS B 1 106 ? -0.377 -11.016 4.27 1 92.62 106 LYS B CA 1
ATOM 3043 C C . LYS B 1 106 ? -0.699 -10.789 5.742 1 92.62 106 LYS B C 1
ATOM 3045 O O . LYS B 1 106 ? 0.201 -10.555 6.551 1 92.62 106 LYS B O 1
ATOM 3050 N N . ILE B 1 107 ? -1.92 -10.891 5.98 1 90.31 107 ILE B N 1
ATOM 3051 C CA . ILE B 1 107 ? -2.398 -10.758 7.352 1 90.31 107 ILE B CA 1
ATOM 3052 C C . ILE B 1 107 ? -3.115 -12.039 7.777 1 90.31 107 ILE B C 1
ATOM 3054 O O . ILE B 1 107 ? -3.729 -12.719 6.949 1 90.31 107 ILE B O 1
ATOM 3058 N N . THR B 1 108 ? -3.025 -12.398 9.023 1 86.69 108 THR B N 1
ATOM 3059 C CA . THR B 1 108 ? -3.729 -13.523 9.625 1 86.69 108 THR B CA 1
ATOM 3060 C C . THR B 1 108 ? -4.477 -13.078 10.883 1 86.69 108 THR B C 1
ATOM 3062 O O . THR B 1 108 ? -4.137 -12.055 11.484 1 86.69 108 THR B O 1
ATOM 3065 N N . PRO B 1 109 ? -5.496 -13.797 11.18 1 84.38 109 PRO B N 1
ATOM 3066 C CA . PRO B 1 109 ? -6.227 -13.43 12.398 1 84.38 109 PRO B CA 1
ATOM 3067 C C . PRO B 1 109 ? -5.469 -13.805 13.672 1 84.38 109 PRO B C 1
ATOM 3069 O O . PRO B 1 109 ? -5.895 -13.438 14.773 1 84.38 109 PRO B O 1
ATOM 3072 N N . PHE B 1 110 ? -4.398 -14.438 13.609 1 80.44 110 PHE B N 1
ATOM 3073 C CA . PHE B 1 110 ? -3.77 -15.039 14.781 1 80.44 110 PHE B CA 1
ATOM 3074 C C . PHE B 1 110 ? -2.67 -14.141 15.328 1 80.44 110 PHE B C 1
ATOM 3076 O O . PHE B 1 110 ? -2.264 -14.281 16.484 1 80.44 110 PHE B O 1
ATOM 3083 N N . ASN B 1 111 ? -2.088 -13.312 14.531 1 75.75 111 ASN B N 1
ATOM 3084 C CA . ASN B 1 111 ? -1.091 -12.352 14.984 1 75.75 111 ASN B CA 1
ATOM 3085 C C . ASN B 1 111 ? -1.094 -11.086 14.133 1 75.75 111 ASN B C 1
ATOM 3087 O O . ASN B 1 111 ? -1.785 -11.023 13.117 1 75.75 111 ASN B O 1
ATOM 3091 N N . THR B 1 112 ? -0.332 -10.141 14.641 1 79 112 THR B N 1
ATOM 3092 C CA . THR B 1 112 ? -0.323 -8.859 13.953 1 79 112 THR B CA 1
ATOM 3093 C C . THR B 1 112 ? 0.891 -8.742 13.039 1 79 112 THR B C 1
ATOM 3095 O O . THR B 1 112 ? 1.113 -7.691 12.422 1 79 112 THR B O 1
ATOM 3098 N N . ASP B 1 113 ? 1.62 -9.859 12.93 1 81.69 113 ASP B N 1
ATOM 3099 C CA . ASP B 1 113 ? 2.803 -9.805 12.078 1 81.69 113 ASP B CA 1
ATOM 3100 C C . ASP B 1 113 ? 2.412 -9.805 10.602 1 81.69 113 ASP B C 1
ATOM 3102 O O . ASP B 1 113 ? 1.478 -10.508 10.203 1 81.69 113 ASP B O 1
ATOM 3106 N N . ILE B 1 114 ? 3.186 -9.055 9.914 1 88.5 114 ILE B N 1
ATOM 3107 C CA . ILE B 1 114 ? 2.934 -8.961 8.484 1 88.5 114 ILE B CA 1
ATOM 3108 C C . ILE B 1 114 ? 3.975 -9.781 7.723 1 88.5 114 ILE B C 1
ATOM 3110 O O . ILE B 1 114 ? 5.172 -9.695 8.008 1 88.5 114 ILE B O 1
ATOM 3114 N N . GLN B 1 115 ? 3.482 -10.586 6.883 1 90.12 115 GLN B N 1
ATOM 3115 C CA . GLN B 1 115 ? 4.379 -11.25 5.945 1 90.12 115 GLN B CA 1
ATOM 3116 C C . GLN B 1 115 ? 4.457 -10.492 4.621 1 90.12 115 GLN B C 1
ATOM 3118 O O . GLN B 1 115 ? 3.443 -10.312 3.945 1 90.12 115 GLN B O 1
ATOM 3123 N N . TRP B 1 116 ? 5.711 -10.148 4.281 1 92.81 116 TRP B N 1
ATOM 3124 C CA . TRP B 1 116 ? 5.926 -9.336 3.088 1 92.81 116 TRP B CA 1
ATOM 3125 C C . TRP B 1 116 ? 6.34 -10.211 1.907 1 92.81 116 TRP B C 1
ATOM 3127 O O . TRP B 1 116 ? 7.223 -11.062 2.037 1 92.81 116 TRP B O 1
ATOM 3137 N N . THR B 1 117 ? 5.703 -9.945 0.753 1 95.25 117 THR B N 1
ATOM 3138 C CA . THR B 1 117 ? 6.02 -10.664 -0.478 1 95.25 117 THR B CA 1
ATOM 3139 C C . THR B 1 117 ? 6.035 -9.711 -1.67 1 95.25 117 THR B C 1
ATOM 3141 O O . THR B 1 117 ? 5.211 -8.797 -1.752 1 95.25 117 THR B O 1
ATOM 3144 N N . LYS B 1 118 ? 6.98 -9.883 -2.467 1 95.44 118 LYS B N 1
ATOM 3145 C CA . LYS B 1 118 ? 6.973 -9.203 -3.762 1 95.44 118 LYS B CA 1
ATOM 3146 C C . LYS B 1 118 ? 6.68 -10.188 -4.895 1 95.44 118 LYS B C 1
ATOM 3148 O O . LYS B 1 118 ? 7.32 -11.234 -4.992 1 95.44 118 LYS B O 1
ATOM 3153 N N . LEU B 1 119 ? 5.699 -9.836 -5.68 1 96.5 119 LEU B N 1
ATOM 3154 C CA . LEU B 1 119 ? 5.285 -10.625 -6.836 1 96.5 119 LEU B CA 1
ATOM 3155 C C . LEU B 1 119 ? 5.762 -9.984 -8.133 1 96.5 119 LEU B C 1
ATOM 3157 O O . LEU B 1 119 ? 5.504 -8.805 -8.383 1 96.5 119 LEU B O 1
ATOM 3161 N N . TYR B 1 120 ? 6.5 -10.711 -8.922 1 96.5 120 TYR B N 1
ATOM 3162 C CA . TYR B 1 120 ? 6.832 -10.375 -10.305 1 96.5 120 TYR B CA 1
ATOM 3163 C C . TYR B 1 120 ? 6.152 -11.336 -11.273 1 96.5 120 TYR B C 1
ATOM 3165 O O . TYR B 1 120 ? 6.406 -12.547 -11.242 1 96.5 120 TYR B O 1
ATOM 3173 N N . TYR B 1 121 ? 5.301 -10.789 -12.031 1 97.06 121 TYR B N 1
ATOM 3174 C CA . TYR B 1 121 ? 4.488 -11.562 -12.969 1 97.06 121 TYR B CA 1
ATOM 3175 C C . TYR B 1 121 ? 4.789 -11.164 -14.406 1 97.06 121 TYR B C 1
ATOM 3177 O O . TYR B 1 121 ? 4.605 -10.008 -14.789 1 97.06 121 TYR B O 1
ATOM 3185 N N . ASP B 1 122 ? 5.266 -12.109 -15.227 1 97.62 122 ASP B N 1
ATOM 3186 C CA . ASP B 1 122 ? 5.578 -11.914 -16.641 1 97.62 122 ASP B CA 1
ATOM 3187 C C . ASP B 1 122 ? 5.066 -13.078 -17.484 1 97.62 122 ASP B C 1
ATOM 3189 O O . ASP B 1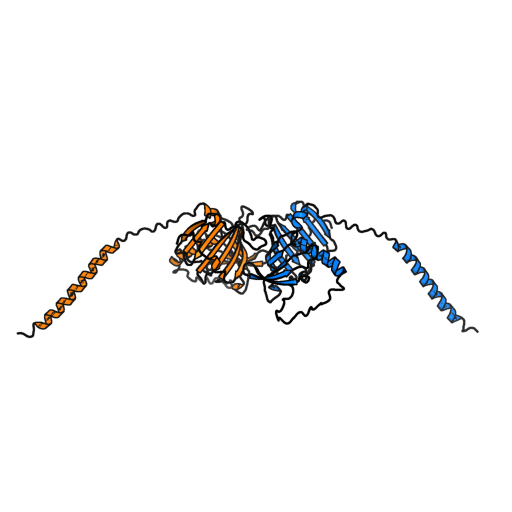 122 ? 5.844 -13.945 -17.891 1 97.62 122 ASP B O 1
ATOM 3193 N N . TYR B 1 123 ? 3.818 -12.992 -17.766 1 97.19 123 TYR B N 1
ATOM 3194 C CA . TYR B 1 123 ? 3.188 -14.078 -18.5 1 97.19 123 TYR B CA 1
ATOM 3195 C C . TYR B 1 123 ? 3.672 -14.109 -19.953 1 97.19 123 TYR B C 1
ATOM 3197 O O . TYR B 1 123 ? 3.764 -15.172 -20.562 1 97.19 123 TYR B O 1
ATOM 3205 N N . LYS B 1 124 ? 3.914 -12.969 -20.5 1 96.56 124 LYS B N 1
ATOM 3206 C CA . LYS B 1 124 ? 4.414 -12.883 -21.875 1 96.56 124 LYS B CA 1
ATOM 3207 C C . LYS B 1 124 ? 5.652 -13.75 -22.062 1 96.56 124 LYS B C 1
ATOM 3209 O O . LYS B 1 124 ? 5.785 -14.438 -23.078 1 96.56 124 LYS B O 1
ATOM 3214 N N . ASN B 1 125 ? 6.484 -13.773 -21.141 1 96.38 125 ASN B N 1
ATOM 3215 C CA . ASN B 1 125 ? 7.734 -14.516 -21.234 1 96.38 125 ASN B CA 1
ATOM 3216 C C . ASN B 1 125 ? 7.703 -15.781 -20.375 1 96.38 125 ASN B C 1
ATOM 3218 O O . ASN B 1 125 ? 8.719 -16.453 -20.219 1 96.38 125 ASN B O 1
ATOM 3222 N N . GLN B 1 126 ? 6.586 -16.047 -19.734 1 96.88 126 GLN B N 1
ATOM 3223 C CA . GLN B 1 126 ? 6.371 -17.219 -18.891 1 96.88 126 GLN B CA 1
ATOM 3224 C C . GLN B 1 126 ? 7.363 -17.25 -17.734 1 96.88 126 GLN B C 1
ATOM 3226 O O . GLN B 1 126 ? 7.984 -18.281 -17.469 1 96.88 126 GLN B O 1
ATOM 3231 N N . LEU B 1 127 ? 7.539 -16.062 -17.156 1 97.56 127 LEU B N 1
ATOM 3232 C CA . LEU B 1 127 ? 8.383 -15.859 -15.984 1 97.56 127 LEU B CA 1
ATOM 3233 C C . LEU B 1 127 ? 7.562 -15.383 -14.789 1 97.56 127 LEU B C 1
ATOM 3235 O O . LEU B 1 127 ? 6.656 -14.562 -14.945 1 97.56 127 LEU B O 1
ATOM 3239 N N . GLY B 1 128 ? 7.789 -15.922 -13.625 1 97.25 128 GLY B N 1
ATOM 3240 C CA . GLY B 1 128 ? 7.16 -15.5 -12.383 1 97.25 128 GLY B CA 1
ATOM 3241 C C . GLY B 1 128 ? 8.07 -15.633 -11.172 1 97.25 128 GLY B C 1
ATOM 3242 O O . GLY B 1 128 ? 8.891 -16.562 -11.102 1 97.25 128 GLY B O 1
ATOM 3243 N N . LYS B 1 129 ? 7.953 -14.742 -10.289 1 97.56 129 LYS B N 1
ATOM 3244 C CA . LYS B 1 129 ? 8.781 -14.781 -9.086 1 97.56 129 LYS B CA 1
ATOM 3245 C C . LYS B 1 129 ? 8.031 -14.227 -7.879 1 97.56 129 LYS B C 1
ATOM 3247 O O . LYS B 1 129 ? 7.402 -13.172 -7.965 1 97.56 129 LYS B O 1
ATOM 3252 N N . PHE B 1 130 ? 8.055 -14.992 -6.809 1 97 130 PHE B N 1
ATOM 3253 C CA . PHE B 1 130 ? 7.555 -14.562 -5.508 1 97 130 PHE B CA 1
ATOM 3254 C C . PHE B 1 130 ? 8.672 -14.562 -4.473 1 97 130 PHE B C 1
ATOM 3256 O O . PHE B 1 130 ? 9.211 -15.625 -4.141 1 97 130 PHE B O 1
ATOM 3263 N N . ASP B 1 131 ? 9.016 -13.398 -4.023 1 96.31 131 ASP B N 1
ATOM 3264 C CA . ASP B 1 131 ? 10.023 -13.273 -2.975 1 96.31 131 ASP B CA 1
ATOM 3265 C C . ASP B 1 131 ? 9.375 -12.992 -1.62 1 96.31 131 ASP B C 1
ATOM 3267 O O . ASP B 1 131 ? 8.594 -12.047 -1.482 1 96.31 131 ASP B O 1
ATOM 3271 N N . PHE B 1 132 ? 9.648 -13.844 -0.66 1 95.69 132 PHE B N 1
ATOM 3272 C CA . PHE B 1 132 ? 9.219 -13.648 0.718 1 95.69 132 PHE B CA 1
ATOM 3273 C C . PHE B 1 132 ? 10.32 -13 1.544 1 95.69 132 PHE B C 1
ATOM 3275 O O . PHE B 1 132 ? 11.453 -13.484 1.572 1 95.69 132 PHE B O 1
ATOM 3282 N N . PHE B 1 133 ? 9.977 -11.93 2.229 1 93.25 133 PHE B N 1
ATOM 3283 C CA . PHE B 1 133 ? 11.008 -11.141 2.898 1 93.25 133 PHE B CA 1
ATOM 3284 C C . PHE B 1 133 ? 10.812 -11.164 4.406 1 93.25 133 PHE B C 1
ATOM 3286 O O . PHE B 1 133 ? 9.695 -11.383 4.891 1 93.25 133 PHE B O 1
ATOM 3293 N N . ASP B 1 134 ? 11.875 -10.812 5.086 1 87.38 134 ASP B N 1
ATOM 3294 C CA . ASP B 1 134 ? 11.844 -10.711 6.543 1 87.38 134 ASP B CA 1
ATOM 3295 C C . ASP B 1 134 ? 11.195 -9.398 6.98 1 87.38 134 ASP B C 1
ATOM 3297 O O . ASP B 1 134 ? 10.656 -9.305 8.086 1 87.38 134 ASP B O 1
ATOM 3301 N N . SER B 1 135 ? 11.367 -8.43 6.105 1 87.62 135 SER B N 1
ATOM 3302 C CA . SER B 1 135 ? 10.867 -7.113 6.477 1 87.62 135 SER B CA 1
ATOM 3303 C C . SER B 1 135 ? 10.523 -6.285 5.242 1 87.62 135 SER B C 1
ATOM 3305 O O . SER B 1 135 ? 10.867 -6.656 4.121 1 87.62 135 SER B O 1
ATOM 3307 N N . TYR B 1 136 ? 9.805 -5.23 5.543 1 88.38 136 TYR B N 1
ATOM 3308 C CA . TYR B 1 136 ? 9.469 -4.246 4.52 1 88.38 136 TYR B CA 1
ATOM 3309 C C . TYR B 1 136 ? 10.711 -3.504 4.047 1 88.38 136 TYR B C 1
ATOM 3311 O O . TYR B 1 136 ? 11.797 -3.684 4.598 1 88.38 136 TYR B O 1
ATOM 3319 N N . TYR B 1 137 ? 10.586 -2.672 3.039 1 85.06 137 TYR B N 1
ATOM 3320 C CA . TYR B 1 137 ? 11.641 -1.846 2.463 1 85.06 137 TYR B CA 1
ATOM 3321 C C . TYR B 1 137 ? 12.289 -0.969 3.527 1 85.06 137 TYR B C 1
ATOM 3323 O O . TYR B 1 137 ? 11.609 -0.457 4.418 1 85.06 137 TYR B O 1
ATOM 3331 N N . SER B 1 138 ? 13.578 -0.869 3.314 1 80.25 138 SER B N 1
ATOM 3332 C CA . SER B 1 138 ? 14.289 0.159 4.07 1 80.25 138 SER B CA 1
ATOM 3333 C C . SER B 1 138 ? 14.078 1.539 3.453 1 80.25 138 SER B C 1
ATOM 3335 O O . SER B 1 138 ? 13.438 1.668 2.408 1 80.25 138 SER B O 1
ATOM 3337 N N . MET B 1 139 ? 14.648 2.549 4.047 1 79.06 139 MET B N 1
ATOM 3338 C CA . MET B 1 139 ? 14.562 3.918 3.547 1 79.06 139 MET B CA 1
ATOM 3339 C C . MET B 1 139 ? 15.25 4.043 2.191 1 79.06 139 MET B C 1
ATOM 3341 O O . MET B 1 139 ? 14.938 4.945 1.413 1 79.06 139 MET B O 1
ATOM 3345 N N . ASN B 1 140 ? 16.172 3.166 1.897 1 77.69 140 ASN B N 1
ATOM 3346 C CA . ASN B 1 140 ? 16.891 3.182 0.623 1 77.69 140 ASN B CA 1
ATOM 3347 C C . ASN B 1 140 ? 16.219 2.279 -0.406 1 77.69 140 ASN B C 1
ATOM 3349 O O . ASN B 1 140 ? 16.812 1.929 -1.422 1 77.69 140 ASN B O 1
ATOM 3353 N N . ASN B 1 141 ? 15 1.895 -0.072 1 78.25 141 ASN B N 1
ATOM 3354 C CA . ASN B 1 141 ? 14.172 1.069 -0.941 1 78.25 141 ASN B CA 1
ATOM 3355 C C . ASN B 1 141 ? 14.773 -0.316 -1.147 1 78.25 141 ASN B C 1
ATOM 3357 O O . ASN B 1 141 ? 14.68 -0.886 -2.234 1 78.25 141 ASN B O 1
ATOM 3361 N N . GLU B 1 142 ? 15.453 -0.716 -0.148 1 80.38 142 GLU B N 1
ATOM 3362 C CA . GLU B 1 142 ? 15.992 -2.072 -0.167 1 80.38 142 GLU B CA 1
ATOM 3363 C C . GLU B 1 142 ? 15.125 -3.021 0.658 1 80.38 142 GLU B C 1
ATOM 3365 O O . GLU B 1 142 ? 14.812 -2.738 1.816 1 80.38 142 GLU B O 1
ATOM 3370 N N . TRP B 1 143 ? 14.773 -4.109 0.011 1 80.81 143 TRP B N 1
ATOM 3371 C CA . TRP B 1 143 ? 14.039 -5.133 0.745 1 80.81 143 TRP B CA 1
ATOM 3372 C C . TRP B 1 143 ? 14.898 -5.734 1.851 1 80.81 143 TRP B C 1
ATOM 3374 O O . TRP B 1 143 ? 16.125 -5.766 1.743 1 80.81 143 TRP B O 1
ATOM 3384 N N . GLY B 1 144 ? 14.227 -6.141 2.941 1 81.06 144 GLY B N 1
ATOM 3385 C CA . GLY B 1 144 ? 14.93 -7.016 3.861 1 81.06 144 GLY B CA 1
ATOM 3386 C C . GLY B 1 144 ? 15.453 -8.281 3.199 1 81.06 144 GLY B C 1
ATOM 3387 O O . GLY B 1 144 ? 15.312 -8.453 1.988 1 81.06 144 GLY B O 1
ATOM 3388 N N . ALA B 1 145 ? 16.031 -9.086 3.967 1 87.56 145 ALA B N 1
ATOM 3389 C CA . ALA B 1 145 ? 16.578 -10.328 3.438 1 87.56 145 ALA B CA 1
ATOM 3390 C C . ALA B 1 145 ? 15.477 -11.25 2.926 1 87.56 145 ALA B C 1
ATOM 3392 O O . ALA B 1 145 ? 14.406 -11.352 3.541 1 87.56 145 ALA B O 1
ATOM 3393 N N . THR B 1 146 ? 15.758 -11.891 1.787 1 93.12 146 THR B N 1
ATOM 3394 C CA . THR B 1 146 ? 14.82 -12.852 1.221 1 93.12 146 THR B CA 1
ATOM 3395 C C . THR B 1 146 ? 14.906 -14.188 1.955 1 93.12 146 THR B C 1
ATOM 3397 O O . THR B 1 146 ? 15.977 -14.797 2.027 1 93.12 146 THR B O 1
ATOM 3400 N N . ASN B 1 147 ? 13.812 -14.641 2.457 1 93.38 147 ASN B N 1
ATOM 3401 C CA . ASN B 1 147 ? 13.75 -15.914 3.176 1 93.38 147 ASN B CA 1
ATOM 3402 C C . ASN B 1 147 ? 13.453 -17.078 2.234 1 93.38 147 ASN B C 1
ATOM 3404 O O . ASN B 1 147 ? 13.969 -18.188 2.428 1 93.38 147 ASN B O 1
ATOM 3408 N N . PHE B 1 148 ? 12.68 -16.828 1.336 1 95.75 148 PHE B N 1
ATOM 3409 C CA . PHE B 1 148 ? 12.172 -17.875 0.45 1 95.75 148 PHE B CA 1
ATOM 3410 C C . PHE B 1 148 ? 11.711 -17.281 -0.876 1 95.75 148 PHE B C 1
ATOM 3412 O O . PHE B 1 148 ? 11.172 -16.172 -0.914 1 95.75 148 PHE B O 1
ATOM 3419 N N . THR B 1 149 ? 12.008 -17.984 -1.96 1 96.81 149 THR B N 1
ATOM 3420 C CA . THR B 1 149 ? 11.586 -17.562 -3.293 1 96.81 149 THR B CA 1
ATOM 3421 C C . THR B 1 149 ? 10.922 -18.719 -4.039 1 96.81 149 THR B C 1
ATOM 3423 O O . THR B 1 149 ? 11.406 -19.844 -3.996 1 96.81 149 THR B O 1
ATOM 3426 N N . ILE B 1 150 ? 9.789 -18.438 -4.633 1 96.94 150 ILE B N 1
ATOM 3427 C CA . ILE B 1 150 ? 9.227 -19.281 -5.676 1 96.94 150 ILE B CA 1
ATOM 3428 C C . ILE B 1 150 ? 9.516 -18.688 -7.047 1 96.94 150 ILE B C 1
ATOM 3430 O O . ILE B 1 150 ? 9.125 -17.547 -7.328 1 96.94 150 ILE B O 1
ATOM 3434 N N . LEU B 1 151 ? 10.219 -19.453 -7.855 1 97.56 151 LEU B N 1
ATOM 3435 C CA . LEU B 1 151 ? 10.625 -18.953 -9.164 1 97.56 151 LEU B CA 1
ATOM 3436 C C . LEU B 1 151 ? 10.047 -19.828 -10.281 1 97.56 151 LEU B C 1
ATOM 3438 O O . LEU B 1 151 ? 10.156 -21.062 -10.234 1 97.56 151 LEU B O 1
ATOM 3442 N N . TRP B 1 152 ? 9.383 -19.172 -11.188 1 96.5 152 TRP B N 1
ATOM 3443 C CA . TRP B 1 152 ? 8.898 -19.797 -12.414 1 96.5 152 TRP B CA 1
ATOM 3444 C C . TRP B 1 152 ? 9.773 -19.406 -13.602 1 96.5 152 TRP B C 1
ATOM 3446 O O . TRP B 1 152 ? 9.992 -18.219 -13.867 1 96.5 152 TRP B O 1
ATOM 3456 N N . TRP B 1 153 ? 10.219 -20.312 -14.25 1 94.69 153 TRP B N 1
ATOM 3457 C CA . TRP B 1 153 ? 10.867 -20.156 -15.547 1 94.69 153 TRP B CA 1
ATOM 3458 C C . TRP B 1 153 ? 10.305 -21.141 -16.562 1 94.69 153 TRP B C 1
ATOM 3460 O O . TRP B 1 153 ? 10.633 -22.328 -16.531 1 94.69 153 TRP B O 1
ATOM 3470 N N . ASN B 1 154 ? 9.406 -20.5 -17.375 1 91.38 154 ASN B N 1
ATOM 3471 C CA . ASN B 1 154 ? 8.602 -21.359 -18.234 1 91.38 154 ASN B CA 1
ATOM 3472 C C . ASN B 1 154 ? 7.762 -22.344 -17.438 1 91.38 154 ASN B C 1
ATOM 3474 O O . ASN B 1 154 ? 6.953 -21.922 -16.594 1 91.38 154 ASN B O 1
ATOM 3478 N N . SER B 1 155 ? 7.902 -23.609 -17.516 1 94.06 155 SER B N 1
ATOM 3479 C CA . SER B 1 155 ? 7.055 -24.562 -16.812 1 94.06 155 SER B CA 1
ATOM 3480 C C . SER B 1 155 ? 7.773 -25.156 -15.609 1 94.06 155 SER B C 1
ATOM 3482 O O . SER B 1 155 ? 7.203 -25.969 -14.875 1 94.06 155 SER B O 1
ATOM 3484 N N . THR B 1 156 ? 9 -24.688 -15.383 1 96.25 156 THR B N 1
ATOM 3485 C CA . THR B 1 156 ? 9.75 -25.188 -14.242 1 96.25 156 THR B CA 1
ATOM 3486 C C . THR B 1 156 ? 9.586 -24.266 -13.039 1 96.25 156 THR B C 1
ATOM 3488 O O . THR B 1 156 ? 9.703 -23.047 -13.164 1 96.25 156 THR B O 1
ATOM 3491 N N . VAL B 1 157 ? 9.281 -24.844 -11.875 1 96.25 157 VAL B N 1
ATOM 3492 C CA . VAL B 1 157 ? 9.102 -24.094 -10.633 1 96.25 157 VAL B CA 1
ATOM 3493 C C . VAL B 1 157 ? 10.195 -24.469 -9.633 1 96.25 157 VAL B C 1
ATOM 3495 O O . VAL B 1 157 ? 10.422 -25.656 -9.383 1 96.25 157 VAL B O 1
ATOM 3498 N N . TRP B 1 158 ? 10.883 -23.469 -9.133 1 96.94 158 TRP B N 1
ATOM 3499 C CA . TRP B 1 158 ? 11.938 -23.672 -8.141 1 96.94 158 TRP B CA 1
ATOM 3500 C C . TRP B 1 158 ? 11.523 -23.125 -6.781 1 96.94 158 TRP B C 1
ATOM 3502 O O . TRP B 1 158 ? 10.906 -22.062 -6.695 1 96.94 158 TRP B O 1
ATOM 3512 N N . TYR B 1 159 ? 11.812 -23.859 -5.738 1 96.56 159 TYR B N 1
ATOM 3513 C CA . TYR B 1 159 ? 11.867 -23.359 -4.375 1 96.56 159 TYR B CA 1
ATOM 3514 C C . TYR B 1 159 ? 13.297 -23 -3.979 1 96.56 159 TYR B C 1
ATOM 3516 O O . TYR B 1 159 ? 14.188 -23.844 -4.047 1 96.56 159 TYR B O 1
ATOM 3524 N N . ILE B 1 160 ? 13.492 -21.781 -3.623 1 97.12 160 ILE B N 1
ATOM 3525 C CA . ILE B 1 160 ? 14.852 -21.312 -3.383 1 97.12 160 ILE B CA 1
ATOM 3526 C C . ILE B 1 160 ? 14.938 -20.688 -1.991 1 97.12 160 ILE B C 1
ATOM 3528 O O . ILE B 1 160 ? 14.109 -19.844 -1.626 1 97.12 160 ILE B O 1
ATOM 3532 N N . TYR B 1 161 ? 15.93 -21.109 -1.247 1 95.75 161 TYR B N 1
ATOM 3533 C CA . TYR B 1 161 ? 16.281 -20.516 0.042 1 95.75 161 TYR B CA 1
ATOM 3534 C C . TYR B 1 161 ? 17.641 -19.828 -0.019 1 95.75 161 TYR B C 1
ATOM 3536 O O . TYR B 1 161 ? 18.672 -20.469 0.23 1 95.75 161 TYR B O 1
ATOM 3544 N N . PRO B 1 162 ? 17.547 -18.547 -0.213 1 95.12 162 PRO B N 1
ATOM 3545 C CA . PRO B 1 162 ? 18.812 -17.844 -0.466 1 95.12 162 PRO B CA 1
ATOM 3546 C C . PRO B 1 162 ? 19.766 -17.875 0.732 1 95.12 162 PRO B C 1
ATOM 3548 O O . PRO B 1 162 ? 20.969 -18.031 0.562 1 95.12 162 PRO B O 1
ATOM 3551 N N . LYS B 1 163 ? 19.281 -17.703 1.943 1 92.75 163 LYS B N 1
ATOM 3552 C CA . LYS B 1 163 ? 20.125 -17.625 3.135 1 92.75 163 LYS B CA 1
ATOM 3553 C C . LYS B 1 163 ? 20.953 -18.891 3.303 1 92.75 163 LYS B C 1
ATOM 3555 O O . LYS B 1 163 ? 22.125 -18.828 3.688 1 92.75 163 LYS B O 1
ATOM 3560 N N . THR B 1 164 ? 20.375 -20.016 3.012 1 93.94 164 THR B N 1
ATOM 3561 C CA . THR B 1 164 ? 21.078 -21.281 3.176 1 93.94 164 THR B CA 1
ATOM 3562 C C . THR B 1 164 ? 21.547 -21.812 1.829 1 93.94 164 THR B C 1
ATOM 3564 O O . THR B 1 164 ? 22.094 -22.922 1.75 1 93.94 164 THR B O 1
ATOM 3567 N N . GLN B 1 165 ? 21.281 -21.141 0.768 1 95.5 165 GLN B N 1
ATOM 3568 C CA . GLN B 1 165 ? 21.641 -21.516 -0.599 1 95.5 165 GLN B CA 1
ATOM 3569 C C . GLN B 1 165 ? 21.094 -22.906 -0.945 1 95.5 165 GLN B C 1
ATOM 3571 O O . GLN B 1 165 ? 21.828 -23.75 -1.459 1 95.5 165 GLN B O 1
ATOM 3576 N N . GLU B 1 166 ? 19.891 -23.141 -0.557 1 95.75 166 GLU B N 1
ATOM 3577 C CA . GLU B 1 166 ? 19.172 -24.359 -0.925 1 95.75 166 GLU B CA 1
ATOM 3578 C C . GLU B 1 166 ? 18.188 -24.094 -2.062 1 95.75 166 GLU B C 1
ATOM 3580 O O . GLU B 1 166 ? 17.578 -23.031 -2.127 1 95.75 166 GLU B O 1
ATOM 3585 N N . CYS B 1 167 ? 18.156 -25.062 -2.889 1 96.19 167 CYS B N 1
ATOM 3586 C CA . CYS B 1 167 ? 17.297 -24.938 -4.059 1 96.19 167 CYS B CA 1
ATOM 3587 C C . CYS B 1 167 ? 16.766 -26.297 -4.492 1 96.19 167 CYS B C 1
ATOM 3589 O O . CYS B 1 167 ? 17.531 -27.266 -4.586 1 96.19 167 CYS B O 1
ATOM 3591 N N . TRP B 1 168 ? 15.414 -26.344 -4.75 1 94.81 168 TRP B N 1
ATOM 3592 C CA . TRP B 1 168 ? 14.766 -27.562 -5.219 1 94.81 168 TRP B CA 1
ATOM 3593 C C . TRP B 1 168 ? 13.828 -27.281 -6.383 1 94.81 168 TRP B C 1
ATOM 3595 O O . TRP B 1 168 ? 13.188 -26.234 -6.422 1 94.81 168 TRP B O 1
ATOM 3605 N N . ILE B 1 169 ? 13.773 -28.234 -7.234 1 95.44 169 ILE B N 1
ATOM 3606 C CA . ILE B 1 169 ? 12.758 -28.156 -8.281 1 95.44 169 ILE B CA 1
ATOM 3607 C C . ILE B 1 169 ? 11.43 -28.672 -7.758 1 95.44 169 ILE B C 1
ATOM 3609 O O . ILE B 1 169 ? 11.312 -29.859 -7.406 1 95.44 169 ILE B O 1
ATOM 3613 N N . ARG B 1 170 ? 10.492 -27.812 -7.691 1 93.81 170 ARG B N 1
ATOM 3614 C CA . ARG B 1 170 ? 9.156 -28.172 -7.23 1 93.81 170 ARG B CA 1
ATOM 3615 C C . ARG B 1 170 ? 8.359 -28.859 -8.336 1 93.81 170 ARG B C 1
ATOM 3617 O O . ARG B 1 170 ? 7.574 -29.781 -8.07 1 93.81 170 ARG B O 1
ATOM 3624 N N . SER B 1 171 ? 8.477 -28.406 -9.555 1 94.06 171 SER B N 1
ATOM 3625 C CA . SER B 1 171 ? 7.793 -28.953 -10.711 1 94.06 171 SER B CA 1
ATOM 3626 C C . SER B 1 171 ? 8.508 -28.578 -12.008 1 94.06 171 SER B C 1
ATOM 3628 O O . SER B 1 171 ? 9.039 -27.484 -12.133 1 94.06 171 SER B O 1
ATOM 3630 N N . ARG B 1 172 ? 8.469 -29.484 -13.008 1 95 172 ARG B N 1
ATOM 3631 C CA . ARG B 1 172 ? 9.055 -29.219 -14.32 1 95 172 ARG B CA 1
ATOM 3632 C C . ARG B 1 172 ? 7.977 -28.969 -15.367 1 95 172 ARG B C 1
ATOM 3634 O O . ARG B 1 172 ? 8.281 -28.656 -16.516 1 95 172 ARG B O 1
ATOM 3641 N N . THR B 1 173 ? 6.719 -29.031 -14.93 1 94.38 173 THR B N 1
ATOM 3642 C CA . THR B 1 173 ? 5.668 -29.047 -15.945 1 94.38 173 THR B CA 1
ATOM 3643 C C . THR B 1 173 ? 4.539 -28.094 -15.562 1 94.38 173 THR B C 1
ATOM 3645 O O . THR B 1 173 ? 3.424 -28.203 -16.078 1 94.38 173 THR B O 1
ATOM 3648 N N . LEU B 1 174 ? 4.75 -27.266 -14.688 1 94.94 174 LEU B N 1
ATOM 3649 C CA . LEU B 1 174 ? 3.695 -26.375 -14.234 1 94.94 174 LEU B CA 1
ATOM 3650 C C . LEU B 1 174 ? 3.867 -24.984 -14.844 1 94.94 174 LEU B C 1
ATOM 3652 O O . LEU B 1 174 ? 4.703 -24.203 -14.391 1 94.94 174 LEU B O 1
ATOM 3656 N N . PRO B 1 175 ? 3.045 -24.625 -15.797 1 94.44 175 PRO B N 1
ATOM 3657 C CA . PRO B 1 175 ? 3.156 -23.281 -16.375 1 94.44 175 PRO B CA 1
ATOM 3658 C C . PRO B 1 175 ? 2.736 -22.188 -15.391 1 94.44 175 PRO B C 1
ATOM 3660 O O . PRO B 1 175 ? 2.062 -22.469 -14.391 1 94.44 175 PRO B O 1
ATOM 3663 N N . LEU B 1 176 ? 3.158 -20.969 -15.711 1 95.44 176 LEU B N 1
ATOM 3664 C CA . LEU B 1 176 ? 2.715 -19.828 -14.93 1 95.44 176 LEU B CA 1
ATOM 3665 C C . LEU B 1 176 ? 1.205 -19.656 -15.031 1 95.44 176 LEU B C 1
ATOM 3667 O O . LEU B 1 176 ? 0.622 -19.859 -16.094 1 95.44 176 LEU B O 1
ATOM 3671 N N . ILE B 1 177 ? 0.639 -19.25 -13.984 1 94.56 177 ILE B N 1
ATOM 3672 C CA . ILE B 1 177 ? -0.809 -19.078 -13.945 1 94.56 177 ILE B CA 1
ATOM 3673 C C . ILE B 1 177 ? -1.225 -18.031 -14.977 1 9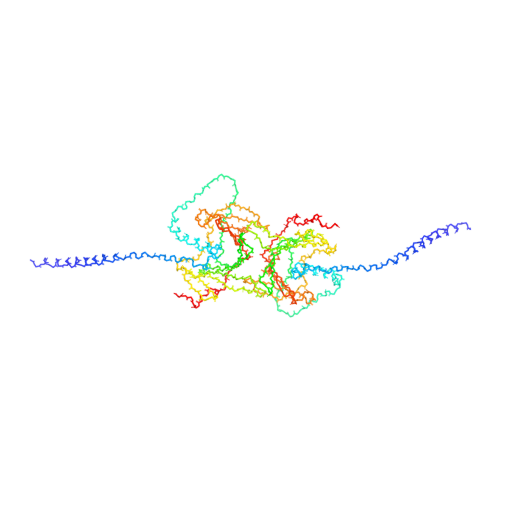4.56 177 ILE B C 1
ATOM 3675 O O . ILE B 1 177 ? -0.551 -17.016 -15.141 1 94.56 177 ILE B O 1
ATOM 3679 N N . SER B 1 178 ? -2.291 -18.281 -15.641 1 94.25 178 SER B N 1
ATOM 3680 C CA . SER B 1 178 ? -2.771 -17.438 -16.719 1 94.25 178 SER B CA 1
ATOM 3681 C C . SER B 1 178 ? -3.381 -16.141 -16.188 1 94.25 178 SER B C 1
ATOM 3683 O O . SER B 1 178 ? -3.918 -16.125 -15.078 1 94.25 178 SER B O 1
ATOM 3685 N N . PRO B 1 179 ? -3.342 -15.102 -17.047 1 95.06 179 PRO B N 1
ATOM 3686 C CA . PRO B 1 179 ? -4.031 -13.867 -16.672 1 95.06 179 PRO B CA 1
ATOM 3687 C C . PRO B 1 179 ? -5.512 -14.086 -16.375 1 95.06 179 PRO B C 1
ATOM 3689 O O . PRO B 1 179 ? -6.125 -13.297 -15.648 1 95.06 179 PRO B O 1
ATOM 3692 N N . ASN B 1 180 ? -6.09 -15.156 -16.875 1 93.38 180 ASN B N 1
ATOM 3693 C CA . ASN B 1 180 ? -7.523 -15.398 -16.781 1 93.38 180 ASN B CA 1
ATOM 3694 C C . ASN B 1 180 ? -7.859 -16.344 -15.633 1 93.38 180 ASN B C 1
ATOM 3696 O O . ASN B 1 180 ? -8.938 -16.938 -15.609 1 93.38 180 ASN B O 1
ATOM 3700 N N . TRP B 1 181 ? -7.039 -16.469 -14.695 1 92.19 181 TRP B N 1
ATOM 3701 C CA . TRP B 1 181 ? -7.195 -17.469 -13.641 1 92.19 181 TRP B CA 1
ATOM 3702 C C . TRP B 1 181 ? -8.438 -17.188 -12.805 1 92.19 181 TRP B C 1
ATOM 3704 O O . TRP B 1 181 ? -8.953 -18.078 -12.125 1 92.19 181 TRP B O 1
ATOM 3714 N N . LEU B 1 182 ? -8.961 -15.969 -12.859 1 93.06 182 LEU B N 1
ATOM 3715 C CA . LEU B 1 182 ? -10.117 -15.578 -12.062 1 93.06 182 LEU B CA 1
ATOM 3716 C C . LEU B 1 182 ? -11.414 -15.875 -12.805 1 93.06 182 LEU B C 1
ATOM 3718 O O . LEU B 1 182 ? -12.5 -15.594 -12.297 1 93.06 182 LEU B O 1
ATOM 3722 N N . GLN B 1 183 ? -11.344 -16.516 -13.93 1 90.38 183 GLN B N 1
ATOM 3723 C CA . GLN B 1 183 ? -12.539 -16.812 -14.719 1 90.38 183 GLN B CA 1
ATOM 3724 C C . GLN B 1 183 ? -13.422 -17.844 -14.023 1 90.38 183 GLN B C 1
ATOM 3726 O O . GLN B 1 183 ? -14.617 -17.922 -14.305 1 90.38 183 GLN B O 1
ATOM 3731 N N . ILE B 1 184 ? -12.898 -18.547 -13.141 1 86.12 184 ILE B N 1
ATOM 3732 C CA . ILE B 1 184 ? -13.648 -19.609 -12.461 1 86.12 184 ILE B CA 1
ATOM 3733 C C . ILE B 1 184 ? -14.477 -19 -11.328 1 86.12 184 ILE B C 1
ATOM 3735 O O . ILE B 1 184 ? -15.266 -19.703 -10.695 1 86.12 184 ILE B O 1
ATOM 3739 N N . THR B 1 185 ? -14.25 -17.703 -11.023 1 91.94 185 THR B N 1
ATOM 3740 C CA . THR B 1 185 ? -14.906 -17.078 -9.883 1 91.94 185 THR B CA 1
ATOM 3741 C C . THR B 1 185 ? -16.297 -16.562 -10.281 1 91.94 185 THR B C 1
ATOM 3743 O O . THR B 1 185 ? -16.578 -16.391 -11.469 1 91.94 185 THR B O 1
ATOM 3746 N N . ASN B 1 186 ? -17.125 -16.312 -9.258 1 92.69 186 ASN B N 1
ATOM 3747 C CA . ASN B 1 186 ? -18.438 -15.719 -9.406 1 92.69 186 ASN B CA 1
ATOM 3748 C C . ASN B 1 186 ? -18.516 -14.344 -8.758 1 92.69 186 ASN B C 1
ATOM 3750 O O . ASN B 1 186 ? -17.984 -14.133 -7.668 1 92.69 186 ASN B O 1
ATOM 3754 N N . TYR B 1 187 ? -19.188 -13.477 -9.5 1 94.94 187 TYR B N 1
ATOM 3755 C CA . TYR B 1 187 ? -19.391 -12.141 -8.961 1 94.94 187 TYR B CA 1
ATOM 3756 C C . TYR B 1 187 ? -20.375 -12.18 -7.797 1 94.94 187 TYR B C 1
ATOM 3758 O O . TYR B 1 187 ? -21.484 -12.727 -7.918 1 94.94 187 TYR B O 1
ATOM 3766 N N . ILE B 1 188 ? -20.016 -11.586 -6.684 1 94.06 188 ILE B N 1
ATOM 3767 C CA . ILE B 1 188 ? -20.938 -11.68 -5.559 1 94.06 188 ILE B CA 1
ATOM 3768 C C . ILE B 1 188 ? -21.375 -10.281 -5.137 1 94.06 188 ILE B C 1
ATOM 3770 O O . ILE B 1 188 ? -22.172 -10.125 -4.211 1 94.06 188 ILE B O 1
ATOM 3774 N N . GLY B 1 189 ? -20.797 -9.234 -5.695 1 94.94 189 GLY B N 1
ATOM 3775 C CA . GLY B 1 189 ? -21.328 -7.91 -5.438 1 94.94 189 GLY B CA 1
ATOM 3776 C C . GLY B 1 189 ? -20.25 -6.859 -5.254 1 94.94 189 GLY B C 1
ATOM 3777 O O . GLY B 1 189 ? -19.078 -7.113 -5.523 1 94.94 189 GLY B O 1
ATOM 3778 N N . ARG B 1 190 ? -20.703 -5.664 -4.953 1 93.25 190 ARG B N 1
ATOM 3779 C CA . ARG B 1 190 ? -19.859 -4.5 -4.719 1 93.25 190 ARG B CA 1
ATOM 3780 C C . ARG B 1 190 ? -19.922 -4.055 -3.264 1 93.25 190 ARG B C 1
ATOM 3782 O O . ARG B 1 190 ? -20.984 -4.141 -2.633 1 93.25 190 ARG B O 1
ATOM 3789 N N . SER B 1 191 ? -18.781 -3.758 -2.738 1 90.5 191 SER B N 1
ATOM 3790 C CA . SER B 1 191 ? -18.719 -3.256 -1.369 1 90.5 191 SER B CA 1
ATOM 3791 C C . SER B 1 191 ? -17.688 -2.15 -1.232 1 90.5 191 SER B C 1
ATOM 3793 O O . SER B 1 191 ? -16.891 -1.922 -2.146 1 90.5 191 SER B O 1
ATOM 3795 N N . LEU B 1 192 ? -17.719 -1.427 -0.061 1 84.56 192 LEU B N 1
ATOM 3796 C CA . LEU B 1 192 ? -16.688 -0.444 0.245 1 84.56 192 LEU B CA 1
ATOM 3797 C C . LEU B 1 192 ? -15.492 -1.106 0.92 1 84.56 192 LEU B C 1
ATOM 3799 O O . LEU B 1 192 ? -15.648 -1.804 1.925 1 84.56 192 LEU B O 1
ATOM 3803 N N . PHE B 1 193 ? -14.445 -0.987 0.245 1 86.25 193 PHE B N 1
ATOM 3804 C CA . PHE B 1 193 ? -13.156 -1.415 0.778 1 86.25 193 PHE B CA 1
ATOM 3805 C C . PHE B 1 193 ? -12.336 -0.216 1.243 1 86.25 193 PHE B C 1
ATOM 3807 O O . PHE B 1 193 ? -11.664 0.436 0.439 1 86.25 193 PHE B O 1
ATOM 3814 N N . ARG B 1 194 ? -12.445 0.104 2.471 1 80.19 194 ARG B N 1
ATOM 3815 C CA . ARG B 1 194 ? -11.734 1.225 3.074 1 80.19 194 ARG B CA 1
ATOM 3816 C C . ARG B 1 194 ? -12.016 2.521 2.326 1 80.19 194 ARG B C 1
ATOM 3818 O O . ARG B 1 194 ? -11.094 3.277 2.01 1 80.19 194 ARG B O 1
ATOM 3825 N N . GLY B 1 195 ? -13.25 2.691 1.928 1 74.88 195 GLY B N 1
ATOM 3826 C CA . GLY B 1 195 ? -13.711 3.918 1.294 1 74.88 195 GLY B CA 1
ATOM 3827 C C . GLY B 1 195 ? -13.711 3.842 -0.221 1 74.88 195 GLY B C 1
ATOM 3828 O O . GLY B 1 195 ? -14.117 4.789 -0.896 1 74.88 195 GLY B O 1
ATOM 3829 N N . LEU B 1 196 ? -13.18 2.779 -0.736 1 80.12 196 LEU B N 1
ATOM 3830 C CA . LEU B 1 196 ? -13.172 2.561 -2.178 1 80.12 196 LEU B CA 1
ATOM 3831 C C . LEU B 1 196 ? -14.188 1.496 -2.574 1 80.12 196 LEU B C 1
ATOM 3833 O O . LEU B 1 196 ? -14.289 0.454 -1.922 1 80.12 196 LEU B O 1
ATOM 3837 N N . TYR B 1 197 ? -14.898 1.83 -3.566 1 86.12 197 TYR B N 1
ATOM 3838 C CA . TYR B 1 197 ? -15.773 0.789 -4.09 1 86.12 197 TYR B CA 1
ATOM 3839 C C . TYR B 1 197 ? -14.961 -0.352 -4.695 1 86.12 197 TYR B C 1
ATOM 3841 O O . TYR B 1 197 ? -14.008 -0.118 -5.438 1 86.12 197 TYR B O 1
ATOM 3849 N N . SER B 1 198 ? -15.375 -1.522 -4.301 1 93.75 198 SER B N 1
ATOM 3850 C CA . SER B 1 198 ? -14.688 -2.713 -4.793 1 93.75 198 SER B CA 1
ATOM 3851 C C . SER B 1 198 ? -15.68 -3.762 -5.285 1 93.75 198 SER B C 1
ATOM 3853 O O . SER B 1 198 ? -16.781 -3.898 -4.73 1 93.75 198 SER B O 1
ATOM 3855 N N . ASP B 1 199 ? -15.328 -4.414 -6.359 1 95.62 199 ASP B N 1
ATOM 3856 C CA . ASP B 1 199 ? -16.031 -5.609 -6.797 1 95.62 199 ASP B CA 1
ATOM 3857 C C . ASP B 1 199 ? -15.453 -6.863 -6.141 1 95.62 199 ASP B C 1
ATOM 3859 O O . ASP B 1 199 ? -14.242 -6.973 -5.969 1 95.62 199 ASP B O 1
ATOM 3863 N N . ILE B 1 200 ? -16.375 -7.789 -5.828 1 96.62 200 ILE B N 1
ATOM 3864 C CA . ILE B 1 200 ? -15.961 -8.984 -5.09 1 96.62 200 ILE B CA 1
ATOM 3865 C C . ILE B 1 200 ? -16.281 -10.227 -5.91 1 96.62 200 ILE B C 1
ATOM 3867 O O . ILE B 1 200 ? -17.391 -10.367 -6.445 1 96.62 200 ILE B O 1
ATOM 3871 N N . TRP B 1 201 ? -15.297 -11.055 -6.02 1 95.19 201 TRP B N 1
ATOM 3872 C CA . TRP B 1 201 ? -15.406 -12.32 -6.738 1 95.19 201 TRP B CA 1
ATOM 3873 C C . TRP B 1 201 ? -15.117 -13.5 -5.812 1 95.19 201 TRP B C 1
ATOM 3875 O O . TRP B 1 201 ? -14.148 -13.477 -5.055 1 95.19 201 TRP B O 1
ATOM 3885 N N . GLN B 1 202 ? -15.977 -14.516 -5.859 1 93.81 202 GLN B N 1
ATOM 3886 C CA . GLN B 1 202 ? -15.828 -15.68 -4.984 1 93.81 202 GLN B CA 1
ATOM 3887 C C . GLN B 1 202 ? -15.484 -16.922 -5.781 1 93.81 202 GLN B C 1
ATOM 3889 O O . GLN B 1 202 ? -16.062 -17.188 -6.836 1 93.81 202 GLN B O 1
ATOM 3894 N N . PHE B 1 203 ? -14.516 -17.625 -5.223 1 89.44 203 PHE B N 1
ATOM 3895 C CA . PHE B 1 203 ? -14.125 -18.891 -5.82 1 89.44 203 PHE B CA 1
ATOM 3896 C C . PHE B 1 203 ? -15.172 -19.969 -5.535 1 89.44 203 PHE B C 1
ATOM 3898 O O . PHE B 1 203 ? -15.875 -19.906 -4.527 1 89.44 203 PHE B O 1
ATOM 3905 N N . PRO B 1 204 ? -15.25 -20.906 -6.484 1 83.5 204 PRO B N 1
ATOM 3906 C CA . PRO B 1 204 ? -16.172 -22.016 -6.215 1 83.5 204 PRO B CA 1
ATOM 3907 C C . PRO B 1 204 ? -15.711 -22.875 -5.043 1 83.5 204 PRO B C 1
ATOM 3909 O O . PRO B 1 204 ? -14.531 -22.875 -4.684 1 83.5 204 PRO B O 1
ATOM 3912 N N . ASN B 1 205 ? -16.672 -23.438 -4.414 1 79.06 205 ASN B N 1
ATOM 3913 C CA . ASN B 1 205 ? -16.391 -24.312 -3.285 1 79.06 205 ASN B CA 1
ATOM 3914 C C . ASN B 1 205 ? -15.734 -25.625 -3.738 1 79.06 205 ASN B C 1
ATOM 3916 O O . ASN B 1 205 ? -16.391 -26.672 -3.771 1 79.06 205 ASN B O 1
ATOM 3920 N N . ILE B 1 206 ? -14.641 -25.484 -4.227 1 69.62 206 ILE B N 1
ATOM 3921 C CA . ILE B 1 206 ? -13.883 -26.656 -4.641 1 69.62 206 ILE B CA 1
ATOM 3922 C C . ILE B 1 206 ? -12.641 -26.812 -3.762 1 69.62 206 ILE B C 1
ATOM 3924 O O . ILE B 1 206 ? -11.797 -25.906 -3.713 1 69.62 206 ILE B O 1
ATOM 3928 N N . ASP B 1 207 ? -12.578 -27.922 -3.09 1 65.88 207 ASP B N 1
ATOM 3929 C CA . ASP B 1 207 ? -11.438 -28.391 -2.311 1 65.88 207 ASP B CA 1
ATOM 3930 C C . ASP B 1 207 ? -10.812 -27.25 -1.511 1 65.88 207 ASP B C 1
ATOM 3932 O O . ASP B 1 207 ? -11.477 -26.656 -0.654 1 65.88 207 ASP B O 1
ATOM 3936 N N . ASP B 1 208 ? -9.617 -26.938 -1.927 1 67.38 208 ASP B N 1
ATOM 3937 C CA . ASP B 1 208 ? -8.711 -26.078 -1.162 1 67.38 208 ASP B CA 1
ATOM 3938 C C . ASP B 1 208 ? -8.922 -24.609 -1.501 1 67.38 208 ASP B C 1
ATOM 3940 O O . ASP B 1 208 ? -8.133 -23.75 -1.094 1 67.38 208 ASP B O 1
ATOM 3944 N N . LEU B 1 209 ? -10.109 -24.281 -2.201 1 76.88 209 LEU B N 1
ATOM 3945 C CA . LEU B 1 209 ? -10.328 -22.891 -2.574 1 76.88 209 LEU B CA 1
ATOM 3946 C C . LEU B 1 209 ? -11.625 -22.359 -1.963 1 76.88 209 LEU B C 1
ATOM 3948 O O . LEU B 1 209 ? -12.062 -21.25 -2.275 1 76.88 209 LEU B O 1
ATOM 3952 N N . ASP B 1 210 ? -12.125 -23.094 -0.976 1 80.62 210 ASP B N 1
ATOM 3953 C CA . ASP B 1 210 ? -13.453 -22.781 -0.445 1 80.62 210 ASP B CA 1
ATOM 3954 C C . ASP B 1 210 ? -13.461 -21.438 0.263 1 80.62 210 ASP B C 1
ATOM 3956 O O . ASP B 1 210 ? -12.664 -21.203 1.172 1 80.62 210 ASP B O 1
ATOM 3960 N N . GLY B 1 211 ? -14.367 -20.641 -0.292 1 84.94 211 GLY B N 1
ATOM 3961 C CA . GLY B 1 211 ? -14.641 -19.391 0.395 1 84.94 211 GLY B CA 1
ATOM 3962 C C . GLY B 1 211 ? -13.656 -18.281 0.033 1 84.94 211 GLY B C 1
ATOM 3963 O O . GLY B 1 211 ? -13.781 -17.156 0.503 1 84.94 211 GLY B O 1
ATOM 3964 N N . MET B 1 212 ? -12.672 -18.547 -0.77 1 90.38 212 MET B N 1
ATOM 3965 C CA . MET B 1 212 ? -11.711 -17.531 -1.186 1 90.38 212 MET B CA 1
ATOM 3966 C C . MET B 1 212 ? -12.391 -16.438 -2.002 1 90.38 212 MET B C 1
ATOM 3968 O O . MET B 1 212 ? -13.266 -16.734 -2.82 1 90.38 212 MET B O 1
ATOM 3972 N N . LYS B 1 213 ? -11.938 -15.234 -1.733 1 94.06 213 LYS B N 1
ATOM 3973 C CA . LYS B 1 213 ? -12.5 -14.086 -2.43 1 94.06 213 LYS B CA 1
ATOM 3974 C C . LYS B 1 213 ? -11.398 -13.195 -3 1 94.06 213 LYS B C 1
ATOM 3976 O O . LYS B 1 213 ? -10.266 -13.219 -2.516 1 94.06 213 LYS B O 1
ATOM 3981 N N . TYR B 1 214 ? -11.719 -12.562 -4.031 1 95.94 214 TYR B N 1
ATOM 3982 C CA . TYR B 1 214 ? -10.859 -11.602 -4.711 1 95.94 214 TYR B CA 1
ATOM 3983 C C . TYR B 1 214 ? -11.547 -10.242 -4.82 1 95.94 214 TYR B C 1
ATOM 3985 O O . TYR B 1 214 ? -12.68 -10.148 -5.297 1 95.94 214 TYR B O 1
ATOM 3993 N N . TYR B 1 215 ? -10.859 -9.203 -4.34 1 96.06 215 TYR B N 1
ATOM 3994 C CA . TYR B 1 215 ? -11.352 -7.832 -4.355 1 96.06 215 TYR B CA 1
ATOM 3995 C C . TYR B 1 215 ? -10.539 -6.969 -5.309 1 96.06 215 TYR B C 1
ATOM 3997 O O . TYR B 1 215 ? -9.305 -7.016 -5.297 1 96.06 215 TYR B O 1
ATOM 4005 N N . HIS B 1 216 ? -11.211 -6.195 -6.121 1 96.25 216 HIS B N 1
ATOM 4006 C CA . HIS B 1 216 ? -10.5 -5.203 -6.922 1 96.25 216 HIS B CA 1
ATOM 4007 C C . HIS B 1 216 ? -11.289 -3.9 -7.004 1 96.25 216 HIS B C 1
ATOM 4009 O O . HIS B 1 216 ? -12.5 -3.885 -6.77 1 96.25 216 HIS B O 1
ATOM 4015 N N . ARG B 1 217 ? -10.594 -2.865 -7.316 1 93 217 ARG B N 1
ATOM 4016 C CA . ARG B 1 217 ? -11.219 -1.556 -7.484 1 93 217 ARG B CA 1
ATOM 4017 C C . ARG B 1 217 ? -12.195 -1.561 -8.656 1 93 217 ARG B C 1
ATOM 4019 O O . ARG B 1 217 ? -11.914 -2.133 -9.711 1 93 217 ARG B O 1
ATOM 4026 N N . VAL B 1 218 ? -13.273 -0.857 -8.406 1 92 218 VAL B N 1
ATOM 4027 C CA . VAL B 1 218 ? -14.234 -0.694 -9.492 1 92 218 VAL B CA 1
ATOM 4028 C C . VAL B 1 218 ? -13.672 0.27 -10.539 1 92 218 VAL B C 1
ATOM 4030 O O . VAL B 1 218 ? -13.211 1.361 -10.203 1 92 218 VAL B O 1
ATOM 4033 N N . ALA B 1 219 ? -13.703 -0.2 -11.766 1 88.44 219 ALA B N 1
ATOM 4034 C CA . ALA B 1 219 ? -13.281 0.646 -12.883 1 88.44 219 ALA B CA 1
ATOM 4035 C C . ALA B 1 219 ? -13.906 0.175 -14.195 1 88.44 219 ALA B C 1
ATOM 4037 O O . ALA B 1 219 ? -14.258 -0.999 -14.336 1 88.44 219 ALA B O 1
ATOM 4038 N N . ASP B 1 220 ? -14.008 1.097 -15.016 1 86.06 220 ASP B N 1
ATOM 4039 C CA . ASP B 1 220 ? -14.57 0.763 -16.312 1 86.06 220 ASP B CA 1
ATOM 4040 C C . ASP B 1 220 ? -13.57 -0.014 -17.172 1 86.06 220 ASP B C 1
ATOM 4042 O O . ASP B 1 220 ? -13.93 -1.002 -17.812 1 86.06 220 ASP B O 1
ATOM 4046 N N . LYS B 1 221 ? -12.367 0.44 -17.078 1 86.94 221 LYS B N 1
ATOM 4047 C CA . LYS B 1 221 ? -11.336 -0.226 -17.875 1 86.94 221 LYS B CA 1
ATOM 4048 C C . LYS B 1 221 ? -10.68 -1.351 -17.078 1 86.94 221 LYS B C 1
ATOM 4050 O O . LYS B 1 221 ? -10.43 -1.208 -15.883 1 86.94 221 LYS B O 1
ATOM 4055 N N . MET B 1 222 ? -10.422 -2.461 -17.766 1 87.12 222 MET B N 1
ATOM 4056 C CA . MET B 1 222 ? -9.844 -3.648 -17.141 1 87.12 222 MET B CA 1
ATOM 4057 C C . MET B 1 222 ? -8.516 -3.314 -16.469 1 87.12 222 MET B C 1
ATOM 4059 O O . MET B 1 222 ? -8.25 -3.766 -15.352 1 87.12 222 MET B O 1
ATOM 4063 N N . GLU B 1 223 ? -7.73 -2.459 -17.109 1 81.81 223 GLU B N 1
ATOM 4064 C CA . GLU B 1 223 ? -6.395 -2.145 -16.609 1 81.81 223 GLU B CA 1
ATOM 4065 C C . GLU B 1 223 ? -6.469 -1.323 -15.328 1 81.81 223 GLU B C 1
ATOM 4067 O O . GLU B 1 223 ? -5.496 -1.248 -14.578 1 81.81 223 GLU B O 1
ATOM 4072 N N . ASP B 1 224 ? -7.605 -0.762 -15.031 1 85.06 224 ASP B N 1
ATOM 4073 C CA . ASP B 1 224 ? -7.773 0.084 -13.852 1 85.06 224 ASP B CA 1
ATOM 4074 C C . ASP B 1 224 ? -8.391 -0.698 -12.703 1 85.06 224 ASP B C 1
ATOM 4076 O O . ASP B 1 224 ? -8.531 -0.176 -11.594 1 85.06 224 ASP B O 1
ATOM 4080 N N . ARG B 1 225 ? -8.711 -1.934 -12.969 1 92.06 225 ARG B N 1
ATOM 4081 C CA . ARG B 1 225 ? -9.25 -2.795 -11.922 1 92.06 225 ARG B CA 1
ATOM 4082 C C . ARG B 1 225 ? -8.133 -3.373 -11.062 1 92.06 225 ARG B C 1
ATOM 4084 O O . ARG B 1 225 ? -7.898 -4.582 -11.062 1 92.06 225 ARG B O 1
ATOM 4091 N N . ILE B 1 226 ? -7.555 -2.455 -10.352 1 92.06 226 ILE B N 1
ATOM 4092 C CA . ILE B 1 226 ? -6.391 -2.779 -9.531 1 92.06 226 ILE B CA 1
ATOM 4093 C C . ILE B 1 226 ? -6.812 -3.689 -8.383 1 92.06 226 ILE B C 1
ATOM 4095 O O . ILE B 1 226 ? -7.773 -3.396 -7.664 1 92.06 226 ILE B O 1
ATOM 4099 N N . PRO B 1 227 ? -6.117 -4.812 -8.227 1 96.12 227 PRO B N 1
ATOM 4100 C CA . PRO B 1 227 ? -6.438 -5.695 -7.105 1 96.12 227 PRO B CA 1
ATOM 4101 C C . PRO B 1 227 ? -6.238 -5.023 -5.75 1 96.12 227 PRO B C 1
ATOM 4103 O O . PRO B 1 227 ? -5.301 -4.238 -5.578 1 96.12 227 PRO B O 1
ATOM 4106 N N . LEU B 1 228 ? -7.098 -5.398 -4.824 1 94.75 228 LEU B N 1
ATOM 4107 C CA . LEU B 1 228 ? -7.02 -4.836 -3.479 1 94.75 228 LEU B CA 1
ATOM 4108 C C . LEU B 1 228 ? -6.68 -5.922 -2.459 1 94.75 228 LEU B C 1
ATOM 4110 O O . LEU B 1 228 ? -5.816 -5.723 -1.601 1 94.75 228 LEU B O 1
ATOM 4114 N N . ARG B 1 229 ? -7.363 -7.047 -2.611 1 95.5 229 ARG B N 1
ATOM 4115 C CA . ARG B 1 229 ? -7.223 -8.094 -1.605 1 95.5 229 ARG B CA 1
ATOM 4116 C C . ARG B 1 229 ? -7.594 -9.453 -2.182 1 95.5 229 ARG B C 1
ATOM 4118 O O . ARG B 1 229 ? -8.523 -9.562 -2.988 1 95.5 229 ARG B O 1
ATOM 4125 N N . SER B 1 230 ? -6.879 -10.461 -1.781 1 94.88 230 SER B N 1
ATOM 4126 C CA . SER B 1 230 ? -7.27 -11.867 -1.91 1 94.88 230 SER B CA 1
ATOM 4127 C C . SER B 1 230 ? -7.367 -12.539 -0.546 1 94.88 230 SER B C 1
ATOM 4129 O O . SER B 1 230 ? -6.48 -12.375 0.297 1 94.88 230 SER B O 1
ATOM 4131 N N . THR B 1 231 ? -8.445 -13.289 -0.323 1 93.44 231 THR B N 1
ATOM 4132 C CA . THR B 1 231 ? -8.578 -13.984 0.95 1 93.44 231 THR B CA 1
ATOM 4133 C C . THR B 1 231 ? -8.18 -15.453 0.806 1 93.44 231 THR B C 1
ATOM 4135 O O . THR B 1 231 ? -8.156 -15.984 -0.304 1 93.44 231 THR B O 1
ATOM 4138 N N . ASN B 1 232 ? -7.875 -15.969 1.988 1 89.94 232 ASN B N 1
ATOM 4139 C CA . ASN B 1 232 ? -7.629 -17.406 2.031 1 89.94 232 ASN B CA 1
ATOM 4140 C C . ASN B 1 232 ? -8.93 -18.203 2.098 1 89.94 232 ASN B C 1
ATOM 4142 O O . ASN B 1 232 ? -10.016 -17.609 2.092 1 89.94 232 ASN B O 1
ATOM 4146 N N . GLN B 1 233 ? -8.68 -19.484 2.092 1 85.69 233 GLN B N 1
ATOM 4147 C CA . GLN B 1 233 ? -9.828 -20.375 2.252 1 85.69 233 GLN B CA 1
ATOM 4148 C C . GLN B 1 233 ? -10.398 -20.297 3.666 1 85.69 233 GLN B C 1
ATOM 4150 O O . GLN B 1 233 ? -9.703 -19.875 4.594 1 85.69 233 GLN B O 1
ATOM 4155 N N . GLU B 1 234 ? -11.562 -20.734 3.791 1 81.56 234 GLU B N 1
ATOM 4156 C CA . GLU B 1 234 ? -12.289 -20.594 5.051 1 81.56 234 GLU B CA 1
ATOM 4157 C C . GLU B 1 234 ? -11.602 -21.375 6.172 1 81.56 234 GLU B C 1
ATOM 4159 O O . GLU B 1 234 ? -11.578 -20.922 7.316 1 81.56 234 GLU B O 1
ATOM 4164 N N . ASN B 1 235 ? -11.07 -22.516 5.867 1 81.5 235 ASN B N 1
ATOM 4165 C CA . ASN B 1 235 ? -10.484 -23.375 6.895 1 81.5 235 ASN B CA 1
ATOM 4166 C C . ASN B 1 235 ? -9.102 -22.875 7.316 1 81.5 235 ASN B C 1
ATOM 4168 O O . ASN B 1 235 ? -8.539 -23.375 8.297 1 81.5 235 ASN B O 1
ATOM 4172 N N . ASP B 1 236 ? -8.555 -21.984 6.715 1 83.06 236 ASP B N 1
ATOM 4173 C CA . ASP B 1 236 ? -7.293 -21.312 7.039 1 83.06 236 ASP B CA 1
ATOM 4174 C C . ASP B 1 236 ? -7.371 -19.812 6.754 1 83.06 236 ASP B C 1
ATOM 4176 O O . ASP B 1 236 ? -6.781 -19.328 5.785 1 83.06 236 ASP B O 1
ATOM 4180 N N . PRO B 1 237 ? -8.008 -19.156 7.656 1 86.81 237 PRO B N 1
ATOM 4181 C CA . PRO B 1 237 ? -8.344 -17.766 7.367 1 86.81 237 PRO B CA 1
ATOM 4182 C C . PRO B 1 237 ? -7.113 -16.859 7.277 1 86.81 237 PRO B C 1
ATOM 4184 O O . PRO B 1 237 ? -6.148 -17.062 8.016 1 86.81 237 PRO B O 1
ATOM 4187 N N . GLY B 1 238 ? -7.094 -15.969 6.391 1 90.44 238 GLY B N 1
ATOM 4188 C CA . GLY B 1 238 ? -6.086 -14.953 6.113 1 90.44 238 GLY B CA 1
ATOM 4189 C C . GLY B 1 238 ? -6.391 -14.133 4.875 1 90.44 238 GLY B C 1
ATOM 4190 O O . GLY B 1 238 ? -7.359 -14.414 4.164 1 90.44 238 GLY B O 1
ATOM 4191 N N . ALA B 1 239 ? -5.66 -13.094 4.734 1 93 239 ALA B N 1
ATOM 4192 C CA . ALA B 1 239 ? -5.848 -12.25 3.559 1 93 239 ALA B CA 1
ATOM 4193 C C . ALA B 1 239 ? -4.52 -11.656 3.092 1 93 239 ALA B C 1
ATOM 4195 O O . ALA B 1 239 ? -3.582 -11.523 3.881 1 93 239 ALA B O 1
ATOM 4196 N N . THR B 1 240 ? -4.465 -11.461 1.812 1 94.94 240 THR B N 1
ATOM 4197 C CA . THR B 1 240 ? -3.338 -10.773 1.191 1 94.94 240 THR B CA 1
ATOM 4198 C C . THR B 1 240 ? -3.791 -9.461 0.558 1 94.94 240 THR B C 1
ATOM 4200 O O . THR B 1 240 ? -4.645 -9.461 -0.333 1 94.94 240 THR B O 1
ATOM 4203 N N . ASP B 1 241 ? -3.246 -8.375 1.075 1 94.5 241 ASP B N 1
ATOM 4204 C CA . ASP B 1 241 ? -3.521 -7.07 0.487 1 94.5 241 ASP B CA 1
ATOM 4205 C C . ASP B 1 241 ? -2.455 -6.691 -0.536 1 94.5 241 ASP B C 1
ATOM 4207 O O . ASP B 1 241 ? -1.266 -6.934 -0.319 1 94.5 241 ASP B O 1
ATOM 4211 N N . TYR B 1 242 ? -2.92 -6.117 -1.604 1 94.5 242 TYR B N 1
ATOM 4212 C CA . TYR B 1 242 ? -2.021 -5.535 -2.594 1 94.5 242 TYR B CA 1
ATOM 4213 C C . TYR B 1 242 ? -1.652 -4.105 -2.225 1 94.5 242 TYR B C 1
ATOM 4215 O O . TYR B 1 242 ? -2.488 -3.201 -2.307 1 94.5 242 TYR B O 1
ATOM 4223 N N . VAL B 1 243 ? -0.422 -3.914 -1.869 1 90.69 243 VAL B N 1
ATOM 4224 C CA . VAL B 1 243 ? 0.053 -2.607 -1.429 1 90.69 243 VAL B CA 1
ATOM 4225 C C . VAL B 1 243 ? 0.309 -1.715 -2.641 1 90.69 243 VAL B C 1
ATOM 4227 O O . VAL B 1 243 ? 0.022 -0.516 -2.607 1 90.69 243 VAL B O 1
ATOM 4230 N N . ASP B 1 244 ? 0.859 -2.25 -3.602 1 88.38 244 ASP B N 1
ATOM 4231 C CA . ASP B 1 244 ? 1.057 -1.578 -4.883 1 88.38 244 ASP B CA 1
ATOM 4232 C C . ASP B 1 244 ? 0.816 -2.535 -6.047 1 88.38 244 ASP B C 1
ATOM 4234 O O . ASP B 1 244 ? 0.656 -3.74 -5.844 1 88.38 244 ASP B O 1
ATOM 4238 N N . PHE B 1 245 ? 0.591 -1.993 -7.152 1 91.5 245 PHE B N 1
ATOM 4239 C CA . PHE B 1 245 ? 0.346 -2.721 -8.391 1 91.5 245 PHE B CA 1
ATOM 4240 C C . PHE B 1 245 ? 0.877 -1.944 -9.594 1 91.5 245 PHE B C 1
ATOM 4242 O O . PHE B 1 245 ? 0.272 -0.958 -10.016 1 91.5 245 PHE B O 1
ATOM 4249 N N . ILE B 1 246 ? 1.973 -2.42 -10.109 1 89 246 ILE B N 1
ATOM 4250 C CA . ILE B 1 246 ? 2.674 -1.686 -11.156 1 89 246 ILE B CA 1
ATOM 4251 C C . ILE B 1 246 ? 2.668 -2.498 -12.445 1 89 246 ILE B C 1
ATOM 4253 O O . ILE B 1 246 ? 3.354 -3.52 -12.547 1 89 246 ILE B O 1
ATOM 4257 N N . ILE B 1 247 ? 1.947 -1.962 -13.414 1 90.62 247 ILE B N 1
ATOM 4258 C CA . ILE B 1 247 ? 1.826 -2.66 -14.688 1 90.62 247 ILE B CA 1
ATOM 4259 C C . ILE B 1 247 ? 3.066 -2.398 -15.547 1 90.62 247 ILE B C 1
ATOM 4261 O O . ILE B 1 247 ? 3.541 -1.263 -15.625 1 90.62 247 ILE B O 1
ATOM 4265 N N . GLY B 1 248 ? 3.613 -3.434 -16.094 1 90.06 248 GLY B N 1
ATOM 4266 C CA . GLY B 1 248 ? 4.773 -3.336 -16.969 1 90.06 248 GLY B CA 1
ATOM 4267 C C . GLY B 1 248 ? 5.789 -4.438 -16.734 1 90.06 248 GLY B C 1
ATOM 4268 O O . GLY B 1 248 ? 5.672 -5.207 -15.781 1 90.06 248 GLY B O 1
ATOM 4269 N N . GLN B 1 249 ? 6.777 -4.484 -17.562 1 91.69 249 GLN B N 1
ATOM 4270 C CA . GLN B 1 249 ? 7.805 -5.516 -17.5 1 91.69 249 GLN B CA 1
ATOM 4271 C C . GLN B 1 249 ? 8.789 -5.238 -16.375 1 91.69 249 GLN B C 1
ATOM 4273 O O . GLN B 1 249 ? 9.195 -4.094 -16.156 1 91.69 249 GLN B O 1
ATOM 4278 N N . SER B 1 250 ? 9.094 -6.273 -15.672 1 90.44 250 SER B N 1
ATOM 4279 C CA . SER B 1 250 ? 10.172 -6.188 -14.68 1 90.44 250 SER B CA 1
ATOM 4280 C C . SER B 1 250 ? 11.523 -6.52 -15.305 1 90.44 250 SER B C 1
ATOM 4282 O O . SER B 1 250 ? 11.586 -7.07 -16.406 1 90.44 250 SER B O 1
ATOM 4284 N N . ASP B 1 251 ? 12.523 -6.086 -14.586 1 89.81 251 ASP B N 1
ATOM 4285 C CA . ASP B 1 251 ? 13.875 -6.434 -15.016 1 89.81 251 ASP B CA 1
ATOM 4286 C C . ASP B 1 251 ? 14.031 -7.945 -15.164 1 89.81 251 ASP B C 1
ATOM 4288 O O . ASP B 1 251 ? 13.719 -8.695 -14.242 1 89.81 251 ASP B O 1
ATOM 4292 N N . LEU B 1 252 ? 14.586 -8.344 -16.281 1 92.19 252 LEU B N 1
ATOM 4293 C CA . LEU B 1 252 ? 14.711 -9.766 -16.578 1 92.19 252 LEU B CA 1
ATOM 4294 C C . LEU B 1 252 ? 15.727 -10.422 -15.641 1 92.19 252 LEU B C 1
ATOM 4296 O O . LEU B 1 252 ? 15.656 -11.625 -15.398 1 92.19 252 LEU B O 1
ATOM 4300 N N . ASN B 1 253 ? 16.609 -9.664 -15.047 1 92.25 253 ASN B N 1
ATOM 4301 C CA . ASN B 1 253 ? 17.625 -10.195 -14.141 1 92.25 253 ASN B CA 1
ATOM 4302 C C . ASN B 1 253 ? 17.016 -10.727 -12.852 1 92.25 253 ASN B C 1
ATOM 4304 O O . ASN B 1 253 ? 17.641 -11.516 -12.141 1 92.25 253 ASN B O 1
ATOM 4308 N N . LEU B 1 254 ? 15.852 -10.312 -12.602 1 93.31 254 LEU B N 1
ATOM 4309 C CA . LEU B 1 254 ? 15.156 -10.75 -11.391 1 93.31 254 LEU B CA 1
ATOM 4310 C C . LEU B 1 254 ? 14.852 -12.242 -11.453 1 93.31 254 LEU B C 1
ATOM 4312 O O . LEU B 1 254 ? 14.672 -12.891 -10.414 1 93.31 254 LEU B O 1
ATOM 4316 N N . TYR B 1 255 ? 14.867 -12.781 -12.711 1 95.81 255 TYR B N 1
ATOM 4317 C CA . TYR B 1 255 ? 14.43 -14.164 -12.891 1 95.81 255 TYR B CA 1
ATOM 4318 C C . TYR B 1 255 ? 15.617 -15.094 -13.078 1 95.81 255 TYR B C 1
ATOM 4320 O O . TYR B 1 255 ? 15.445 -16.266 -13.43 1 95.81 255 TYR B O 1
ATOM 4328 N N . GLU B 1 256 ? 16.719 -14.617 -12.844 1 94.56 256 GLU B N 1
ATOM 4329 C CA . GLU B 1 256 ? 17.891 -15.453 -12.992 1 94.56 256 GLU B CA 1
ATOM 4330 C C . GLU B 1 256 ? 17.906 -16.578 -11.961 1 94.56 256 GLU B C 1
ATOM 4332 O O . GLU B 1 256 ? 17.688 -16.344 -10.773 1 94.56 256 GLU B O 1
ATOM 4337 N N . ILE B 1 257 ? 18.219 -17.734 -12.422 1 95.62 257 ILE B N 1
ATOM 4338 C CA . ILE B 1 257 ? 18.312 -18.906 -11.555 1 95.62 257 ILE B CA 1
ATOM 4339 C C . ILE B 1 257 ? 19.688 -18.938 -10.883 1 95.62 257 ILE B C 1
ATOM 4341 O O . ILE B 1 257 ? 20.719 -18.922 -11.555 1 95.62 257 ILE B O 1
ATOM 4345 N N . PRO B 1 258 ? 19.625 -18.984 -9.656 1 96.06 258 PRO B N 1
ATOM 4346 C CA . PRO B 1 258 ? 20.922 -19.031 -8.969 1 96.06 258 PRO B CA 1
ATOM 4347 C C . PRO B 1 258 ? 21.766 -20.219 -9.391 1 96.06 258 PRO B C 1
ATOM 4349 O O . PRO B 1 258 ? 21.234 -21.297 -9.703 1 96.06 258 PRO B O 1
ATOM 4352 N N . LYS B 1 259 ? 23.047 -20.031 -9.219 1 95.19 259 LYS B N 1
ATOM 4353 C CA . LYS B 1 259 ? 24 -21.031 -9.68 1 95.19 259 LYS B CA 1
ATOM 4354 C C . LYS B 1 259 ? 23.891 -22.328 -8.875 1 95.19 259 LYS B C 1
ATOM 4356 O O . LYS B 1 259 ? 24.156 -23.406 -9.391 1 95.19 259 LYS B O 1
ATOM 4361 N N . TYR B 1 260 ? 23.484 -22.281 -7.652 1 96.38 260 TYR B N 1
ATOM 4362 C CA . TYR B 1 260 ? 23.438 -23.453 -6.781 1 96.38 260 TYR B CA 1
ATOM 4363 C C . TYR B 1 260 ? 22.156 -24.234 -6.996 1 96.38 260 TYR B C 1
ATOM 4365 O O . TYR B 1 260 ? 21.953 -25.297 -6.379 1 96.38 260 TYR B O 1
ATOM 4373 N N . CYS B 1 261 ? 21.312 -23.75 -7.828 1 95.88 261 CYS B N 1
ATOM 4374 C CA . CYS B 1 261 ? 20.125 -24.516 -8.156 1 95.88 261 CYS B CA 1
ATOM 4375 C C . CYS B 1 261 ? 20.453 -25.672 -9.102 1 95.88 261 CYS B C 1
ATOM 4377 O O . CYS B 1 261 ? 21.297 -25.516 -9.984 1 95.88 261 CYS B O 1
ATOM 4379 N N . PRO B 1 262 ? 19.781 -26.766 -8.875 1 92.44 262 PRO B N 1
ATOM 4380 C CA . PRO B 1 262 ? 20.031 -27.891 -9.781 1 92.44 262 PRO B CA 1
ATOM 4381 C C . PRO B 1 262 ? 19.562 -27.609 -11.203 1 92.44 262 PRO B C 1
ATOM 4383 O O . PRO B 1 262 ? 18.578 -26.891 -11.406 1 92.44 262 PRO B O 1
ATOM 4386 N N . LYS B 1 263 ? 20.234 -28.047 -12.234 1 80.19 263 LYS B N 1
ATOM 4387 C CA . LYS B 1 263 ? 19.891 -27.875 -13.641 1 80.19 263 LYS B CA 1
ATOM 4388 C C . LYS B 1 263 ? 18.875 -28.922 -14.086 1 80.19 263 LYS B C 1
ATOM 4390 O O . LYS B 1 263 ? 18.875 -30.047 -13.57 1 80.19 263 LYS B O 1
#

Nearest PDB structures (foldseek):
  6jld-assembly2_C  TM=6.972E-01  e=2.996E-08  Homo sapiens
  6jld-assembly2_D  TM=6.627E-01  e=1.248E-08  Homo sapiens
  6e8n-assembly1_B  TM=6.848E-01  e=3.165E-08  Homo sapiens
  6e7o-assembly2_D  TM=6.997E-01  e=3.343E-08  Homo sapiens
  6jla-assembly2_C  TM=6.243E-01  e=4.642E-08  Mus musculus

pLDDT: mean 76.15, std 24.8, range [25.42, 97.62]

Foldseek 3Di:
DPPPPPVPPVVPVVPVVVVVVPPVPPPVPPPPPPVPPPCPVPPPPVCVVVCFDPVVVQQVLLVVCVVCCVVPVPPPPPPPPPPDDPPPDDDAFAFAAQWKKFWKWKDAPPDPDTWIWIWTHHNVQQWIKIWTAPDAADPVRDTHDTQWMWITHAQWTKIAGPVVGDIDTPTNGGTRRGRCSLNQWDWDDWDDDPNFIWTKTAHDCDVQRAGKMWIFGDDDDSVRRHTAKIFGHPVGTMMMGTPDMGGDHDDPVVRDDDPSYDD/DPPPPPPPPPPPPPPPPPPVVPPVPPPVPPPPPPVPPPCPVDDPPVCVVVCFDPVNVQLVLLVVCVVCCVVPVPPPPPPPPPPDDPPPDDDAFAFAAQWKKFWKWKDAPPDGDTWIWIWTHHNVQQWIKIWTAPDAADPVRDTHDTQWMWITHAQWTKIAGPVVGDIDTNTDGGTRRGRCSLNQWDWDDWDDDPNFIWTKTAHDCDDQRAGKIWIFGDDDDSVRRHTAKIFGHPVGTMMMGTPDMGGDHDDPVVRDDDPSYDD

InterPro domains:
  IPR059439 Domain of unknown function DUF8395 [PF28435] (96-220)

Secondary structure (DSSP, 8-state):
-GGGSTTSTTTHHHHHHHHHHHHTTSGGG---------------GGGGGGTTSHHHHHHHHHHHHHHHTTTTTTT--------------PPPPP---SEEEEEEEEE-SS-S--EEEEEEEETTTTEEEEEEESS---TTS----EEEEEEEETTEEEEEEGGGTEEEEEESS-PPPPTTGGGG-EEEEEEEETTEEEEEEE----GGGTT-EEEEE--SSGGG--EEEEE--TTS--EEEES--EESPPPGGGGPPPTTS--/--TTSGGGGGSTTHHHHHHHHHGGGSGGG---------------GGGGGGTTSHHHHHHHHHHHHHHHTTTTTTT--------------PPPPP---SEEEEEEEEE-SS-S--EEEEEEEETTTTEEEEEEESS---TTS----EEEEEEEETTEEEEEETTTTEEEEEESS-PPPPTTGGGG-EEEEEEEETTEEEEEEE--S-GGGTT-EEEEE--SSGGG--EEEEE--TTS--EEEES--EESPPPGGGGPPPTTS--

Solvent-accessible surface area (backbone atoms only — not comparable to full-atom values): 30365 Å² total; per-residue (Å²): 130,75,83,70,61,71,72,63,65,70,63,61,68,64,65,63,67,62,60,69,64,60,63,71,61,61,71,67,61,74,60,74,79,68,69,73,67,68,72,67,68,67,79,52,84,81,50,60,85,48,57,77,35,70,69,43,46,48,51,49,50,37,52,46,46,59,54,34,64,64,57,54,75,69,66,78,65,78,73,69,73,69,73,84,80,76,81,71,83,75,77,77,66,65,57,52,70,55,26,25,35,31,40,34,41,33,38,40,87,85,50,81,64,69,46,32,34,41,38,40,42,28,55,84,75,26,34,34,35,37,42,31,31,75,34,65,58,43,88,82,70,40,67,37,61,56,58,37,31,44,39,33,56,41,27,29,30,35,41,35,26,63,85,77,60,43,45,44,78,75,38,74,73,50,57,64,69,57,47,56,68,47,61,72,39,42,82,75,48,74,46,73,56,94,84,36,58,22,38,35,30,34,39,53,81,46,81,91,34,24,66,16,36,40,31,22,36,65,51,91,48,68,91,56,39,46,64,43,35,38,42,30,25,66,93,55,62,32,30,36,35,43,49,44,76,45,80,41,81,71,70,72,75,77,70,61,75,58,84,75,38,80,131,133,74,83,74,63,71,73,66,66,70,67,65,68,66,66,66,68,64,62,71,67,62,65,72,64,64,73,67,63,74,60,73,79,69,70,72,66,72,71,68,68,67,78,53,84,81,52,60,86,48,57,77,36,68,70,43,48,48,50,50,49,37,52,46,44,59,54,34,63,64,58,52,74,68,66,78,64,77,71,70,75,70,71,84,80,76,82,71,83,76,79,77,67,65,57,54,70,54,27,25,34,30,40,33,40,33,40,40,87,86,50,81,64,70,47,31,32,41,41,41,42,28,56,85,75,27,35,34,36,38,40,31,32,76,33,64,58,44,86,84,69,40,66,39,61,56,60,36,32,43,39,33,56,42,27,29,29,34,43,36,26,63,84,77,61,42,48,45,79,74,37,75,75,50,59,63,67,56,48,58,68,48,62,72,39,41,82,76,48,74,46,73,56,93,84,35,56,22,37,36,31,33,40,53,81,47,84,88,35,27,67,15,35,40,32,22,35,67,53,92,48,68,90,55,39,46,62,42,35,38,41,28,24,65,94,54,64,31,29,34,36,44,49,44,77,47,81,41,83,71,69,72,73,77,69,61,75,60,85,75,39,80,131

Organism: Naegleria gruberi (NCBI:txid5762)